Protein AF-A0A432XX68-F1 (afdb_monomer)

pLDDT: mean 74.13, std 23.63, range [20.77, 98.75]

Structure (mmCIF, N/CA/C/O backbone):
data_AF-A0A432XX68-F1
#
_entry.id   AF-A0A432XX68-F1
#
loop_
_atom_site.group_PDB
_atom_site.id
_atom_site.type_symbol
_atom_site.label_atom_id
_atom_site.label_alt_id
_atom_site.label_comp_id
_atom_site.label_asym_id
_atom_site.label_entity_id
_atom_site.label_seq_id
_atom_site.pdbx_PDB_ins_code
_atom_site.Cartn_x
_atom_site.Cartn_y
_atom_site.Cartn_z
_atom_site.occupancy
_atom_site.B_iso_or_equiv
_atom_site.auth_seq_id
_atom_site.auth_comp_id
_atom_site.auth_asym_id
_atom_site.auth_atom_id
_atom_site.pdbx_PDB_model_num
ATOM 1 N N . MET A 1 1 ? 2.316 54.056 16.124 1.00 40.16 1 MET A N 1
ATOM 2 C CA . MET A 1 1 ? 3.483 53.922 15.224 1.00 40.16 1 MET A CA 1
ATOM 3 C C . MET A 1 1 ? 4.463 52.984 15.900 1.00 40.16 1 MET A C 1
ATOM 5 O O . MET A 1 1 ? 4.607 53.123 17.104 1.00 40.16 1 MET A O 1
ATOM 9 N N . GLN A 1 2 ? 5.083 52.099 15.109 1.00 25.66 2 GLN A N 1
ATOM 10 C CA . GLN A 1 2 ? 5.941 50.952 15.469 1.00 25.66 2 GLN A CA 1
ATOM 11 C C . GLN A 1 2 ? 5.194 49.741 16.038 1.00 25.66 2 GLN A C 1
ATOM 13 O O . GLN A 1 2 ? 4.375 49.914 16.929 1.00 25.66 2 GLN A O 1
ATOM 18 N N . SER A 1 3 ? 5.449 48.486 15.672 1.00 30.62 3 SER A N 1
ATOM 19 C CA . SER A 1 3 ? 5.978 47.740 14.503 1.00 30.62 3 SER A CA 1
ATOM 20 C C . SER A 1 3 ? 6.386 46.378 15.081 1.00 30.62 3 SER A C 1
ATOM 22 O O . SER A 1 3 ? 6.920 46.345 16.189 1.00 30.62 3 SER A O 1
ATOM 24 N N . ASP A 1 4 ? 6.130 45.302 14.344 1.00 38.16 4 ASP A N 1
ATOM 25 C CA . ASP A 1 4 ? 6.356 43.893 14.692 1.00 38.16 4 ASP A CA 1
ATOM 26 C C . ASP A 1 4 ? 7.679 43.555 15.401 1.00 38.16 4 ASP A C 1
ATOM 28 O O . ASP A 1 4 ? 8.706 44.167 15.119 1.00 38.16 4 ASP A O 1
ATOM 32 N N . ILE A 1 5 ? 7.650 42.490 16.220 1.00 23.38 5 ILE A N 1
ATOM 33 C CA . ILE A 1 5 ? 8.582 41.344 16.164 1.00 23.38 5 ILE A CA 1
ATOM 34 C C . ILE A 1 5 ? 7.908 40.121 16.818 1.00 23.38 5 ILE A C 1
ATOM 36 O O . ILE A 1 5 ? 7.530 40.129 17.989 1.00 23.38 5 ILE A O 1
ATOM 40 N N . ASN A 1 6 ? 7.789 39.058 16.020 1.00 32.22 6 ASN A N 1
ATOM 41 C CA . ASN A 1 6 ? 7.523 37.681 16.426 1.00 32.22 6 ASN A CA 1
ATOM 42 C C . ASN A 1 6 ? 8.613 37.165 17.378 1.00 32.22 6 ASN A C 1
ATOM 44 O O . ASN A 1 6 ? 9.788 37.167 17.017 1.00 32.22 6 ASN A O 1
ATOM 48 N N . MET A 1 7 ? 8.223 36.590 18.516 1.00 20.89 7 MET A N 1
ATOM 49 C CA . MET A 1 7 ? 9.041 35.590 19.207 1.00 20.89 7 MET A CA 1
ATOM 50 C C . MET A 1 7 ? 8.131 34.607 19.953 1.00 20.89 7 MET A C 1
ATOM 52 O O . MET A 1 7 ? 7.648 34.886 21.048 1.00 20.89 7 MET A O 1
ATOM 56 N N . LYS A 1 8 ? 7.890 33.437 19.342 1.00 22.78 8 LYS A N 1
ATOM 57 C CA . LYS A 1 8 ? 7.424 32.239 20.051 1.00 22.78 8 LYS A CA 1
ATOM 58 C C . LYS A 1 8 ? 8.541 31.827 21.011 1.00 22.78 8 LYS A C 1
ATOM 60 O O . LYS A 1 8 ? 9.558 31.286 20.584 1.00 22.78 8 LYS A O 1
ATOM 65 N N . ILE A 1 9 ? 8.376 32.130 22.292 1.00 21.22 9 ILE A N 1
ATOM 66 C CA . ILE A 1 9 ? 9.277 31.659 23.343 1.00 21.22 9 ILE A CA 1
ATOM 67 C C . ILE A 1 9 ? 8.840 30.239 23.709 1.00 21.22 9 ILE A C 1
ATOM 69 O O . ILE A 1 9 ? 7.753 30.039 24.246 1.00 21.22 9 ILE A O 1
ATOM 73 N N . LYS A 1 10 ? 9.694 29.261 23.378 1.00 22.08 10 LYS A N 1
ATOM 74 C CA . LYS A 1 10 ? 9.674 27.909 23.948 1.00 22.08 10 LYS A CA 1
ATOM 75 C C . LYS A 1 10 ? 9.841 28.033 25.462 1.00 22.08 10 LYS A C 1
ATOM 77 O O . LYS A 1 10 ? 10.898 28.463 25.918 1.00 22.08 10 LYS A O 1
ATOM 82 N N . TRP A 1 11 ? 8.834 27.616 26.216 1.00 21.50 11 TRP A N 1
ATOM 83 C CA . TRP A 1 11 ? 8.998 27.300 27.628 1.00 21.50 11 TRP A CA 1
ATOM 84 C C . TRP A 1 11 ? 9.163 25.788 27.743 1.00 21.50 11 TRP A C 1
ATOM 86 O O . TRP A 1 11 ? 8.238 25.033 27.471 1.00 21.50 11 TRP A O 1
ATOM 96 N N . ILE A 1 12 ? 10.380 25.361 28.078 1.00 20.77 12 ILE A N 1
ATOM 97 C CA . ILE A 1 12 ? 10.636 24.035 28.635 1.00 20.77 12 ILE A CA 1
ATOM 98 C C . ILE A 1 12 ? 10.229 24.156 30.098 1.00 20.77 12 ILE A C 1
ATOM 100 O O . ILE A 1 12 ? 10.889 24.865 30.858 1.00 20.77 12 ILE A O 1
ATOM 104 N N . TYR A 1 13 ? 9.143 23.502 30.478 1.00 22.06 13 TYR A N 1
ATOM 105 C CA . TYR A 1 13 ? 8.989 23.084 31.857 1.00 22.06 13 TYR A CA 1
ATOM 106 C C . TYR A 1 13 ? 9.505 21.635 31.941 1.00 22.06 13 TYR A C 1
ATOM 108 O O . TYR A 1 13 ? 9.571 20.916 30.942 1.00 22.06 13 TYR A O 1
ATOM 116 N N . THR A 1 14 ? 10.005 21.257 33.110 1.00 23.89 14 THR A N 1
ATOM 117 C CA . THR A 1 14 ? 10.376 19.885 33.450 1.00 23.89 14 THR A CA 1
ATOM 118 C C . THR A 1 14 ? 9.669 19.580 34.757 1.00 23.89 14 THR A C 1
ATOM 120 O O . THR A 1 14 ? 10.016 20.185 35.778 1.00 23.89 14 THR A O 1
ATOM 123 N N . ILE A 1 15 ? 8.720 18.646 34.769 1.00 26.52 15 ILE A N 1
ATOM 124 C CA . ILE A 1 15 ? 8.247 18.062 36.026 1.00 26.52 15 ILE A CA 1
ATOM 125 C C . ILE A 1 15 ? 9.323 17.089 36.525 1.00 26.52 15 ILE A C 1
ATOM 127 O O . ILE A 1 15 ? 9.444 15.949 36.088 1.00 26.52 15 ILE A O 1
ATOM 131 N N . LEU A 1 16 ? 10.137 17.564 37.467 1.00 25.75 16 LEU A N 1
ATOM 132 C CA . LEU A 1 16 ? 11.034 16.732 38.265 1.00 25.75 16 LEU A CA 1
ATOM 133 C C . LEU A 1 16 ? 10.201 15.988 39.319 1.00 25.75 16 LEU A C 1
ATOM 135 O O . LEU A 1 16 ? 9.815 16.574 40.331 1.00 25.75 16 LEU A O 1
ATOM 139 N N . ILE A 1 17 ? 9.943 14.695 39.115 1.00 31.83 17 ILE A N 1
ATOM 140 C CA . ILE A 1 17 ? 9.510 13.814 40.207 1.00 31.83 17 ILE A CA 1
ATOM 141 C C . ILE A 1 17 ? 10.771 13.210 40.828 1.00 31.83 17 ILE A C 1
ATOM 143 O O . ILE A 1 17 ? 11.287 12.193 40.374 1.00 31.83 17 ILE A O 1
ATOM 147 N N . SER A 1 18 ? 11.303 13.880 41.849 1.00 25.84 18 SER A N 1
ATOM 148 C CA . SER A 1 18 ? 12.434 13.378 42.632 1.00 25.84 18 SER A CA 1
ATOM 149 C C . SER A 1 18 ? 11.950 12.320 43.622 1.00 25.84 18 SER A C 1
ATOM 151 O O . SER A 1 18 ? 11.157 12.624 44.513 1.00 25.84 18 SER A O 1
ATOM 153 N N . PHE A 1 19 ? 12.464 11.097 43.522 1.00 33.00 19 PHE A N 1
ATOM 154 C CA . PHE A 1 19 ? 12.391 10.138 44.621 1.00 33.00 19 PHE A CA 1
ATOM 155 C C . PHE A 1 19 ? 13.588 10.356 45.551 1.00 33.00 19 PHE A C 1
ATOM 157 O O . PHE A 1 19 ? 14.738 10.255 45.127 1.00 33.00 19 PHE A O 1
ATOM 164 N N . SER A 1 20 ? 13.321 10.640 46.824 1.00 26.42 20 SER A N 1
ATOM 165 C CA . SER A 1 20 ? 14.317 10.520 47.891 1.00 26.42 20 SER A CA 1
ATOM 166 C C . SER A 1 20 ? 14.069 9.197 48.603 1.00 26.42 20 SER A C 1
ATOM 168 O O . SER A 1 20 ? 13.254 9.130 49.521 1.00 26.42 20 SER A O 1
ATOM 170 N N . LEU A 1 21 ? 14.731 8.131 48.158 1.00 32.75 21 LEU A N 1
ATOM 171 C CA . LEU A 1 21 ? 14.739 6.866 48.888 1.00 32.75 21 LEU A CA 1
ATOM 172 C C . LEU A 1 21 ? 15.755 6.982 50.030 1.00 32.75 21 LEU A C 1
ATOM 174 O O . LEU A 1 21 ? 16.964 6.992 49.805 1.00 32.75 21 LEU A O 1
ATOM 178 N N . PHE A 1 22 ? 15.264 7.110 51.263 1.00 28.72 22 PHE A N 1
ATOM 179 C CA . PHE A 1 22 ? 16.096 6.998 52.459 1.00 28.72 22 PHE A CA 1
ATOM 180 C C . PHE A 1 22 ? 16.175 5.527 52.863 1.00 28.72 22 PHE A C 1
ATOM 182 O O . PHE A 1 22 ? 15.327 5.026 53.597 1.00 28.72 22 PHE A O 1
ATOM 189 N N . GLY A 1 23 ? 17.207 4.833 52.390 1.00 30.14 23 GLY A N 1
ATOM 190 C CA . GLY A 1 23 ? 17.544 3.513 52.908 1.00 30.14 23 GLY A CA 1
ATOM 191 C C . GLY A 1 23 ? 18.175 3.637 54.295 1.00 30.14 23 GLY A C 1
ATOM 192 O O . GLY A 1 23 ? 19.334 4.024 54.419 1.00 30.14 23 GLY A O 1
ATOM 193 N N . CYS A 1 24 ? 17.443 3.284 55.353 1.00 27.17 24 CYS A N 1
ATOM 194 C CA . CYS A 1 24 ? 18.073 2.934 56.623 1.00 27.17 24 CYS A CA 1
ATOM 195 C C . CYS A 1 24 ? 18.632 1.512 56.508 1.00 27.17 24 CYS A C 1
ATOM 197 O O . CYS A 1 24 ? 17.904 0.546 56.721 1.00 27.17 24 CYS A O 1
ATOM 199 N N . GLN A 1 25 ? 19.928 1.372 56.226 1.00 33.75 25 GLN A N 1
ATOM 200 C CA . GLN A 1 25 ? 20.658 0.162 56.600 1.00 33.75 25 GLN A CA 1
ATOM 201 C C . GLN A 1 25 ? 21.461 0.421 57.873 1.00 33.75 25 GLN A C 1
ATOM 203 O O . GLN A 1 25 ? 22.222 1.379 57.990 1.00 33.75 25 GLN A O 1
ATOM 208 N N . SER A 1 26 ? 21.239 -0.438 58.860 1.00 37.97 26 SER A N 1
ATOM 209 C CA . SER A 1 26 ? 22.021 -0.524 60.085 1.00 37.97 26 SER A CA 1
ATOM 210 C C . SER A 1 26 ? 23.398 -1.132 59.796 1.00 37.97 26 SER A C 1
ATOM 212 O O . SER A 1 26 ? 23.464 -2.294 59.399 1.00 37.97 26 SER A O 1
ATOM 214 N N . GLY A 1 27 ? 24.477 -0.394 60.067 1.00 33.22 27 GLY A N 1
ATOM 215 C CA . GLY A 1 27 ? 25.848 -0.921 60.113 1.00 33.22 27 GLY A CA 1
ATOM 216 C C . GLY A 1 27 ? 26.888 0.074 59.592 1.00 33.22 27 GLY A C 1
ATOM 217 O O . GLY A 1 27 ? 26.718 0.611 58.509 1.00 33.22 27 GLY A O 1
ATOM 218 N N . ASP A 1 28 ? 27.915 0.335 60.399 1.00 36.97 28 ASP A N 1
ATOM 219 C CA . ASP A 1 28 ? 28.892 1.431 60.306 1.00 36.97 28 ASP A CA 1
ATOM 220 C C . ASP A 1 28 ? 29.739 1.559 59.017 1.00 36.97 28 ASP A C 1
ATOM 222 O O . ASP A 1 28 ? 30.115 0.573 58.388 1.00 36.97 28 ASP A O 1
ATOM 226 N N . ASP A 1 29 ? 30.115 2.827 58.771 1.00 37.88 29 ASP A N 1
ATOM 227 C CA . ASP A 1 29 ? 31.312 3.357 58.087 1.00 37.88 29 ASP A CA 1
ATOM 228 C C . ASP A 1 29 ? 31.553 3.038 56.596 1.00 37.88 29 ASP A C 1
ATOM 230 O O . ASP A 1 29 ? 32.514 2.375 56.225 1.00 37.88 29 ASP A O 1
ATOM 234 N N . ASP A 1 30 ? 30.714 3.604 55.721 1.00 32.16 30 ASP A N 1
ATOM 235 C CA . ASP A 1 30 ? 31.154 4.532 54.656 1.00 32.16 30 ASP A CA 1
ATOM 236 C C . ASP A 1 30 ? 29.908 5.090 53.941 1.00 32.16 30 ASP A C 1
ATOM 238 O O . ASP A 1 30 ? 29.322 4.468 53.053 1.00 32.16 30 ASP A O 1
ATOM 242 N N . ARG A 1 31 ? 29.437 6.272 54.359 1.00 32.28 31 ARG A N 1
ATOM 243 C CA . ARG A 1 31 ? 28.293 6.936 53.714 1.00 32.28 31 ARG A CA 1
ATOM 244 C C . ARG A 1 31 ? 28.735 7.579 52.401 1.00 32.28 31 ARG A C 1
ATOM 246 O O . ARG A 1 31 ? 29.060 8.763 52.362 1.00 32.28 31 ARG A O 1
ATOM 253 N N . GLN A 1 32 ? 28.695 6.814 51.317 1.00 30.78 32 GLN A N 1
ATOM 254 C CA . GLN A 1 32 ? 28.333 7.379 50.021 1.00 30.78 32 GLN A CA 1
ATOM 255 C C . GLN A 1 32 ? 26.847 7.125 49.796 1.00 30.78 32 GLN A C 1
ATOM 257 O O . GLN A 1 32 ? 26.434 6.008 49.492 1.00 30.78 32 GLN A O 1
ATOM 262 N N . ASP A 1 33 ? 26.058 8.184 49.966 1.00 30.67 33 ASP A N 1
ATOM 263 C CA . ASP A 1 33 ? 24.651 8.262 49.591 1.00 30.67 33 ASP A CA 1
ATOM 264 C C . ASP A 1 33 ? 24.492 7.897 48.104 1.00 30.67 33 ASP A C 1
ATOM 266 O O . ASP A 1 33 ? 24.600 8.750 47.221 1.00 30.67 33 ASP A O 1
ATOM 270 N N . LYS A 1 34 ? 24.252 6.621 47.787 1.00 31.62 34 LYS A N 1
ATOM 271 C CA . LYS A 1 34 ? 23.772 6.237 46.456 1.00 31.62 34 LYS A CA 1
ATOM 272 C C . LYS A 1 34 ? 22.274 6.492 46.408 1.00 31.62 34 LYS A C 1
ATOM 274 O O . LYS A 1 34 ? 21.457 5.611 46.640 1.00 31.62 34 LYS A O 1
ATOM 279 N N . VAL A 1 35 ? 21.938 7.748 46.142 1.00 30.38 35 VAL A N 1
ATOM 280 C CA . VAL A 1 35 ? 20.604 8.159 45.715 1.00 30.38 35 VAL A CA 1
ATOM 281 C C . VAL A 1 35 ? 20.335 7.488 44.367 1.00 30.38 35 VAL A C 1
ATOM 283 O O . VAL A 1 35 ? 20.877 7.921 43.354 1.00 30.38 35 VAL A O 1
ATOM 286 N N . THR A 1 36 ? 19.519 6.436 44.331 1.00 33.75 36 THR A N 1
ATOM 287 C CA . THR A 1 36 ? 18.989 5.918 43.062 1.00 33.75 36 THR A CA 1
ATOM 288 C C . THR A 1 36 ? 17.840 6.832 42.648 1.00 33.75 36 THR A C 1
ATOM 290 O O . THR A 1 36 ? 16.714 6.703 43.132 1.00 33.75 36 THR A O 1
ATOM 293 N N . GLN A 1 37 ? 18.139 7.842 41.831 1.00 29.94 37 GLN A N 1
ATOM 294 C CA . GLN A 1 37 ? 17.112 8.703 41.256 1.00 29.94 37 GLN A CA 1
ATOM 295 C C . GLN A 1 37 ? 16.421 7.948 40.124 1.00 29.94 37 GLN A C 1
ATOM 297 O O . GLN A 1 37 ? 16.934 7.880 39.015 1.00 29.94 37 GLN A O 1
ATOM 302 N N . LEU A 1 38 ? 15.236 7.407 40.394 1.00 33.09 38 LEU A N 1
ATOM 303 C CA . LEU A 1 38 ? 14.372 6.857 39.355 1.00 33.09 38 LEU A CA 1
ATOM 304 C C . LEU A 1 38 ? 13.711 8.034 38.628 1.00 33.09 38 LEU A C 1
ATOM 306 O O . LEU A 1 38 ? 12.724 8.610 39.091 1.00 33.09 38 LEU A O 1
ATOM 310 N N . LYS A 1 39 ? 14.334 8.475 37.535 1.00 31.69 39 LYS A N 1
ATOM 311 C CA . LYS A 1 39 ? 13.886 9.642 36.778 1.00 31.69 39 LYS A CA 1
ATOM 312 C C . LYS A 1 39 ? 12.889 9.210 35.709 1.00 31.69 39 LYS A C 1
ATOM 314 O O . LYS A 1 39 ? 13.273 8.771 34.632 1.00 31.69 39 LYS A O 1
ATOM 319 N N . ILE A 1 40 ? 11.606 9.377 36.010 1.00 33.91 40 ILE A N 1
ATOM 320 C CA . ILE A 1 40 ? 10.526 9.222 35.034 1.00 33.91 40 ILE A CA 1
ATOM 321 C C . ILE A 1 40 ? 10.391 10.559 34.300 1.00 33.91 40 ILE A C 1
ATOM 323 O O . ILE A 1 40 ? 9.939 11.545 34.882 1.00 33.91 40 ILE A O 1
ATOM 327 N N . ILE A 1 41 ? 10.840 10.618 33.046 1.00 30.42 41 ILE A N 1
ATOM 328 C CA . ILE A 1 41 ? 10.711 11.812 32.200 1.00 30.42 41 ILE A CA 1
ATOM 329 C C . ILE A 1 41 ? 9.454 11.647 31.346 1.00 30.42 41 ILE A C 1
ATOM 331 O O . ILE A 1 41 ? 9.503 10.981 30.319 1.00 30.42 41 ILE A O 1
ATOM 335 N N . ALA A 1 42 ? 8.346 12.260 31.761 1.00 30.58 42 ALA A N 1
ATOM 336 C CA . ALA A 1 42 ? 7.187 12.483 30.898 1.00 30.58 42 ALA A CA 1
ATOM 337 C C . ALA A 1 42 ? 7.223 13.943 30.400 1.00 30.58 42 ALA A C 1
ATOM 339 O O . ALA A 1 42 ? 7.539 14.825 31.202 1.00 30.58 42 ALA A O 1
ATOM 340 N N . PRO A 1 43 ? 6.964 14.234 29.111 1.00 26.78 43 PRO A N 1
ATOM 341 C CA . PRO A 1 43 ? 6.891 15.612 28.638 1.00 26.78 43 PRO A CA 1
ATOM 342 C C . PRO A 1 43 ? 5.716 16.366 29.281 1.00 26.78 43 PRO A C 1
ATOM 344 O O . PRO A 1 43 ? 4.666 15.803 29.576 1.00 26.78 43 PRO A O 1
ATOM 347 N N . ASP A 1 44 ? 5.923 17.666 29.487 1.00 29.08 44 ASP A N 1
ATOM 348 C CA . ASP A 1 44 ? 5.167 18.526 30.406 1.00 29.08 44 ASP A CA 1
ATOM 349 C C . ASP A 1 44 ? 3.713 18.860 30.019 1.00 29.08 44 ASP A C 1
ATOM 351 O O . ASP A 1 44 ? 3.040 19.584 30.750 1.00 29.08 44 ASP A O 1
ATOM 355 N N . ILE A 1 45 ? 3.193 18.330 28.913 1.00 27.25 45 ILE A N 1
ATOM 356 C CA . ILE A 1 45 ? 1.784 18.419 28.507 1.00 27.25 45 ILE A CA 1
ATOM 357 C C . ILE A 1 45 ? 1.478 17.153 27.698 1.00 27.25 45 ILE A C 1
ATOM 359 O O . ILE A 1 45 ? 2.123 16.910 26.680 1.00 27.25 45 ILE A O 1
ATOM 363 N N . ILE A 1 46 ? 0.502 16.353 28.135 1.00 34.75 46 ILE A N 1
ATOM 364 C CA . ILE A 1 46 ? -0.083 15.289 27.310 1.00 34.75 46 ILE A CA 1
ATOM 365 C C . ILE A 1 46 ? -1.074 15.987 26.370 1.00 34.75 46 ILE A C 1
ATOM 367 O O . ILE A 1 46 ? -2.185 16.322 26.786 1.00 34.75 46 ILE A O 1
ATOM 371 N N . GLU A 1 47 ? -0.656 16.294 25.140 1.00 28.06 47 GLU A N 1
ATOM 372 C CA . GLU A 1 47 ? -1.610 16.632 24.080 1.00 28.06 47 GLU A CA 1
ATOM 373 C C . GLU A 1 47 ? -2.350 15.364 23.638 1.00 28.06 47 GLU A C 1
ATOM 375 O O . GLU A 1 47 ? -1.806 14.255 23.641 1.00 28.06 47 GLU A O 1
ATOM 380 N N . GLU A 1 48 ? -3.620 15.558 23.304 1.00 28.72 48 GLU A N 1
ATOM 381 C CA . GLU A 1 48 ? -4.585 14.533 22.919 1.00 28.72 48 GLU A CA 1
ATOM 382 C C . GLU A 1 48 ? -4.005 13.623 21.817 1.00 28.72 48 GLU A C 1
ATOM 384 O O . GLU A 1 48 ? -3.647 14.082 20.737 1.00 28.72 48 GLU A O 1
ATOM 389 N N . GLY A 1 49 ? -3.844 12.331 22.138 1.00 28.70 49 GLY A N 1
ATOM 390 C CA . GLY A 1 49 ? -3.347 11.284 21.235 1.00 28.70 49 GLY A CA 1
ATOM 391 C C . GLY A 1 49 ? -1.820 11.067 21.170 1.00 28.70 49 GLY A C 1
ATOM 392 O O . GLY A 1 49 ? -1.353 10.286 20.341 1.00 28.70 49 GLY A O 1
ATOM 393 N N . SER A 1 50 ? -1.029 11.688 22.049 1.00 27.06 50 SER A N 1
ATOM 394 C CA . SER A 1 50 ? 0.435 11.500 22.084 1.00 27.06 50 SER A CA 1
ATOM 395 C C . SER A 1 50 ? 0.880 10.187 22.755 1.00 27.06 50 SER A C 1
ATOM 397 O O . SER A 1 50 ? 0.340 9.793 23.787 1.00 27.06 50 SER A O 1
ATOM 399 N N . ARG A 1 51 ? 1.937 9.547 22.225 1.00 34.09 51 ARG A N 1
ATOM 400 C CA . ARG A 1 51 ? 2.650 8.423 22.867 1.00 34.09 51 ARG A CA 1
ATOM 401 C C . ARG A 1 51 ? 3.248 8.834 24.211 1.00 34.09 51 ARG A C 1
ATOM 403 O O . ARG A 1 51 ? 3.928 9.856 24.304 1.00 34.09 51 ARG A O 1
ATOM 410 N N . VAL A 1 52 ? 3.091 7.987 25.230 1.00 32.28 52 VAL A N 1
ATOM 411 C CA . VAL A 1 52 ? 3.791 8.152 26.511 1.00 32.28 52 VAL A CA 1
ATOM 412 C C . VAL A 1 52 ? 5.110 7.382 26.457 1.00 32.28 52 VAL A C 1
ATOM 414 O O . VAL A 1 52 ? 5.150 6.165 26.605 1.00 32.28 52 VAL A O 1
ATOM 417 N N . LEU A 1 53 ? 6.208 8.106 26.241 1.00 31.97 53 LEU A N 1
ATOM 418 C CA . LEU A 1 53 ? 7.561 7.574 26.396 1.00 31.97 53 LEU A CA 1
ATOM 419 C C . LEU A 1 53 ? 7.861 7.458 27.896 1.00 31.97 53 LEU A C 1
ATOM 421 O O . LEU A 1 53 ? 8.115 8.466 28.555 1.00 31.97 53 LEU A O 1
ATOM 425 N N . VAL A 1 54 ? 7.831 6.244 28.452 1.00 34.88 54 VAL A N 1
ATOM 426 C CA . VAL A 1 54 ? 8.290 5.999 29.826 1.00 34.88 54 VAL A CA 1
ATOM 427 C C . VAL A 1 54 ? 9.746 5.559 29.778 1.00 34.88 54 VAL A C 1
ATOM 429 O O . VAL A 1 54 ? 10.077 4.401 29.529 1.00 34.88 54 VAL A O 1
ATOM 432 N N . LYS A 1 55 ? 10.645 6.517 30.011 1.00 32.72 55 LYS A N 1
ATOM 433 C CA . LYS A 1 55 ? 12.064 6.227 30.210 1.00 32.72 55 LYS A CA 1
ATOM 434 C C . LYS A 1 55 ? 12.311 5.860 31.671 1.00 32.72 55 LYS A C 1
ATOM 436 O O . LYS A 1 55 ? 11.958 6.639 32.558 1.00 32.72 55 LYS A O 1
ATOM 441 N N . VAL A 1 56 ? 12.941 4.712 31.909 1.00 36.25 56 VAL A N 1
ATOM 442 C CA . VAL A 1 56 ? 13.445 4.319 33.227 1.00 36.25 56 VAL A CA 1
ATOM 443 C C . VAL A 1 56 ? 14.967 4.453 33.183 1.00 36.25 56 VAL A C 1
ATOM 445 O O . VAL A 1 56 ? 15.637 3.678 32.523 1.00 36.25 56 VAL A O 1
ATOM 448 N N . GLU A 1 57 ? 15.546 5.463 33.829 1.00 32.34 57 GLU A N 1
ATOM 449 C CA . GLU A 1 57 ? 17.012 5.556 33.965 1.00 32.34 57 GLU A CA 1
ATOM 450 C C . GLU A 1 57 ? 17.463 4.822 35.246 1.00 32.34 57 GLU A C 1
ATOM 452 O O . GLU A 1 57 ? 16.798 4.925 36.277 1.00 32.34 57 GLU A O 1
ATOM 457 N N . ASP A 1 58 ? 18.575 4.076 35.170 1.00 33.69 58 ASP A N 1
ATOM 458 C CA . ASP A 1 58 ? 19.201 3.319 36.273 1.00 33.69 58 ASP A CA 1
ATOM 459 C C . ASP A 1 58 ? 18.361 2.175 36.887 1.00 33.69 58 ASP A C 1
ATOM 461 O O . ASP A 1 58 ? 18.371 1.956 38.101 1.00 33.69 58 ASP A O 1
ATOM 465 N N . ALA A 1 59 ? 17.661 1.391 36.058 1.00 34.12 59 ALA A N 1
ATOM 466 C CA . ALA A 1 59 ? 17.022 0.150 36.503 1.00 34.12 59 ALA A CA 1
ATOM 467 C C . ALA A 1 59 ? 18.077 -0.930 36.850 1.00 34.12 59 ALA A C 1
ATOM 469 O O . ALA A 1 59 ? 18.790 -1.388 35.954 1.00 34.12 59 ALA A O 1
ATOM 470 N N . PRO A 1 60 ? 18.206 -1.390 38.112 1.00 31.59 60 PRO A N 1
ATOM 471 C CA . PRO A 1 60 ? 18.974 -2.599 38.406 1.00 31.59 60 PRO A CA 1
ATOM 472 C C . PRO A 1 60 ? 18.345 -3.814 37.699 1.00 31.59 60 PRO A C 1
ATOM 474 O O . PRO A 1 60 ? 17.127 -3.880 37.535 1.00 31.59 60 PRO A O 1
ATOM 477 N N . GLN A 1 61 ? 19.167 -4.790 37.295 1.00 30.16 61 GLN A N 1
ATOM 478 C CA . GLN A 1 61 ? 18.687 -6.025 36.662 1.00 30.16 61 GLN A CA 1
ATOM 479 C C . GLN A 1 61 ? 17.580 -6.691 37.498 1.00 30.16 61 GLN A C 1
ATOM 481 O O . GLN A 1 61 ? 17.814 -7.048 38.652 1.00 30.16 61 GLN A O 1
ATOM 486 N N . GLY A 1 62 ? 16.410 -6.904 36.883 1.00 30.72 62 GLY A N 1
ATOM 487 C CA . GLY A 1 62 ? 15.292 -7.691 37.418 1.00 30.72 62 GLY A CA 1
ATOM 488 C C . GLY A 1 62 ? 14.144 -6.893 38.052 1.00 30.72 62 GLY A C 1
ATOM 489 O O . GLY A 1 62 ? 13.649 -7.287 39.106 1.00 30.72 62 GLY A O 1
ATOM 490 N N . ILE A 1 63 ? 13.716 -5.802 37.411 1.00 34.59 63 ILE A N 1
ATOM 491 C CA . ILE A 1 63 ? 12.421 -5.150 37.667 1.00 34.59 63 ILE A CA 1
ATOM 492 C C . ILE A 1 63 ? 11.316 -5.916 36.923 1.00 34.59 63 ILE A C 1
ATOM 494 O O . ILE A 1 63 ? 11.479 -6.251 35.753 1.00 34.59 63 ILE A O 1
ATOM 498 N N . THR A 1 64 ? 10.177 -6.146 37.578 1.00 34.44 64 THR A N 1
ATOM 499 C CA . THR A 1 64 ? 8.937 -6.631 36.942 1.00 34.44 64 THR A CA 1
ATOM 500 C C . THR A 1 64 ? 7.891 -5.519 36.966 1.00 34.44 64 THR A C 1
ATOM 502 O O . THR A 1 64 ? 7.512 -5.051 38.042 1.00 34.44 64 THR A O 1
ATOM 505 N N . LEU A 1 65 ? 7.426 -5.087 35.789 1.00 38.16 65 LEU A N 1
ATOM 506 C CA . LEU A 1 65 ? 6.259 -4.211 35.664 1.00 38.1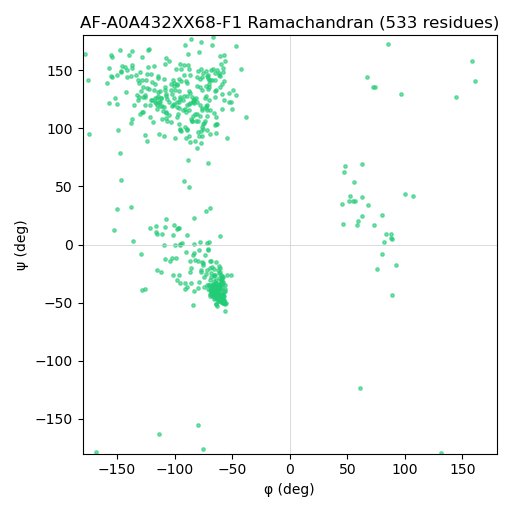6 65 LEU A CA 1
ATOM 507 C C . LEU A 1 65 ? 4.983 -5.053 35.755 1.00 38.16 65 LEU A C 1
ATOM 509 O O . LEU A 1 65 ? 4.821 -5.998 34.988 1.00 38.16 65 LEU A O 1
ATOM 513 N N . ASP A 1 66 ? 4.082 -4.683 36.662 1.00 36.38 66 ASP A N 1
ATOM 514 C CA . ASP A 1 66 ? 2.702 -5.166 36.684 1.00 36.38 66 ASP A CA 1
ATOM 515 C C . ASP A 1 66 ? 1.810 -3.997 36.266 1.00 36.38 66 ASP A C 1
ATOM 517 O O . ASP A 1 66 ? 1.484 -3.093 37.042 1.00 36.38 66 ASP A O 1
ATOM 521 N N . VAL A 1 67 ? 1.523 -3.945 34.972 1.00 38.84 67 VAL A N 1
ATOM 522 C CA . VAL A 1 67 ? 0.656 -2.922 34.403 1.00 38.84 67 VAL A CA 1
ATOM 523 C C . VAL A 1 67 ? -0.719 -3.555 34.273 1.00 38.84 67 VAL A C 1
ATOM 525 O O . VAL A 1 67 ? -0.870 -4.554 33.576 1.00 38.84 67 VAL A O 1
ATOM 528 N N . GLY A 1 68 ? -1.725 -3.008 34.956 1.00 31.42 68 GLY A N 1
ATOM 529 C CA . GLY A 1 68 ? -3.093 -3.514 34.854 1.00 31.42 68 GLY A CA 1
ATOM 530 C C . GLY A 1 68 ? -3.624 -3.323 33.432 1.00 31.42 68 GLY A C 1
ATOM 531 O O . GLY A 1 68 ? -3.935 -2.202 33.045 1.00 31.42 68 GLY A O 1
ATOM 532 N N . GLY A 1 69 ? -3.674 -4.400 32.646 1.00 36.47 69 GLY A N 1
ATOM 533 C CA . GLY A 1 69 ? -4.004 -4.376 31.216 1.00 36.47 69 GLY A CA 1
ATOM 534 C C . GLY A 1 69 ? -2.993 -5.173 30.386 1.00 36.47 69 GLY A C 1
ATOM 535 O O . GLY A 1 69 ? -2.070 -5.780 30.924 1.00 36.47 69 GLY A O 1
ATOM 536 N N . ALA A 1 70 ? -3.178 -5.221 29.072 1.00 36.62 70 ALA A N 1
ATOM 537 C CA . ALA A 1 70 ? -2.347 -6.027 28.190 1.00 36.62 70 ALA A CA 1
ATOM 538 C C . ALA A 1 70 ? -1.408 -5.140 27.370 1.00 36.62 70 ALA A C 1
ATOM 540 O O . ALA A 1 70 ? -1.822 -4.412 26.472 1.00 36.62 70 ALA A O 1
ATOM 541 N N . PHE A 1 71 ? -0.123 -5.211 27.708 1.00 43.69 71 PHE A N 1
ATOM 542 C CA . PHE A 1 71 ? 0.925 -4.339 27.188 1.00 43.69 71 PHE A CA 1
ATOM 543 C C . PHE A 1 71 ? 2.093 -5.166 26.650 1.00 43.69 71 PHE A C 1
ATOM 545 O O . PHE A 1 71 ? 2.248 -6.339 26.997 1.00 43.69 71 PHE A O 1
ATOM 552 N N . ARG A 1 72 ? 2.922 -4.542 25.811 1.00 41.19 72 ARG A N 1
ATOM 553 C CA . ARG A 1 72 ? 4.122 -5.147 25.228 1.00 41.19 72 ARG A CA 1
ATOM 554 C C . ARG A 1 72 ? 5.359 -4.527 25.875 1.00 41.19 72 ARG A C 1
ATOM 556 O O . ARG A 1 72 ? 5.415 -3.318 25.999 1.00 41.19 72 ARG A O 1
ATOM 563 N N . LEU A 1 73 ? 6.328 -5.332 26.298 1.00 41.56 73 LEU A N 1
ATOM 564 C CA . LEU A 1 73 ? 7.621 -4.859 26.806 1.00 41.56 73 LEU A CA 1
ATOM 565 C C . LEU A 1 73 ? 8.654 -4.988 25.679 1.00 41.56 73 LEU A C 1
ATOM 567 O O . LEU A 1 73 ? 8.696 -6.029 25.027 1.00 41.56 73 LEU A O 1
ATOM 571 N N . ASP A 1 74 ? 9.459 -3.952 25.439 1.00 40.09 74 ASP A N 1
ATOM 572 C CA . ASP A 1 74 ? 10.617 -4.041 24.542 1.00 40.09 74 ASP A CA 1
ATOM 573 C C . ASP A 1 74 ? 11.870 -4.304 25.390 1.00 40.09 74 ASP A C 1
ATOM 575 O O . ASP A 1 74 ? 12.167 -3.558 26.320 1.00 40.09 74 ASP A O 1
ATOM 579 N N . ASP A 1 75 ? 12.576 -5.397 25.106 1.00 38.81 75 ASP A N 1
ATOM 580 C CA . ASP A 1 75 ? 13.608 -6.005 25.964 1.00 38.81 75 ASP A CA 1
ATOM 581 C C . ASP A 1 75 ? 14.995 -5.337 25.803 1.00 38.81 75 ASP A C 1
ATOM 583 O O . ASP A 1 75 ? 16.038 -5.936 26.077 1.00 38.81 75 ASP A O 1
ATOM 587 N N . SER A 1 76 ? 15.032 -4.086 25.331 1.00 40.16 76 SER A N 1
ATOM 588 C CA . SER A 1 76 ? 16.260 -3.289 25.265 1.00 40.16 76 SER A CA 1
ATOM 589 C C . SER A 1 76 ? 16.454 -2.512 26.571 1.00 40.16 76 SER A C 1
ATOM 591 O O . SER A 1 76 ? 15.539 -1.848 27.057 1.00 40.16 76 SER A O 1
ATOM 593 N N . ASP A 1 77 ? 17.640 -2.643 27.178 1.00 38.03 77 ASP A N 1
ATOM 594 C CA . ASP A 1 77 ? 17.963 -2.164 28.529 1.00 38.03 77 ASP A CA 1
ATOM 595 C C . ASP A 1 77 ? 17.320 -0.794 28.874 1.00 38.03 77 ASP A C 1
ATOM 597 O O . ASP A 1 77 ? 17.736 0.260 28.389 1.00 38.03 77 ASP A O 1
ATOM 601 N N . ALA A 1 78 ? 16.336 -0.842 29.784 1.00 41.91 78 ALA A N 1
ATOM 602 C CA . ALA A 1 78 ? 15.709 0.271 30.512 1.00 41.91 78 ALA A CA 1
ATOM 603 C C . ALA A 1 78 ? 14.611 1.118 29.811 1.00 41.91 78 ALA A C 1
ATOM 605 O O . ALA A 1 78 ? 14.336 2.253 30.221 1.00 41.91 78 ALA A O 1
ATOM 606 N N . HIS A 1 79 ? 13.902 0.563 28.823 1.00 41.00 79 HIS A N 1
ATOM 607 C CA . HIS A 1 79 ? 12.764 1.230 28.174 1.00 41.00 79 HIS A CA 1
ATOM 608 C C . HIS A 1 79 ? 11.454 0.429 28.265 1.00 41.00 79 HIS A C 1
ATOM 610 O O . HIS A 1 79 ? 11.430 -0.768 28.015 1.00 41.00 79 HIS A O 1
ATOM 616 N N . VAL A 1 80 ? 10.346 1.098 28.619 1.00 45.50 80 VAL A N 1
ATOM 617 C CA . VAL A 1 80 ? 8.991 0.519 28.577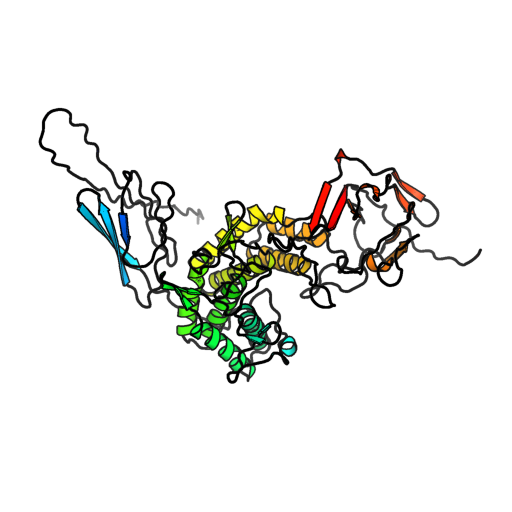 1.00 45.50 80 VAL A CA 1
ATOM 618 C C . VAL A 1 80 ? 8.134 1.375 27.649 1.00 45.50 80 VAL A C 1
ATOM 620 O O . VAL A 1 80 ? 7.778 2.504 27.989 1.00 45.50 80 VAL A O 1
ATOM 623 N N . GLU A 1 81 ? 7.790 0.836 26.482 1.00 47.72 81 GLU A N 1
ATOM 624 C CA . GLU A 1 81 ? 6.746 1.389 25.615 1.00 47.72 81 GLU A CA 1
ATOM 625 C C . GLU A 1 81 ? 5.450 0.620 25.843 1.00 47.72 81 GLU A C 1
ATOM 627 O O . GLU A 1 81 ? 5.465 -0.598 25.914 1.00 47.72 81 GLU A O 1
ATOM 632 N N . PHE A 1 82 ? 4.316 1.306 25.935 1.00 50.53 82 PHE A N 1
ATOM 633 C CA . PHE A 1 82 ? 3.020 0.641 25.965 1.00 50.53 82 PHE A CA 1
ATOM 634 C C . PHE A 1 82 ? 1.967 1.495 25.259 1.00 50.53 82 PHE A C 1
ATOM 636 O O . PHE A 1 82 ? 2.089 2.719 25.187 1.00 50.53 82 PHE A O 1
ATOM 643 N N . VAL A 1 83 ? 0.932 0.845 24.732 1.00 50.91 83 VAL A N 1
ATOM 644 C CA . VAL A 1 83 ? -0.236 1.511 24.148 1.00 50.91 83 VAL A CA 1
ATOM 645 C C . VAL A 1 83 ? -1.373 1.365 25.149 1.00 50.91 83 VAL A C 1
ATOM 647 O O . VAL A 1 83 ? -1.684 0.254 25.575 1.00 50.91 83 VAL A O 1
ATOM 650 N N . ALA A 1 84 ? -1.943 2.486 25.583 1.00 55.03 84 ALA A N 1
ATOM 651 C CA . ALA A 1 84 ? -3.125 2.455 26.433 1.00 55.03 84 ALA A CA 1
ATOM 652 C C . ALA A 1 84 ? -4.329 1.955 25.614 1.00 55.03 84 ALA A C 1
ATOM 654 O O . ALA A 1 84 ? -4.443 2.321 24.440 1.00 55.03 84 ALA A O 1
ATOM 655 N N . PRO A 1 85 ? -5.223 1.138 26.196 1.00 51.84 85 PRO A N 1
ATOM 656 C CA . PRO A 1 85 ? -6.468 0.784 25.529 1.00 51.84 85 PRO A CA 1
ATOM 657 C C . PRO A 1 85 ? -7.315 2.044 25.312 1.00 51.84 85 PRO A C 1
ATOM 659 O O . PRO A 1 85 ? -7.260 2.980 26.114 1.00 51.84 85 PRO A O 1
ATOM 662 N N . ASN A 1 86 ? -8.127 2.060 24.256 1.00 59.62 86 ASN A N 1
ATOM 663 C CA . ASN A 1 86 ? -9.128 3.110 24.113 1.00 59.62 86 ASN A CA 1
ATOM 664 C C . ASN A 1 86 ? -10.185 2.950 25.212 1.00 59.62 86 ASN A C 1
ATOM 666 O O . ASN A 1 86 ? -10.579 1.837 25.569 1.00 59.62 86 ASN A O 1
ATOM 670 N N . VAL A 1 87 ? -10.644 4.075 25.748 1.00 59.16 87 VAL A N 1
ATOM 671 C CA . VAL A 1 87 ? -11.644 4.129 26.816 1.00 59.16 87 VAL A CA 1
ATOM 672 C C . VAL A 1 87 ? -12.856 4.895 26.315 1.00 59.16 87 VAL A C 1
ATOM 674 O O . VAL A 1 87 ? -12.695 5.898 25.639 1.00 59.16 87 VAL A O 1
ATOM 677 N N . VAL A 1 88 ? -14.063 4.435 26.650 1.00 57.41 88 VAL A N 1
ATOM 678 C CA . VAL A 1 88 ? -15.335 5.080 26.249 1.00 57.41 88 VAL A CA 1
ATOM 679 C C . VAL A 1 88 ? -15.696 6.302 27.107 1.00 57.41 88 VAL A C 1
ATOM 681 O O . VAL A 1 88 ? -16.700 6.972 26.880 1.00 57.41 88 VAL A O 1
ATOM 684 N N . SER A 1 89 ? -14.902 6.562 28.141 1.00 61.59 89 SER A N 1
ATOM 685 C CA . SER A 1 89 ? -14.956 7.729 29.016 1.00 61.59 89 SER A CA 1
ATOM 686 C C . SER A 1 89 ? -13.581 7.908 29.644 1.00 61.59 89 SER A C 1
ATOM 688 O O . SER A 1 89 ? -12.900 6.905 29.848 1.00 61.59 89 SER A O 1
ATOM 690 N N . ASP A 1 90 ? -13.205 9.137 29.997 1.00 69.50 90 ASP A N 1
ATOM 691 C CA . ASP A 1 90 ? -11.982 9.392 30.764 1.00 69.50 90 ASP A CA 1
ATOM 692 C C . ASP A 1 90 ? -11.871 8.428 31.958 1.00 69.50 90 ASP A C 1
ATOM 694 O O . ASP A 1 90 ? -12.814 8.290 32.744 1.00 69.50 90 ASP A O 1
ATOM 698 N N . ASP A 1 91 ? -10.725 7.764 32.079 1.00 58.62 91 ASP A N 1
ATOM 699 C CA . ASP A 1 91 ? -10.457 6.742 33.089 1.00 58.62 91 ASP A CA 1
ATOM 700 C C . ASP A 1 91 ? -9.035 6.885 33.647 1.00 58.62 91 ASP A C 1
ATOM 702 O O . ASP A 1 91 ? -8.178 7.556 33.072 1.00 58.62 91 ASP A O 1
ATOM 706 N N . GLU A 1 92 ? -8.763 6.261 34.787 1.00 64.00 92 GLU A N 1
ATOM 707 C CA . GLU A 1 92 ? -7.428 6.211 35.375 1.00 64.00 92 GLU A CA 1
ATOM 708 C C . GLU A 1 92 ? -6.838 4.804 35.268 1.00 64.00 92 GLU A C 1
ATOM 710 O O . GLU A 1 92 ? -7.316 3.844 35.869 1.00 64.00 92 GLU A O 1
ATOM 715 N N . MET A 1 93 ? -5.720 4.696 34.558 1.00 60.34 93 MET A N 1
ATOM 716 C CA . MET A 1 93 ? -4.926 3.480 34.486 1.00 60.34 93 MET A CA 1
ATOM 717 C C . MET A 1 93 ? -3.844 3.492 35.565 1.00 60.34 93 MET A C 1
ATOM 719 O O . MET A 1 93 ? -3.060 4.436 35.668 1.00 60.34 93 MET A O 1
ATOM 723 N N . LEU A 1 94 ? -3.763 2.428 36.363 1.00 60.31 94 LEU A N 1
ATOM 724 C CA . LEU A 1 94 ? -2.718 2.272 37.372 1.00 60.31 94 LEU A CA 1
ATOM 725 C C . LEU A 1 94 ? -1.529 1.493 36.801 1.00 60.31 94 LEU A C 1
ATOM 727 O O . LEU A 1 94 ? -1.671 0.360 36.344 1.00 60.31 94 LEU A O 1
ATOM 731 N N . ILE A 1 95 ? -0.343 2.088 36.880 1.00 60.59 95 ILE A N 1
ATOM 732 C CA . ILE A 1 95 ? 0.933 1.423 36.616 1.00 60.59 95 ILE A CA 1
ATOM 733 C C . ILE A 1 95 ? 1.585 1.091 37.947 1.00 60.59 95 ILE A C 1
ATOM 735 O O . ILE A 1 95 ? 1.908 2.008 38.707 1.00 60.59 95 ILE A O 1
ATOM 739 N N . THR A 1 96 ? 1.830 -0.195 38.202 1.00 54.12 96 THR A N 1
ATOM 740 C CA . THR A 1 96 ? 2.558 -0.660 39.382 1.00 54.12 96 THR A CA 1
ATOM 741 C C . THR A 1 96 ? 3.901 -1.265 38.979 1.00 54.12 96 THR A C 1
ATOM 743 O O . THR A 1 96 ? 3.996 -2.205 38.196 1.00 54.12 96 THR A O 1
ATOM 746 N N . VAL A 1 97 ? 4.979 -0.724 39.536 1.00 57.34 97 VAL A N 1
ATOM 747 C CA . VAL A 1 97 ? 6.329 -1.274 39.384 1.00 57.34 97 VAL A CA 1
ATOM 748 C C . VAL A 1 97 ? 6.681 -2.017 40.665 1.00 57.34 97 VAL A C 1
ATOM 750 O O . VAL A 1 97 ? 6.719 -1.401 41.731 1.00 57.34 97 VAL A O 1
ATOM 753 N N . ASN A 1 98 ? 6.934 -3.323 40.566 1.00 49.75 98 ASN A N 1
ATOM 754 C CA . ASN A 1 98 ? 7.327 -4.154 41.703 1.00 49.75 98 ASN A CA 1
ATOM 755 C C . ASN A 1 98 ? 8.857 -4.267 41.771 1.00 49.75 98 ASN A C 1
ATOM 757 O O . ASN A 1 98 ? 9.510 -4.634 40.789 1.00 49.75 98 ASN A O 1
ATOM 761 N N . LEU A 1 99 ? 9.421 -3.946 42.935 1.00 48.44 99 LEU A N 1
ATOM 762 C CA . LEU A 1 99 ? 10.852 -3.968 43.230 1.00 48.44 99 LEU A CA 1
ATOM 763 C C . LEU A 1 99 ? 11.254 -5.298 43.894 1.00 48.44 99 LEU A C 1
ATOM 765 O O . LEU A 1 99 ? 10.442 -5.990 44.508 1.00 48.44 99 LEU A O 1
ATOM 769 N N . GLN A 1 100 ? 12.531 -5.672 43.769 1.00 42.75 100 GLN A N 1
ATOM 770 C CA . GLN A 1 100 ? 13.049 -6.971 44.234 1.00 42.75 100 GLN A CA 1
ATOM 771 C C . GLN A 1 100 ? 13.014 -7.174 45.754 1.00 42.75 100 GLN A C 1
ATOM 773 O O . GLN A 1 100 ? 13.052 -8.309 46.225 1.00 42.75 100 GLN A O 1
ATOM 778 N N . ASP A 1 101 ? 12.954 -6.094 46.525 1.00 48.84 101 ASP A N 1
ATOM 779 C CA . ASP A 1 101 ? 12.827 -6.104 47.985 1.00 48.84 101 ASP A CA 1
ATOM 780 C C . ASP A 1 101 ? 11.374 -6.268 48.466 1.00 48.84 101 ASP A C 1
ATOM 782 O O . ASP A 1 101 ? 11.129 -6.354 49.671 1.00 48.84 101 ASP A O 1
ATOM 786 N N . GLY A 1 102 ? 10.421 -6.381 47.535 1.00 47.16 102 GLY A N 1
ATOM 787 C CA . GLY A 1 102 ? 8.997 -6.531 47.816 1.00 47.16 102 GLY A CA 1
ATOM 788 C C . GLY A 1 102 ? 8.242 -5.207 47.940 1.00 47.16 102 GLY A C 1
ATOM 789 O O . GLY A 1 102 ? 7.053 -5.232 48.259 1.00 47.16 102 GLY A O 1
ATOM 790 N N . GLU A 1 103 ? 8.889 -4.064 47.692 1.00 48.59 103 GLU A N 1
ATOM 791 C CA . GLU A 1 103 ? 8.206 -2.773 47.592 1.00 48.59 103 GLU A CA 1
ATOM 792 C C . GLU A 1 103 ? 7.542 -2.589 46.216 1.00 48.59 103 GLU A C 1
ATOM 794 O O . GLU A 1 103 ? 8.017 -3.082 45.195 1.00 48.59 103 GLU A O 1
ATOM 799 N N . SER A 1 104 ? 6.428 -1.854 46.172 1.00 50.53 104 SER A N 1
ATOM 800 C CA . SER A 1 104 ? 5.689 -1.572 44.936 1.00 50.53 104 SER A CA 1
ATOM 801 C C . SER A 1 104 ? 5.426 -0.076 44.790 1.00 50.53 104 SER A C 1
ATOM 803 O O . SER A 1 104 ? 4.920 0.560 45.720 1.00 50.53 104 SER A O 1
ATOM 805 N N . VAL A 1 105 ? 5.704 0.486 43.615 1.00 55.78 105 VAL A N 1
ATOM 806 C CA . VAL A 1 105 ? 5.405 1.885 43.289 1.00 55.78 105 VAL A CA 1
ATOM 807 C C . VAL A 1 105 ? 4.245 1.937 42.307 1.00 55.78 105 VAL A C 1
ATOM 809 O O . VAL A 1 105 ? 4.402 1.552 41.154 1.00 55.78 105 VAL A O 1
ATOM 812 N N . THR A 1 106 ? 3.103 2.469 42.746 1.00 56.06 106 THR A N 1
ATOM 813 C CA . THR A 1 106 ? 1.932 2.686 41.882 1.00 56.06 106 THR A CA 1
ATOM 814 C C . THR A 1 106 ? 1.826 4.147 41.442 1.00 56.06 106 THR A C 1
ATOM 816 O O . THR A 1 106 ? 2.048 5.072 42.235 1.00 56.06 106 THR A O 1
ATOM 819 N N . ARG A 1 107 ? 1.477 4.376 40.177 1.00 60.38 107 ARG A N 1
ATOM 820 C CA . ARG A 1 107 ? 1.135 5.685 39.603 1.00 60.38 107 ARG A CA 1
ATOM 821 C C . ARG A 1 107 ? -0.159 5.577 38.811 1.00 60.38 107 ARG A C 1
ATOM 823 O O . ARG A 1 107 ? -0.357 4.575 38.138 1.00 60.38 107 ARG A O 1
ATOM 830 N N . SER A 1 108 ? -1.009 6.597 38.884 1.00 60.44 108 SER A N 1
ATOM 831 C CA . SER A 1 108 ? -2.153 6.728 37.986 1.00 60.44 108 SER A CA 1
ATOM 832 C C . SER A 1 108 ? -1.760 7.515 36.739 1.00 60.44 108 SER A C 1
ATOM 834 O O . SER A 1 108 ? -1.005 8.488 36.803 1.00 60.44 108 SER A O 1
ATOM 836 N N . LEU A 1 109 ? -2.275 7.072 35.603 1.00 60.91 109 LEU A N 1
ATOM 837 C CA . LEU A 1 109 ? -2.269 7.772 34.333 1.00 60.91 109 LEU A CA 1
ATOM 838 C C . LEU A 1 109 ? -3.714 8.035 33.948 1.00 60.91 109 LEU A C 1
ATOM 840 O O . LEU A 1 109 ? -4.512 7.107 33.885 1.00 60.91 109 LEU A O 1
ATOM 844 N N . LEU A 1 110 ? -4.037 9.293 33.671 1.00 63.16 110 LEU A N 1
ATOM 845 C CA . LEU A 1 110 ? -5.322 9.630 33.082 1.00 63.16 110 LEU A CA 1
ATOM 846 C C . LEU A 1 110 ? -5.316 9.187 31.615 1.00 63.16 110 LEU A C 1
ATOM 848 O O . LEU A 1 110 ? -4.503 9.671 30.826 1.00 63.16 110 LEU A O 1
ATOM 852 N N . VAL A 1 111 ? -6.225 8.288 31.266 1.00 62.03 111 VAL A N 1
ATOM 853 C CA . VAL A 1 111 ? -6.524 7.882 29.896 1.00 62.03 111 VAL A CA 1
ATOM 854 C C . VAL A 1 111 ? -7.780 8.629 29.484 1.00 62.03 111 VAL A C 1
ATOM 856 O O . VAL A 1 111 ? -8.808 8.527 30.145 1.00 62.03 111 VAL A O 1
ATOM 859 N N . LYS A 1 112 ? -7.690 9.431 28.428 1.00 63.69 112 LYS A N 1
ATOM 860 C CA . LYS A 1 112 ? -8.831 10.208 27.945 1.00 63.69 112 LYS A CA 1
ATOM 861 C C . LYS A 1 112 ? -9.610 9.447 26.889 1.00 63.69 112 LYS A C 1
ATOM 863 O O . LYS A 1 112 ? -9.005 8.750 26.072 1.00 63.69 112 LYS A O 1
ATOM 868 N N . ASN A 1 113 ? -10.925 9.638 26.883 1.00 66.00 113 ASN A N 1
ATOM 869 C CA . ASN A 1 113 ? -11.749 9.214 25.760 1.00 66.00 113 ASN A CA 1
ATOM 870 C C . ASN A 1 113 ? -11.370 10.010 24.506 1.00 66.00 113 ASN A C 1
ATOM 872 O O . ASN A 1 113 ? -11.093 11.209 24.578 1.00 66.00 113 ASN A O 1
ATOM 876 N N . LEU A 1 114 ? -11.372 9.343 23.355 1.00 72.56 114 LEU A N 1
ATOM 877 C CA . LEU A 1 114 ? -11.214 10.019 22.076 1.00 72.56 114 LEU A CA 1
ATOM 878 C C . LEU A 1 114 ? -12.562 10.614 21.683 1.00 72.56 114 LEU A C 1
ATOM 880 O O . LEU A 1 114 ? -13.502 9.887 21.371 1.00 72.56 114 LEU A O 1
ATOM 884 N N . GLU A 1 115 ? -12.654 11.940 21.681 1.00 77.50 115 GLU A N 1
ATOM 885 C CA . GLU A 1 115 ? -13.857 12.620 21.214 1.00 77.50 115 GLU A CA 1
ATOM 886 C C . GLU A 1 115 ? -13.990 12.466 19.687 1.00 77.50 115 GLU A C 1
ATOM 888 O O . GLU A 1 115 ? -13.070 12.837 18.945 1.00 77.50 115 GLU A O 1
ATOM 893 N N . PRO A 1 116 ? -15.120 11.934 19.184 1.00 85.12 116 PRO A N 1
ATOM 894 C CA . PRO A 1 116 ? -15.344 11.809 17.753 1.00 85.12 116 PRO A CA 1
ATOM 895 C C . PRO A 1 116 ? -15.285 13.176 17.044 1.00 85.12 116 PRO A C 1
ATOM 897 O O . PRO A 1 116 ? -15.851 14.162 17.529 1.00 85.12 116 PRO A O 1
ATOM 900 N N . PRO A 1 117 ? -14.652 13.280 15.860 1.00 89.19 117 PRO A N 1
ATOM 901 C CA . PRO A 1 117 ? -14.598 14.537 15.126 1.00 89.19 117 PRO A CA 1
ATOM 902 C C . PRO A 1 117 ? -15.994 14.945 14.634 1.00 89.19 117 PRO A C 1
ATOM 904 O O . PRO A 1 117 ? -16.840 14.108 14.311 1.00 89.19 117 PRO A O 1
ATOM 907 N N . ILE A 1 118 ? -16.226 16.252 14.506 1.00 89.38 118 ILE A N 1
ATOM 908 C CA . ILE A 1 118 ? -17.476 16.786 13.951 1.00 89.38 118 ILE A CA 1
ATOM 909 C C . ILE A 1 118 ? -17.326 16.964 12.438 1.00 89.38 118 ILE A C 1
ATOM 911 O O . ILE A 1 118 ? -16.552 17.804 11.972 1.00 89.38 118 ILE A O 1
ATOM 915 N N . PHE A 1 119 ? -18.123 16.229 11.659 1.00 89.19 119 PHE A N 1
ATOM 916 C CA . PHE A 1 119 ? -18.167 16.359 10.202 1.00 89.19 119 PHE A CA 1
ATOM 917 C C . PHE A 1 119 ? -19.324 17.256 9.744 1.00 89.19 119 PHE A C 1
ATOM 919 O O . PHE A 1 119 ? -20.491 16.885 9.819 1.00 89.19 119 PHE A O 1
ATOM 926 N N . TYR A 1 120 ? -19.003 18.431 9.193 1.00 85.94 120 TYR A N 1
ATOM 927 C CA . TYR A 1 120 ? -19.995 19.336 8.580 1.00 85.94 120 TYR A CA 1
ATOM 928 C C . TYR A 1 120 ? -20.352 18.962 7.130 1.00 85.94 120 TYR A C 1
ATOM 930 O O . TYR A 1 120 ? -21.308 19.485 6.558 1.00 85.94 120 TYR A O 1
ATOM 938 N N . SER A 1 121 ? -19.564 18.077 6.519 1.00 86.75 121 SER A N 1
ATOM 939 C CA . SER A 1 121 ? -19.766 17.523 5.180 1.00 86.75 121 SER A CA 1
ATOM 940 C C . SER A 1 121 ? -19.088 16.161 5.082 1.00 86.75 121 SER A C 1
ATOM 942 O O . SER A 1 121 ? -18.160 15.893 5.844 1.00 86.75 121 SER A O 1
ATOM 944 N N . LEU A 1 122 ? -19.479 15.344 4.100 1.00 88.81 122 LEU A N 1
ATOM 945 C CA . LEU A 1 122 ? -18.834 14.050 3.870 1.00 88.81 122 LEU A CA 1
ATOM 946 C C . LEU A 1 122 ? -17.321 14.217 3.625 1.00 88.81 122 LEU A C 1
ATOM 948 O O . LEU A 1 122 ? -16.949 14.956 2.698 1.00 88.81 122 LEU A O 1
ATOM 952 N N . PRO A 1 123 ? -16.456 13.535 4.406 1.00 91.38 123 PRO A N 1
ATOM 953 C CA . PRO A 1 123 ? -15.008 13.624 4.256 1.00 91.38 123 PRO A CA 1
ATOM 954 C C . PRO A 1 123 ? -14.570 13.149 2.873 1.00 91.38 123 PRO A C 1
ATOM 956 O O . PRO A 1 123 ? -15.333 12.484 2.173 1.00 91.38 123 PRO A O 1
ATOM 959 N N . ARG A 1 124 ? -13.351 13.497 2.445 1.00 92.00 124 ARG A N 1
ATOM 960 C CA . ARG A 1 124 ? -12.840 13.076 1.129 1.00 92.00 124 ARG A CA 1
ATOM 961 C C . ARG A 1 124 ? -12.871 11.549 0.962 1.00 92.00 124 ARG A C 1
ATOM 963 O O . ARG A 1 124 ? -12.896 10.806 1.931 1.00 92.00 124 ARG A O 1
ATOM 970 N N . SER A 1 125 ? -12.866 11.099 -0.289 1.00 91.31 125 SER A N 1
ATOM 971 C CA . SER A 1 125 ? -12.748 9.679 -0.626 1.00 91.31 125 SER A CA 1
ATOM 972 C C . SER A 1 125 ? -11.308 9.214 -0.476 1.00 91.31 125 SER A C 1
ATOM 974 O O . SER A 1 125 ? -10.394 10.000 -0.733 1.00 91.31 125 SER A O 1
ATOM 976 N N . TYR A 1 126 ? -11.147 7.929 -0.170 1.00 92.81 126 TYR A N 1
ATOM 977 C CA . TYR A 1 126 ? -9.852 7.272 -0.156 1.00 92.81 126 TYR A CA 1
ATOM 978 C C . TYR A 1 126 ? -9.103 7.486 -1.485 1.00 92.81 126 TYR A C 1
ATOM 980 O O . TYR A 1 126 ? -9.689 7.301 -2.559 1.00 92.81 126 TYR A O 1
ATOM 988 N N . PRO A 1 127 ? -7.826 7.904 -1.447 1.00 86.75 127 PRO A N 1
ATOM 989 C CA . PRO A 1 127 ? -7.154 8.484 -2.609 1.00 86.75 127 PRO A CA 1
ATOM 990 C C . PRO A 1 127 ? -6.738 7.466 -3.678 1.00 86.75 127 PRO A C 1
ATOM 992 O O . PRO A 1 127 ? -6.464 7.859 -4.811 1.00 86.75 127 PRO A O 1
ATOM 995 N N . LEU A 1 128 ? -6.679 6.177 -3.335 1.00 89.25 128 LEU A N 1
ATOM 996 C CA . LEU A 1 128 ? -6.145 5.122 -4.204 1.00 89.25 128 LEU A CA 1
ATOM 997 C C . LEU A 1 128 ? -7.230 4.188 -4.769 1.00 89.25 128 LEU A C 1
ATOM 999 O O . LEU A 1 128 ? -6.913 3.119 -5.285 1.00 89.25 128 LEU A O 1
ATOM 1003 N N . GLU A 1 129 ? -8.501 4.587 -4.689 1.00 87.62 129 GLU A N 1
ATOM 1004 C CA . GLU A 1 129 ? -9.628 3.858 -5.279 1.00 87.62 129 GLU A CA 1
ATOM 1005 C C . GLU A 1 129 ? -10.421 4.731 -6.266 1.00 87.62 129 GLU A C 1
ATOM 1007 O O . GLU A 1 129 ? -10.213 5.942 -6.401 1.00 87.62 129 GLU A O 1
ATOM 1012 N N . SER A 1 130 ? -11.310 4.084 -7.026 1.00 84.06 130 SER A N 1
ATOM 1013 C CA . SER A 1 130 ? -12.180 4.746 -8.006 1.00 84.06 130 SER A CA 1
ATOM 1014 C C . SER A 1 130 ? -13.647 4.425 -7.739 1.00 84.06 130 SER A C 1
ATOM 1016 O O . SER A 1 130 ? -13.961 3.265 -7.514 1.00 84.06 130 SER A O 1
ATOM 1018 N N . GLY A 1 131 ? -14.560 5.388 -7.906 1.00 86.00 131 GLY A N 1
ATOM 1019 C CA . GLY A 1 131 ? -16.007 5.213 -7.686 1.00 86.00 131 GLY A CA 1
ATOM 1020 C C . GLY A 1 131 ? -16.744 4.374 -8.742 1.00 86.00 131 GLY A C 1
ATOM 1021 O O . GLY A 1 131 ? -17.909 4.629 -9.030 1.00 86.00 131 GLY A O 1
ATOM 1022 N N . ARG A 1 132 ? -16.059 3.422 -9.382 1.00 88.81 132 ARG A N 1
ATOM 1023 C CA . ARG A 1 132 ? -16.569 2.571 -10.466 1.00 88.81 132 ARG A CA 1
ATOM 1024 C C . ARG A 1 132 ? -17.231 1.307 -9.918 1.00 88.81 132 ARG A C 1
ATOM 1026 O O . ARG A 1 132 ? -16.663 0.214 -10.001 1.00 88.81 132 ARG A O 1
ATOM 1033 N N . ILE A 1 133 ? -18.419 1.464 -9.336 1.00 91.00 133 ILE A N 1
ATOM 1034 C CA . ILE A 1 133 ? -19.189 0.373 -8.711 1.00 91.00 133 ILE A CA 1
ATOM 1035 C C . ILE A 1 133 ? -19.521 -0.765 -9.691 1.00 91.00 133 ILE A C 1
ATOM 1037 O O . ILE A 1 133 ? -19.616 -1.923 -9.287 1.00 91.00 133 ILE A O 1
ATOM 1041 N N . GLU A 1 134 ? -19.610 -0.480 -10.994 1.00 90.69 134 GLU A N 1
ATOM 1042 C CA . GLU A 1 134 ? -19.906 -1.463 -12.039 1.00 90.69 134 GLU A CA 1
ATOM 1043 C C . GLU A 1 134 ? -18.855 -2.578 -12.137 1.00 90.69 134 GLU A C 1
ATOM 1045 O O . GLU A 1 134 ? -19.180 -3.696 -12.543 1.00 90.69 134 GLU A O 1
ATOM 1050 N N . LYS A 1 135 ? -17.613 -2.318 -11.696 1.00 87.94 135 LYS A N 1
ATOM 1051 C CA . LYS A 1 135 ? -16.552 -3.337 -11.608 1.00 87.94 135 LYS A CA 1
ATOM 1052 C C . LYS A 1 135 ? -16.901 -4.475 -10.645 1.00 87.94 135 LYS A C 1
ATOM 1054 O O . LYS A 1 135 ? -16.341 -5.561 -10.770 1.00 87.94 135 LYS A O 1
ATOM 1059 N N . HIS A 1 136 ? -17.820 -4.233 -9.712 1.00 90.94 136 HIS A N 1
ATOM 1060 C CA . HIS A 1 136 ? -18.194 -5.154 -8.640 1.00 90.94 136 HIS A CA 1
ATOM 1061 C C . HIS A 1 136 ? -19.648 -5.634 -8.742 1.00 90.94 136 HIS A C 1
ATOM 1063 O O . HIS A 1 136 ? -20.134 -6.311 -7.840 1.00 90.94 136 HIS A O 1
ATOM 1069 N N . ALA A 1 137 ? -20.339 -5.338 -9.850 1.00 87.12 137 ALA A N 1
ATOM 1070 C CA . ALA A 1 137 ? -21.745 -5.703 -10.039 1.00 87.12 137 ALA A CA 1
ATOM 1071 C C . ALA A 1 137 ? -21.995 -7.224 -10.011 1.00 87.12 137 ALA A C 1
ATOM 1073 O O . ALA A 1 137 ? -23.066 -7.660 -9.605 1.00 87.12 137 ALA A O 1
ATOM 1074 N N . ASN A 1 138 ? -21.002 -8.024 -10.418 1.00 89.31 138 ASN A N 1
ATOM 1075 C CA . ASN A 1 138 ? -21.087 -9.489 -10.459 1.00 89.31 138 ASN A CA 1
ATOM 1076 C C . ASN A 1 138 ? -20.372 -10.176 -9.282 1.00 89.31 138 ASN A C 1
ATOM 1078 O O . ASN A 1 138 ? -20.193 -11.393 -9.318 1.00 89.31 138 ASN A O 1
ATOM 1082 N N . ALA A 1 139 ? -19.903 -9.422 -8.282 1.00 91.25 139 ALA A N 1
ATOM 1083 C CA . ALA A 1 139 ? -19.288 -10.022 -7.104 1.00 91.25 139 ALA A CA 1
ATOM 1084 C C . ALA A 1 139 ? -20.340 -10.862 -6.353 1.00 91.25 139 ALA A C 1
ATOM 1086 O O . ALA A 1 139 ? -21.454 -10.366 -6.149 1.00 91.25 139 ALA A O 1
ATOM 1087 N N . PRO A 1 140 ? -20.031 -12.110 -5.950 1.00 95.12 140 PRO A N 1
ATOM 1088 C CA . PRO A 1 140 ? -20.932 -12.864 -5.092 1.00 95.12 140 PRO A CA 1
ATOM 1089 C C . PRO A 1 140 ? -21.106 -12.125 -3.764 1.00 95.12 140 PRO A C 1
ATOM 1091 O O . PRO A 1 140 ? -20.181 -11.465 -3.292 1.00 95.12 140 PRO A O 1
ATOM 1094 N N . ARG A 1 141 ? -22.302 -12.204 -3.184 1.00 96.38 141 ARG A N 1
ATOM 1095 C CA . ARG A 1 141 ? -22.672 -11.503 -1.951 1.00 96.38 141 ARG A CA 1
ATOM 1096 C C . ARG A 1 141 ? -23.455 -12.427 -1.033 1.00 96.38 141 ARG A C 1
ATOM 1098 O O . ARG A 1 141 ? -24.134 -13.339 -1.509 1.00 96.38 141 ARG A O 1
ATOM 1105 N N . ASP A 1 142 ? -23.358 -12.178 0.265 1.00 96.44 142 ASP A N 1
ATOM 1106 C CA . ASP A 1 142 ? -24.190 -12.838 1.265 1.00 96.44 142 ASP A CA 1
ATOM 1107 C C . ASP A 1 142 ? -25.635 -12.285 1.268 1.00 96.44 142 ASP A C 1
ATOM 1109 O O . ASP A 1 142 ? -26.018 -11.446 0.447 1.00 96.44 142 ASP A O 1
ATOM 1113 N N . ALA A 1 143 ? -26.463 -12.757 2.205 1.00 95.00 143 ALA A N 1
ATOM 1114 C CA . ALA A 1 143 ? -27.854 -12.315 2.335 1.00 95.00 143 ALA A CA 1
ATOM 1115 C C . ALA A 1 143 ? -28.012 -10.848 2.786 1.00 95.00 143 ALA A C 1
ATOM 1117 O O . ALA A 1 143 ? -29.084 -10.275 2.589 1.00 95.00 143 ALA A O 1
ATOM 1118 N N . ASN A 1 144 ? -26.971 -10.255 3.377 1.00 93.12 144 ASN A N 1
ATOM 1119 C CA . ASN A 1 144 ? -26.938 -8.864 3.829 1.00 93.12 144 ASN A CA 1
ATOM 1120 C C . ASN A 1 144 ? -26.300 -7.927 2.788 1.00 93.12 144 ASN A C 1
ATOM 1122 O O . ASN A 1 144 ? -26.218 -6.725 3.019 1.00 93.12 144 ASN A O 1
ATOM 1126 N N . GLY A 1 145 ? -25.863 -8.457 1.640 1.00 93.31 145 GLY A N 1
ATOM 1127 C CA . GLY A 1 145 ? -25.213 -7.692 0.580 1.00 93.31 145 GLY A CA 1
ATOM 1128 C C . GLY A 1 145 ? -23.696 -7.565 0.737 1.00 93.31 145 GLY A C 1
ATOM 1129 O O . GLY A 1 145 ? -23.064 -6.907 -0.084 1.00 93.31 145 GLY A O 1
ATOM 1130 N N . VAL A 1 146 ? -23.067 -8.214 1.717 1.00 97.56 146 VAL A N 1
ATOM 1131 C CA . VAL A 1 146 ? -21.611 -8.165 1.913 1.00 97.56 146 VAL A CA 1
ATOM 1132 C C . VAL A 1 146 ? -20.915 -8.982 0.817 1.00 97.56 146 VAL A C 1
ATOM 1134 O O . VAL A 1 146 ? -21.278 -10.141 0.603 1.00 97.56 146 VAL A O 1
ATOM 1137 N N . PRO A 1 147 ? -19.926 -8.422 0.094 1.00 97.38 147 PRO A N 1
ATOM 1138 C CA . PRO A 1 147 ? -19.240 -9.130 -0.979 1.00 97.38 147 PRO A CA 1
ATOM 1139 C C . PRO A 1 147 ? -18.340 -10.253 -0.453 1.00 97.38 147 PRO A C 1
ATOM 1141 O O . PRO A 1 147 ? -17.596 -10.088 0.512 1.00 97.38 147 PRO A O 1
ATOM 1144 N N . LEU A 1 148 ? -18.373 -11.384 -1.154 1.00 97.06 148 LEU A N 1
ATOM 1145 C CA . LEU A 1 148 ? -17.569 -12.571 -0.895 1.00 97.06 148 LEU A CA 1
ATOM 1146 C C . LEU A 1 148 ? -16.427 -12.653 -1.910 1.00 97.06 148 LEU A C 1
ATOM 1148 O O . LEU A 1 148 ? -16.602 -12.399 -3.105 1.00 97.06 148 LEU A O 1
ATOM 1152 N N . PHE A 1 149 ? -15.244 -13.020 -1.436 1.00 95.19 149 PHE A N 1
ATOM 1153 C CA . PHE A 1 149 ? -14.086 -13.272 -2.278 1.00 95.19 149 PHE A CA 1
ATOM 1154 C C . PHE A 1 149 ? -14.098 -14.729 -2.743 1.00 95.19 149 PHE A C 1
ATOM 1156 O O . PHE A 1 149 ? -14.301 -15.641 -1.944 1.00 95.19 149 PHE A O 1
ATOM 1163 N N . VAL A 1 150 ? -13.896 -14.952 -4.042 1.00 93.44 150 VAL A N 1
ATOM 1164 C CA . VAL A 1 150 ? -13.802 -16.304 -4.606 1.00 93.44 150 VAL A CA 1
ATOM 1165 C C . VAL A 1 150 ? -12.366 -16.793 -4.442 1.00 93.44 150 VAL A C 1
ATOM 1167 O O . VAL A 1 150 ? -11.464 -16.281 -5.107 1.00 93.44 150 VAL A O 1
ATOM 1170 N N . TYR A 1 151 ? -12.164 -17.775 -3.567 1.00 90.62 151 TYR A N 1
ATOM 1171 C CA . TYR A 1 151 ? -10.867 -18.383 -3.290 1.00 90.62 151 TYR A CA 1
ATOM 1172 C C . TYR A 1 151 ? -10.909 -19.872 -3.640 1.00 90.62 151 TYR A C 1
ATOM 1174 O O . TYR A 1 151 ? -11.541 -20.673 -2.956 1.00 90.62 151 TYR A O 1
ATOM 1182 N N . GLY A 1 152 ? -10.275 -20.244 -4.756 1.00 88.44 152 GLY A N 1
ATOM 1183 C CA . GLY A 1 152 ? -10.427 -21.586 -5.321 1.00 88.44 152 GLY A CA 1
ATOM 1184 C C . GLY A 1 152 ? -11.886 -21.865 -5.697 1.00 88.44 152 GLY A C 1
ATOM 1185 O O . GLY A 1 152 ? -12.480 -21.109 -6.465 1.00 88.44 152 GLY A O 1
ATOM 1186 N N . ASP A 1 153 ? -12.449 -22.937 -5.141 1.00 90.25 153 ASP A N 1
ATOM 1187 C CA . ASP A 1 153 ? -13.858 -23.318 -5.313 1.00 90.25 153 ASP A CA 1
ATOM 1188 C C . ASP A 1 153 ? -14.769 -22.769 -4.192 1.00 90.25 153 ASP A C 1
ATOM 1190 O O . ASP A 1 153 ? -15.976 -23.027 -4.183 1.00 90.25 153 ASP A O 1
ATOM 1194 N N . GLU A 1 154 ? -14.210 -22.010 -3.246 1.00 92.94 154 GLU A N 1
ATOM 1195 C CA . GLU A 1 154 ? -14.913 -21.484 -2.077 1.00 92.94 154 GLU A CA 1
ATOM 1196 C C . GLU A 1 154 ? -15.223 -19.987 -2.209 1.00 92.94 154 GLU A C 1
ATOM 1198 O O . GLU A 1 154 ? -14.594 -19.239 -2.962 1.00 92.94 154 GLU A O 1
ATOM 1203 N N . GLN A 1 155 ? -16.225 -19.541 -1.451 1.00 95.31 155 GLN A N 1
ATOM 1204 C CA . GLN A 1 155 ? -16.547 -18.130 -1.267 1.00 95.31 155 GLN A CA 1
ATOM 1205 C C . GLN A 1 155 ? -16.322 -17.780 0.197 1.00 95.31 155 GLN A C 1
ATOM 1207 O O . GLN A 1 155 ? -16.994 -18.320 1.075 1.00 95.31 155 GLN A O 1
ATOM 1212 N N . VAL A 1 156 ? -15.376 -16.882 0.446 1.00 95.56 156 VAL A N 1
ATOM 1213 C CA . VAL A 1 156 ? -14.915 -16.525 1.790 1.00 95.56 156 VAL A CA 1
ATOM 1214 C C . VAL A 1 156 ? -15.071 -15.031 2.030 1.00 95.56 156 VAL A C 1
ATOM 1216 O O . VAL A 1 156 ? -15.026 -14.222 1.099 1.00 95.56 156 VAL A O 1
ATOM 1219 N N . TYR A 1 157 ? -15.231 -14.638 3.291 1.00 96.81 157 TYR A N 1
ATOM 1220 C CA . TYR A 1 157 ? -15.083 -13.235 3.652 1.00 96.81 157 TYR A CA 1
ATOM 1221 C C . TYR A 1 157 ? -13.605 -12.870 3.622 1.00 96.81 157 TYR A C 1
ATOM 1223 O O . TYR A 1 157 ? -12.783 -13.505 4.279 1.00 96.81 157 TYR A O 1
ATOM 1231 N N . PHE A 1 158 ? -13.274 -11.819 2.878 1.00 96.56 158 PHE A N 1
ATOM 1232 C CA . PHE A 1 158 ? -11.924 -11.288 2.848 1.00 96.56 158 PHE A CA 1
ATOM 1233 C C . PHE A 1 158 ? -11.962 -9.783 3.076 1.00 96.56 158 PHE A C 1
ATOM 1235 O O . PHE A 1 158 ? -12.446 -9.024 2.236 1.00 96.56 158 PHE A O 1
ATOM 1242 N N . HIS A 1 159 ? -11.431 -9.353 4.217 1.00 95.75 159 HIS A N 1
ATOM 1243 C CA . HIS A 1 159 ? -11.473 -7.962 4.664 1.00 95.75 159 HIS A CA 1
ATOM 1244 C C . HIS A 1 159 ? -10.834 -6.986 3.660 1.00 95.75 159 HIS A C 1
ATOM 1246 O O . HIS A 1 159 ? -11.363 -5.898 3.476 1.00 95.75 159 HIS A O 1
ATOM 1252 N N . VAL A 1 160 ? -9.773 -7.368 2.926 1.00 95.69 160 VAL A N 1
ATOM 1253 C CA . VAL A 1 160 ? -9.211 -6.513 1.853 1.00 95.69 160 VAL A CA 1
ATOM 1254 C C . VAL A 1 160 ? -10.260 -6.272 0.763 1.00 95.69 160 VAL A C 1
ATOM 1256 O O . VAL A 1 160 ? -10.457 -5.146 0.313 1.00 95.69 160 VAL A O 1
ATOM 1259 N N . TYR A 1 161 ? -10.959 -7.331 0.344 1.00 96.88 161 TYR A N 1
ATOM 1260 C CA . TYR A 1 161 ? -11.952 -7.262 -0.725 1.00 96.88 161 TYR A CA 1
ATOM 1261 C C . TYR A 1 161 ? -13.172 -6.429 -0.318 1.00 96.88 161 TYR A C 1
ATOM 1263 O O . TYR A 1 161 ? -13.614 -5.569 -1.082 1.00 96.88 161 TYR A O 1
ATOM 1271 N N . ILE A 1 162 ? -13.668 -6.636 0.903 1.00 98.25 162 ILE A N 1
ATOM 1272 C CA . ILE A 1 162 ? -14.810 -5.903 1.465 1.00 98.25 162 ILE A CA 1
ATOM 1273 C C . ILE A 1 162 ? -14.466 -4.418 1.618 1.00 98.25 162 ILE A C 1
ATOM 1275 O O . ILE A 1 162 ? -15.188 -3.573 1.088 1.00 98.25 162 ILE A O 1
ATOM 1279 N N . SER A 1 163 ? -13.334 -4.092 2.252 1.00 98.00 163 SER A N 1
ATOM 1280 C CA . SER A 1 163 ? -12.893 -2.705 2.445 1.00 98.00 163 SER A CA 1
ATOM 1281 C C . SER A 1 163 ? -12.699 -1.978 1.120 1.00 98.00 163 SER A C 1
ATOM 1283 O O . SER A 1 163 ? -13.166 -0.852 0.958 1.00 98.00 163 SER A O 1
ATOM 1285 N N . LYS A 1 164 ? -12.081 -2.634 0.132 1.00 96.00 164 LYS A N 1
ATOM 1286 C CA . LYS A 1 164 ? -11.923 -2.081 -1.214 1.00 96.00 164 LYS A CA 1
ATOM 1287 C C . LYS A 1 164 ? -13.263 -1.727 -1.857 1.00 96.00 164 LYS A C 1
ATOM 1289 O O . LYS A 1 164 ? -13.430 -0.613 -2.351 1.00 96.00 164 LYS A O 1
ATOM 1294 N N . ILE A 1 165 ? -14.225 -2.650 -1.854 1.00 97.31 165 ILE A N 1
ATOM 1295 C CA . ILE A 1 165 ? -15.539 -2.400 -2.461 1.00 97.31 165 ILE A CA 1
ATOM 1296 C C . ILE A 1 165 ? -16.275 -1.295 -1.697 1.00 97.31 165 ILE A C 1
ATOM 1298 O O . ILE A 1 165 ? -16.850 -0.408 -2.327 1.00 97.31 165 ILE A O 1
ATOM 1302 N N . ALA A 1 166 ? -16.192 -1.271 -0.367 1.00 97.81 166 ALA A N 1
ATOM 1303 C CA . ALA A 1 166 ? -16.769 -0.199 0.435 1.00 97.81 166 ALA A CA 1
ATOM 1304 C C . ALA A 1 166 ? -16.199 1.180 0.054 1.00 97.81 166 ALA A C 1
ATOM 1306 O O . ALA A 1 166 ? -16.970 2.122 -0.131 1.00 97.81 166 ALA A O 1
ATOM 1307 N N . GLN A 1 167 ? -14.887 1.301 -0.176 1.00 96.81 167 GLN A N 1
ATOM 1308 C CA . GLN A 1 167 ? -14.275 2.554 -0.644 1.00 96.81 167 GLN A CA 1
ATOM 1309 C C . GLN A 1 167 ? -14.797 2.996 -2.018 1.00 96.81 167 GLN A C 1
ATOM 1311 O O . GLN A 1 167 ? -15.119 4.172 -2.220 1.00 96.81 167 GLN A O 1
ATOM 1316 N N . VAL A 1 168 ? -14.947 2.052 -2.954 1.00 95.56 168 VAL A N 1
ATOM 1317 C CA . VAL A 1 168 ? -15.528 2.306 -4.283 1.00 95.56 168 VAL A CA 1
ATOM 1318 C C . VAL A 1 168 ? -16.959 2.845 -4.160 1.00 95.56 168 VAL A C 1
ATOM 1320 O O . VAL A 1 168 ? -17.309 3.840 -4.801 1.00 95.56 168 VAL A O 1
ATOM 1323 N N . TYR A 1 169 ? -17.782 2.233 -3.305 1.00 95.56 169 TYR A N 1
ATOM 1324 C CA . TYR A 1 169 ? -19.153 2.683 -3.057 1.00 95.56 169 TYR A CA 1
ATOM 1325 C C . TYR A 1 169 ? -19.195 4.053 -2.375 1.00 95.56 169 TYR A C 1
ATOM 1327 O O . TYR A 1 169 ? -19.939 4.928 -2.818 1.00 95.56 169 TYR A O 1
ATOM 1335 N N . TYR A 1 170 ? -18.360 4.291 -1.362 1.00 95.50 170 TYR A N 1
ATOM 1336 C CA . TYR A 1 170 ? -18.279 5.590 -0.693 1.00 95.50 170 TYR A CA 1
ATOM 1337 C C . TYR A 1 170 ? -17.924 6.719 -1.667 1.00 95.50 170 TYR A C 1
ATOM 1339 O O . TYR A 1 170 ? -18.554 7.780 -1.680 1.00 95.50 170 TYR A O 1
ATOM 1347 N N . GLN A 1 171 ? -16.950 6.486 -2.548 1.00 94.38 171 GLN A N 1
ATOM 1348 C CA . GLN A 1 171 ? -16.577 7.460 -3.568 1.00 94.38 171 GLN A CA 1
ATOM 1349 C C . GLN A 1 171 ? -17.698 7.712 -4.578 1.00 94.38 171 GLN A C 1
ATOM 1351 O O . GLN A 1 171 ? -17.909 8.862 -4.968 1.00 94.38 171 GLN A O 1
ATOM 1356 N N . TYR A 1 172 ? -18.443 6.677 -4.968 1.00 93.06 172 TYR A N 1
ATOM 1357 C CA . TYR A 1 172 ? -19.624 6.835 -5.815 1.00 93.06 172 TYR A CA 1
ATOM 1358 C C . TYR A 1 172 ? -20.715 7.672 -5.130 1.00 93.06 172 TYR A C 1
ATOM 1360 O O . TYR A 1 172 ? -21.243 8.604 -5.742 1.00 93.06 172 TYR A O 1
ATOM 1368 N N . ILE A 1 173 ? -21.011 7.401 -3.854 1.00 92.50 173 ILE A N 1
ATOM 1369 C CA . ILE A 1 173 ? -21.984 8.159 -3.048 1.00 92.50 173 ILE A CA 1
ATOM 1370 C C . ILE A 1 173 ? -21.600 9.642 -3.014 1.00 92.50 173 ILE A C 1
ATOM 1372 O O . ILE A 1 173 ? -22.426 10.507 -3.318 1.00 92.50 173 ILE A O 1
ATOM 1376 N N . ARG A 1 174 ? -20.327 9.940 -2.724 1.00 90.94 174 ARG A N 1
ATOM 1377 C CA . ARG A 1 174 ? -19.811 11.316 -2.700 1.00 90.94 174 ARG A CA 1
ATOM 1378 C C . ARG A 1 174 ? -19.886 12.010 -4.052 1.00 90.94 174 ARG A C 1
ATOM 1380 O O . ARG A 1 174 ? -20.252 13.178 -4.110 1.00 90.94 174 ARG A O 1
ATOM 1387 N N . ALA A 1 175 ? -19.530 11.318 -5.133 1.00 89.12 175 ALA A N 1
ATOM 1388 C CA . ALA A 1 175 ? -19.528 11.904 -6.471 1.00 89.12 175 ALA A CA 1
ATOM 1389 C C . ALA A 1 175 ? -20.940 12.267 -6.953 1.00 89.12 175 ALA A C 1
ATOM 1391 O O . ALA A 1 175 ? -21.107 13.235 -7.694 1.00 89.12 175 ALA A O 1
ATOM 1392 N N . ASN A 1 176 ? -21.951 11.508 -6.526 1.00 86.81 176 ASN A N 1
ATOM 1393 C CA . ASN A 1 176 ? -23.327 11.697 -6.972 1.00 86.81 176 ASN A CA 1
ATOM 1394 C C . ASN A 1 176 ? -24.189 12.499 -5.983 1.00 86.81 176 ASN A C 1
ATOM 1396 O O . ASN A 1 176 ? -25.266 12.944 -6.367 1.00 86.81 176 ASN A O 1
ATOM 1400 N N . ASN A 1 177 ? -23.723 12.746 -4.751 1.00 74.81 177 ASN A N 1
ATOM 1401 C CA . ASN A 1 177 ? -24.486 13.409 -3.682 1.00 74.81 177 ASN A CA 1
ATOM 1402 C C . ASN A 1 177 ? -25.838 12.720 -3.379 1.00 74.81 177 ASN A C 1
ATOM 1404 O O . ASN A 1 177 ? -26.836 13.397 -3.128 1.00 74.81 177 ASN A O 1
ATOM 1408 N N . LEU A 1 178 ? -25.897 11.383 -3.430 1.00 64.69 178 LEU A N 1
ATOM 1409 C CA . LEU A 1 178 ? -27.147 10.619 -3.299 1.00 64.69 178 LEU A CA 1
ATOM 1410 C C . LEU A 1 178 ? -27.124 9.664 -2.092 1.00 64.69 178 LEU A C 1
ATOM 1412 O O . LEU A 1 178 ? -26.273 8.777 -2.060 1.00 64.69 178 LEU A O 1
ATOM 1416 N N . PRO A 1 179 ? -28.095 9.753 -1.161 1.00 63.97 179 PRO A N 1
ATOM 1417 C CA . PRO A 1 179 ? -28.452 8.645 -0.285 1.00 63.97 179 PRO A CA 1
ATOM 1418 C C . PRO A 1 179 ? -29.409 7.706 -1.040 1.00 63.97 179 PRO A C 1
ATOM 1420 O O . PRO A 1 179 ? -30.625 7.904 -1.050 1.00 63.97 179 PRO A O 1
ATOM 1423 N N . GLY A 1 180 ? -28.835 6.737 -1.754 1.00 79.31 180 GLY A N 1
ATOM 1424 C CA . GLY A 1 180 ? -29.547 5.731 -2.551 1.00 79.31 180 GLY A CA 1
ATOM 1425 C C . GLY A 1 180 ? -29.391 4.315 -1.992 1.00 79.31 180 GLY A C 1
ATOM 1426 O O . GLY A 1 180 ? -28.963 4.123 -0.853 1.00 79.31 180 GLY A O 1
ATOM 1427 N N . ALA A 1 181 ? -29.700 3.306 -2.809 1.00 87.25 181 ALA A N 1
ATOM 1428 C CA . ALA A 1 181 ? -29.450 1.901 -2.466 1.00 87.25 181 ALA A CA 1
ATOM 1429 C C . ALA A 1 181 ? -27.951 1.633 -2.224 1.00 87.25 181 ALA A C 1
ATOM 1431 O O . ALA A 1 181 ? -27.577 0.822 -1.386 1.00 87.25 181 ALA A O 1
ATOM 1432 N N . GLU A 1 182 ? -27.082 2.391 -2.890 1.00 91.88 182 GLU A N 1
ATOM 1433 C CA . GLU A 1 182 ? -25.629 2.326 -2.759 1.00 91.88 182 GLU A CA 1
ATOM 1434 C C . GLU A 1 182 ? -25.151 2.709 -1.355 1.00 91.88 182 GLU A C 1
ATOM 1436 O O . GLU A 1 182 ? -24.149 2.178 -0.886 1.00 91.88 182 GLU A O 1
ATOM 1441 N N . THR A 1 183 ? -25.871 3.591 -0.654 1.00 93.19 183 THR A N 1
ATOM 1442 C CA . THR A 1 183 ? -25.575 3.903 0.750 1.00 93.19 183 THR A CA 1
ATOM 1443 C C . THR A 1 183 ? -25.864 2.713 1.653 1.00 93.19 183 THR A C 1
ATOM 1445 O O . THR A 1 183 ? -25.095 2.466 2.572 1.00 93.19 183 THR A O 1
ATOM 1448 N N . GLN A 1 184 ? -26.922 1.945 1.380 1.00 93.38 184 GLN A N 1
ATOM 1449 C CA . GLN A 1 184 ? -27.221 0.729 2.144 1.00 93.38 184 GLN A CA 1
ATOM 1450 C C . GLN A 1 184 ? -26.170 -0.356 1.889 1.00 93.38 184 GLN A C 1
ATOM 1452 O O . GLN A 1 184 ? -25.719 -0.989 2.832 1.00 93.38 184 GLN A O 1
ATOM 1457 N N . GLU A 1 185 ? -25.718 -0.508 0.643 1.00 94.50 185 GLU A N 1
ATOM 1458 C CA . GLU A 1 185 ? -24.616 -1.413 0.281 1.00 94.50 185 GLU A CA 1
ATOM 1459 C C . GLU A 1 185 ? -23.301 -1.024 0.975 1.00 94.50 185 GLU A C 1
ATOM 1461 O O . GLU A 1 185 ? -22.609 -1.874 1.533 1.00 94.50 185 GLU A O 1
ATOM 1466 N N . PHE A 1 186 ? -22.966 0.271 0.982 1.00 96.94 186 PHE A N 1
ATOM 1467 C CA . PHE A 1 186 ? -21.815 0.788 1.721 1.00 96.94 186 PHE A CA 1
ATOM 1468 C C . PHE A 1 186 ? -21.917 0.484 3.219 1.00 96.94 186 PHE A C 1
ATOM 1470 O O . PHE A 1 186 ? -20.966 -0.034 3.804 1.00 96.94 186 PHE A O 1
ATOM 1477 N N . LEU A 1 187 ? -23.070 0.781 3.826 1.00 97.44 187 LEU A N 1
ATOM 1478 C CA . LEU A 1 187 ? -23.285 0.563 5.253 1.00 97.44 187 LEU A CA 1
ATOM 1479 C C . LEU A 1 187 ? -23.287 -0.922 5.613 1.00 97.44 187 LEU A C 1
ATOM 1481 O O . LEU A 1 187 ? -22.694 -1.258 6.621 1.00 97.44 187 LEU A O 1
ATOM 1485 N N . ALA A 1 188 ? -23.806 -1.818 4.770 1.00 97.81 188 ALA A N 1
ATOM 1486 C CA . ALA A 1 188 ? -23.723 -3.261 5.012 1.00 97.81 188 ALA A CA 1
ATOM 1487 C C . ALA A 1 188 ? -22.267 -3.754 5.109 1.00 97.81 188 ALA A C 1
ATOM 1489 O O . ALA A 1 188 ? -21.934 -4.581 5.958 1.00 97.81 188 ALA A O 1
ATOM 1490 N N . MET A 1 189 ? -21.373 -3.222 4.269 1.00 98.50 189 MET A N 1
ATOM 1491 C CA . MET A 1 189 ? -19.941 -3.526 4.354 1.00 98.50 189 MET A CA 1
ATOM 1492 C C . MET A 1 189 ? -19.284 -2.884 5.583 1.00 98.50 189 MET A C 1
ATOM 1494 O O . MET A 1 189 ? -18.429 -3.510 6.207 1.00 98.50 189 MET A O 1
ATOM 1498 N N . ALA A 1 190 ? -19.676 -1.661 5.949 1.00 98.62 190 ALA A N 1
ATOM 1499 C CA . ALA A 1 190 ? -19.181 -0.997 7.155 1.00 98.62 190 ALA A CA 1
ATOM 1500 C C . ALA A 1 190 ? -19.647 -1.703 8.441 1.00 98.62 190 ALA A C 1
ATOM 1502 O O . ALA A 1 190 ? -18.840 -1.898 9.345 1.00 98.62 190 ALA A O 1
ATOM 1503 N N . ASP A 1 191 ? -20.911 -2.131 8.500 1.00 98.75 191 ASP A N 1
ATOM 1504 C CA . ASP A 1 191 ? -21.491 -2.950 9.567 1.00 98.75 191 ASP A CA 1
ATOM 1505 C C . ASP A 1 191 ? -20.706 -4.255 9.707 1.00 98.75 191 ASP A C 1
ATOM 1507 O O . ASP A 1 191 ? -20.268 -4.599 10.802 1.00 98.75 191 ASP A O 1
ATOM 1511 N N . TRP A 1 192 ? -20.433 -4.944 8.591 1.00 98.69 192 TRP A N 1
ATOM 1512 C CA . TRP A 1 192 ? -19.616 -6.156 8.616 1.00 98.69 192 TRP A CA 1
ATOM 1513 C C . TRP A 1 192 ? -18.218 -5.889 9.183 1.00 98.69 192 TRP A C 1
ATOM 1515 O O . TRP A 1 192 ? -17.751 -6.650 10.029 1.00 98.69 192 TRP A O 1
ATOM 1525 N N . LEU A 1 193 ? -17.554 -4.806 8.764 1.00 98.75 193 LEU A N 1
ATOM 1526 C CA . LEU A 1 193 ? -16.233 -4.442 9.286 1.00 98.75 193 LEU A CA 1
ATOM 1527 C C . LEU A 1 193 ? -16.281 -4.128 10.787 1.00 98.75 193 LEU A C 1
ATOM 1529 O O . LEU A 1 193 ? -15.411 -4.599 11.517 1.00 98.75 193 LEU A O 1
ATOM 1533 N N . ARG A 1 194 ? -17.294 -3.390 11.254 1.00 98.44 194 ARG A N 1
ATOM 1534 C CA . ARG A 1 194 ? -17.497 -3.096 12.679 1.00 98.44 194 ARG A CA 1
ATOM 1535 C C . ARG A 1 194 ? -17.678 -4.386 13.484 1.00 98.44 194 ARG A C 1
ATOM 1537 O O . ARG A 1 194 ? -16.991 -4.598 14.477 1.00 98.44 194 ARG A O 1
ATOM 1544 N N . ASP A 1 195 ? -18.562 -5.263 13.020 1.00 98.06 195 ASP A N 1
ATOM 1545 C CA . ASP A 1 195 ? -19.002 -6.441 13.772 1.00 98.06 195 ASP A CA 1
ATOM 1546 C C . ASP A 1 195 ? -18.005 -7.615 13.708 1.00 98.06 195 ASP A C 1
ATOM 1548 O O . ASP A 1 195 ? -18.104 -8.548 14.503 1.00 98.06 195 ASP A O 1
ATOM 1552 N N . ASN A 1 196 ? -17.035 -7.578 12.783 1.00 97.94 196 ASN A N 1
ATOM 1553 C CA . ASN A 1 196 ? -16.035 -8.637 12.580 1.00 97.94 196 ASN A CA 1
ATOM 1554 C C . ASN A 1 196 ? -14.590 -8.182 12.866 1.00 97.94 196 ASN A C 1
ATOM 1556 O O . ASN A 1 196 ? -13.644 -8.860 12.458 1.00 97.94 196 ASN A O 1
ATOM 1560 N N . CYS A 1 197 ? -14.391 -7.055 13.559 1.00 96.44 197 CYS A N 1
ATOM 1561 C CA . CYS A 1 197 ? -13.076 -6.708 14.101 1.00 96.44 197 CYS A CA 1
ATOM 1562 C C . CYS A 1 197 ? -12.802 -7.563 15.350 1.00 96.44 197 CYS A C 1
ATOM 1564 O O . CYS A 1 197 ? -13.515 -7.473 16.350 1.00 96.44 197 CYS A O 1
ATOM 1566 N N . VAL A 1 198 ? -11.788 -8.427 15.301 1.00 95.38 198 VAL A N 1
ATOM 1567 C CA . VAL A 1 198 ? -11.511 -9.397 16.368 1.00 95.38 198 VAL A CA 1
ATOM 1568 C C . VAL A 1 198 ? -10.609 -8.755 17.414 1.00 95.38 198 VAL A C 1
ATOM 1570 O O . VAL A 1 198 ? -9.465 -8.409 17.121 1.00 95.38 198 VAL A O 1
ATOM 1573 N N . TYR A 1 199 ? -11.118 -8.600 18.637 1.00 86.31 199 TYR A N 1
ATOM 1574 C CA . TYR A 1 199 ? -10.353 -8.041 19.752 1.00 86.31 199 TYR A CA 1
ATOM 1575 C C . TYR A 1 199 ? -9.276 -9.010 20.239 1.00 86.31 199 TYR A C 1
ATOM 1577 O O . TYR A 1 199 ? -9.519 -10.203 20.443 1.00 86.31 199 TYR A O 1
ATOM 1585 N N . THR A 1 200 ? -8.080 -8.473 20.440 1.00 81.12 200 THR A N 1
ATOM 1586 C CA . THR A 1 200 ? -6.922 -9.196 20.960 1.00 81.12 200 THR A CA 1
ATOM 1587 C C . THR A 1 200 ? -6.868 -9.101 22.482 1.00 81.12 200 THR A C 1
ATOM 1589 O O . THR A 1 200 ? -7.597 -8.331 23.111 1.00 81.12 200 THR A O 1
ATOM 1592 N N . ALA A 1 201 ? -5.953 -9.856 23.094 1.00 74.94 201 ALA A N 1
ATOM 1593 C CA . ALA A 1 201 ? -5.682 -9.716 24.521 1.00 74.94 201 ALA A CA 1
ATOM 1594 C C . ALA A 1 201 ? -5.247 -8.287 24.891 1.00 74.94 201 ALA A C 1
ATOM 1596 O O . ALA A 1 201 ? -5.545 -7.859 25.997 1.00 74.94 201 ALA A O 1
ATOM 1597 N N . TYR A 1 202 ? -4.621 -7.556 23.957 1.00 68.31 202 TYR A N 1
ATOM 1598 C CA . TYR A 1 202 ? -4.080 -6.197 24.092 1.00 68.31 202 TYR A CA 1
ATOM 1599 C C . TYR A 1 202 ? -5.128 -5.078 24.019 1.00 68.31 202 TYR A C 1
ATOM 1601 O O . TYR A 1 202 ? -4.779 -3.904 24.071 1.00 68.31 202 TYR A O 1
ATOM 1609 N N . GLY A 1 203 ? -6.414 -5.416 23.889 1.00 68.12 203 GLY A N 1
ATOM 1610 C CA . GLY A 1 203 ? -7.512 -4.443 23.891 1.00 68.12 203 GLY A CA 1
ATOM 1611 C C . GLY A 1 203 ? -7.737 -3.716 22.563 1.00 68.12 203 GLY A C 1
ATOM 1612 O O . GLY A 1 203 ? -8.755 -3.050 22.416 1.00 68.12 203 GLY A O 1
ATOM 1613 N N . PHE A 1 204 ? -6.852 -3.881 21.576 1.00 81.31 204 PHE A N 1
ATOM 1614 C CA . PHE A 1 204 ? -7.104 -3.458 20.195 1.00 81.31 204 PHE A CA 1
ATOM 1615 C C . PHE A 1 204 ? -7.798 -4.565 19.396 1.00 81.31 204 PHE A C 1
ATOM 1617 O O . PHE A 1 204 ? -7.752 -5.736 19.784 1.00 81.31 204 PHE A O 1
ATOM 1624 N N . CYS A 1 205 ? -8.385 -4.219 18.249 1.00 86.81 205 CYS A N 1
ATOM 1625 C CA . CYS A 1 205 ? -8.979 -5.197 17.339 1.00 86.81 205 CYS A CA 1
ATOM 1626 C C . CYS A 1 205 ? -8.293 -5.208 15.965 1.00 86.81 205 CYS A C 1
ATOM 1628 O O . CYS A 1 205 ? -7.714 -4.216 15.524 1.00 86.81 205 CYS A O 1
ATOM 1630 N N . SER A 1 206 ? -8.344 -6.342 15.272 1.00 95.81 206 SER A N 1
ATOM 1631 C CA . SER A 1 206 ? -7.861 -6.473 13.895 1.00 95.81 206 SER A CA 1
ATOM 1632 C C . SER A 1 206 ? -8.758 -7.401 13.086 1.00 95.81 206 SER A C 1
ATOM 1634 O O . SER A 1 206 ? -9.421 -8.286 13.632 1.00 95.81 206 SER A O 1
ATOM 1636 N N . TRP A 1 207 ? -8.801 -7.203 11.767 1.00 98.00 207 TRP A N 1
ATOM 1637 C CA . TRP A 1 207 ? -9.469 -8.157 10.883 1.00 98.00 207 TRP A CA 1
ATOM 1638 C C . TRP A 1 207 ? -8.526 -9.309 10.567 1.00 98.00 207 TRP A C 1
ATOM 1640 O O . TRP A 1 207 ? -7.410 -9.097 10.091 1.00 98.00 207 TRP A O 1
ATOM 1650 N N . GLN A 1 208 ? -9.000 -10.521 10.838 1.00 95.62 208 GLN A N 1
ATOM 1651 C CA . GLN A 1 208 ? -8.236 -11.751 10.684 1.00 95.62 208 GLN A CA 1
ATOM 1652 C C . GLN A 1 208 ? -8.922 -12.618 9.624 1.00 95.62 208 GLN A C 1
ATOM 1654 O O . GLN A 1 208 ? -10.119 -12.902 9.711 1.00 95.62 208 GLN A O 1
ATOM 1659 N N . ALA A 1 209 ? -8.191 -12.980 8.573 1.00 94.81 209 ALA A N 1
ATOM 1660 C CA . ALA A 1 209 ? -8.720 -13.785 7.479 1.00 94.81 209 ALA A CA 1
ATOM 1661 C C . ALA A 1 209 ? -8.963 -15.232 7.928 1.00 94.81 209 ALA A C 1
ATOM 1663 O O . ALA A 1 209 ? -8.183 -15.801 8.680 1.00 94.81 209 ALA A O 1
ATOM 1664 N N . THR A 1 210 ? -10.032 -15.857 7.437 1.00 93.56 210 THR A N 1
ATOM 1665 C CA . THR A 1 210 ? -10.467 -17.208 7.848 1.00 93.56 210 THR A CA 1
ATOM 1666 C C . THR A 1 210 ? -10.065 -18.307 6.862 1.00 93.56 210 THR A C 1
ATOM 1668 O O . THR A 1 210 ? -10.614 -19.404 6.890 1.00 93.56 210 THR A O 1
ATOM 1671 N N . PHE A 1 211 ? -9.114 -18.010 5.978 1.00 93.44 211 PHE A N 1
ATOM 1672 C CA . PHE A 1 211 ? -8.585 -18.924 4.968 1.00 93.44 211 PHE A CA 1
ATOM 1673 C C . PHE A 1 211 ? -7.061 -18.801 4.900 1.00 93.44 211 PHE A C 1
ATOM 1675 O O . PHE A 1 211 ? -6.506 -17.751 5.232 1.00 93.44 211 PHE A O 1
ATOM 1682 N N . ASP A 1 212 ? -6.391 -19.860 4.459 1.00 93.44 212 ASP A N 1
ATOM 1683 C CA . ASP A 1 212 ? -4.939 -19.922 4.334 1.00 93.44 212 ASP A CA 1
ATOM 1684 C C . ASP A 1 212 ? -4.456 -19.393 2.976 1.00 93.44 212 ASP A C 1
ATOM 1686 O O . ASP A 1 212 ? -5.135 -19.517 1.957 1.00 93.44 212 ASP A O 1
ATOM 1690 N N . ILE A 1 213 ? -3.242 -18.839 2.934 1.00 91.06 213 ILE A N 1
ATOM 1691 C CA . ILE A 1 213 ? -2.517 -18.537 1.693 1.00 91.06 213 ILE A CA 1
ATOM 1692 C C . ILE A 1 213 ? -1.156 -19.247 1.743 1.00 91.06 213 ILE A C 1
ATOM 1694 O O . ILE A 1 213 ? -0.152 -18.658 2.166 1.00 91.06 213 ILE A O 1
ATOM 1698 N N . PRO A 1 214 ? -1.075 -20.509 1.274 1.00 89.69 214 PRO A N 1
ATOM 1699 C CA . PRO A 1 214 ? 0.156 -21.301 1.334 1.00 89.69 214 PRO A CA 1
ATOM 1700 C C . PRO A 1 214 ? 1.352 -20.634 0.647 1.00 89.69 214 PRO A C 1
ATOM 1702 O O . PRO A 1 214 ? 2.482 -20.735 1.122 1.00 89.69 214 PRO A O 1
ATOM 1705 N N . ALA A 1 215 ? 1.099 -19.904 -0.445 1.00 85.12 215 ALA A N 1
ATOM 1706 C CA . ALA A 1 215 ? 2.117 -19.184 -1.209 1.00 85.12 215 ALA A CA 1
ATOM 1707 C C . ALA A 1 215 ? 2.810 -18.058 -0.417 1.00 85.12 215 ALA A C 1
ATOM 1709 O O . ALA A 1 215 ? 3.868 -17.598 -0.828 1.00 85.12 215 ALA A O 1
ATOM 1710 N N . TYR A 1 216 ? 2.255 -17.644 0.722 1.00 87.12 216 TYR A N 1
ATOM 1711 C CA . TYR A 1 216 ? 2.850 -16.659 1.626 1.00 87.12 216 TYR A CA 1
ATOM 1712 C C . TYR A 1 216 ? 3.071 -17.215 3.039 1.00 87.12 216 TYR A C 1
ATOM 1714 O O . TYR A 1 216 ? 3.331 -16.448 3.958 1.00 87.12 216 TYR A O 1
ATOM 1722 N N . SER A 1 217 ? 2.999 -18.542 3.227 1.00 88.75 217 SER A N 1
ATOM 1723 C CA . SER A 1 217 ? 3.087 -19.161 4.560 1.00 88.75 217 SER A CA 1
ATOM 1724 C C . SER A 1 217 ? 2.091 -18.541 5.549 1.00 88.75 217 SER A C 1
ATOM 1726 O O . SER A 1 217 ? 2.434 -18.260 6.694 1.00 88.75 217 SER A O 1
ATOM 1728 N N . LEU A 1 218 ? 0.864 -18.296 5.083 1.00 91.38 218 LEU A N 1
ATOM 1729 C CA . LEU A 1 218 ? -0.221 -17.770 5.902 1.00 91.38 218 LEU A CA 1
ATOM 1730 C C . LEU A 1 218 ? -1.179 -18.912 6.254 1.00 91.38 218 LEU A C 1
ATOM 1732 O O . LEU A 1 218 ? -1.911 -19.348 5.364 1.00 91.38 218 LEU A O 1
ATOM 1736 N N . PRO A 1 219 ? -1.179 -19.426 7.498 1.00 89.44 219 PRO A N 1
ATOM 1737 C CA . PRO A 1 219 ? -2.294 -20.236 7.989 1.00 89.44 219 PRO A CA 1
ATOM 1738 C C . PRO A 1 219 ? -3.550 -19.364 8.113 1.00 89.44 219 PRO A C 1
ATOM 1740 O O . PRO A 1 219 ? -3.489 -18.168 7.846 1.00 89.44 219 PRO A O 1
ATOM 1743 N N . ASP A 1 220 ? -4.684 -19.933 8.519 1.00 88.31 220 ASP A N 1
ATOM 1744 C CA . ASP A 1 220 ? -5.839 -19.117 8.889 1.00 88.31 220 ASP A CA 1
ATOM 1745 C C . ASP A 1 220 ? -5.488 -18.122 10.014 1.00 88.31 220 ASP A C 1
ATOM 1747 O O . ASP A 1 220 ? -4.477 -18.231 10.712 1.00 88.31 220 ASP A O 1
ATOM 1751 N N . ASN A 1 221 ? -6.332 -17.110 10.185 1.00 92.44 221 ASN A N 1
ATOM 1752 C CA . ASN A 1 221 ? -6.220 -16.097 11.227 1.00 92.44 221 ASN A CA 1
ATOM 1753 C C . ASN A 1 221 ? -5.021 -15.130 11.089 1.00 92.44 221 ASN A C 1
ATOM 1755 O O . ASN A 1 221 ? -4.437 -14.677 12.083 1.00 92.44 221 ASN A O 1
ATOM 1759 N N . TRP A 1 222 ? -4.654 -14.809 9.848 1.00 95.38 222 TRP A N 1
ATOM 1760 C CA . TRP A 1 222 ? -3.631 -13.818 9.503 1.00 95.38 222 TRP A CA 1
ATOM 1761 C C . TRP A 1 222 ? -4.231 -12.421 9.295 1.00 95.38 222 TRP A C 1
ATOM 1763 O O . TRP A 1 222 ? -5.404 -12.283 8.947 1.00 95.38 222 TRP A O 1
ATOM 1773 N N . THR A 1 223 ? -3.421 -11.380 9.493 1.00 97.12 223 THR A N 1
ATOM 1774 C CA . THR A 1 223 ? -3.823 -9.969 9.369 1.00 97.12 223 THR A CA 1
ATOM 1775 C C . THR A 1 223 ? -3.250 -9.316 8.111 1.00 97.12 223 THR A C 1
ATOM 1777 O O . THR A 1 223 ? -2.268 -9.778 7.528 1.00 97.12 223 THR A O 1
ATOM 1780 N N . SER A 1 224 ? -3.852 -8.204 7.682 1.00 98.06 224 SER A N 1
ATOM 1781 C CA . SER A 1 224 ? -3.376 -7.419 6.539 1.00 98.06 224 SER A CA 1
ATOM 1782 C C . SER A 1 224 ? -3.384 -5.932 6.857 1.00 98.06 224 SER A C 1
ATOM 1784 O O . SER A 1 224 ? -4.446 -5.351 7.079 1.00 98.06 224 SER A O 1
ATOM 1786 N N . ALA A 1 225 ? -2.223 -5.282 6.796 1.00 98.50 225 ALA A N 1
ATOM 1787 C CA . ALA A 1 225 ? -2.118 -3.836 6.956 1.00 98.50 225 ALA A CA 1
ATOM 1788 C C . ALA A 1 225 ? -2.900 -3.070 5.884 1.00 98.50 225 ALA A C 1
ATOM 1790 O O . ALA A 1 225 ? -3.496 -2.034 6.175 1.00 98.50 225 ALA A O 1
ATOM 1791 N N . MET A 1 226 ? -2.929 -3.591 4.650 1.00 98.19 226 MET A N 1
ATOM 1792 C CA . MET A 1 226 ? -3.723 -3.013 3.565 1.00 98.19 226 MET A CA 1
ATOM 1793 C C . MET A 1 226 ? -5.206 -3.004 3.937 1.00 98.19 226 MET A C 1
ATOM 1795 O O . MET A 1 226 ? -5.862 -1.969 3.827 1.00 98.19 226 MET A O 1
ATOM 1799 N N . ALA A 1 227 ? -5.722 -4.133 4.431 1.00 97.25 227 ALA A N 1
ATOM 1800 C CA . ALA A 1 227 ? -7.102 -4.201 4.891 1.00 97.25 227 ALA A CA 1
ATOM 1801 C C . ALA A 1 227 ? -7.361 -3.274 6.070 1.00 97.25 227 ALA A C 1
ATOM 1803 O O . ALA A 1 227 ? -8.356 -2.557 6.051 1.00 97.25 227 ALA A O 1
ATOM 1804 N N . GLN A 1 228 ? -6.459 -3.279 7.055 1.00 98.50 228 GLN A N 1
ATOM 1805 C CA . GLN A 1 228 ? -6.565 -2.472 8.262 1.00 98.50 228 GLN A CA 1
ATOM 1806 C C . GLN A 1 228 ? -6.673 -0.988 7.901 1.00 98.50 228 GLN A C 1
ATOM 1808 O O . GLN A 1 228 ? -7.623 -0.329 8.310 1.00 98.50 228 GLN A O 1
ATOM 1813 N N . GLY A 1 229 ? -5.769 -0.488 7.049 1.00 98.31 229 GLY A N 1
ATOM 1814 C CA . GLY A 1 229 ? -5.768 0.900 6.585 1.00 98.31 229 GLY A CA 1
ATOM 1815 C C . GLY A 1 229 ? -7.000 1.264 5.753 1.00 98.31 229 GLY A C 1
ATOM 1816 O O . GLY A 1 229 ? -7.584 2.326 5.946 1.00 98.31 229 GLY A O 1
ATOM 1817 N N . GLN A 1 230 ? -7.453 0.390 4.852 1.00 98.31 230 GLN A N 1
ATOM 1818 C CA . GLN A 1 230 ? -8.662 0.672 4.071 1.00 98.31 230 GLN A CA 1
ATOM 1819 C C . GLN A 1 230 ? -9.932 0.641 4.935 1.00 98.31 230 GLN A C 1
ATOM 1821 O O . GLN A 1 230 ? -10.819 1.473 4.739 1.00 98.31 230 GLN A O 1
ATOM 1826 N N . ALA A 1 231 ? -10.021 -0.294 5.883 1.00 98.62 231 ALA A N 1
ATOM 1827 C CA . ALA A 1 231 ? -11.180 -0.493 6.744 1.00 98.62 231 ALA A CA 1
ATOM 1828 C C . ALA A 1 231 ? -11.369 0.650 7.750 1.00 98.62 231 ALA A C 1
ATOM 1830 O O . ALA A 1 231 ? -12.491 1.130 7.899 1.00 98.62 231 ALA A O 1
ATOM 1831 N N . ILE A 1 232 ? -10.298 1.151 8.383 1.00 98.44 232 ILE A N 1
ATOM 1832 C CA . ILE A 1 232 ? -10.406 2.302 9.301 1.00 98.44 232 ILE A CA 1
ATOM 1833 C C . ILE A 1 232 ? -10.971 3.538 8.585 1.00 98.44 232 ILE A C 1
ATOM 1835 O O . ILE A 1 232 ? -11.828 4.232 9.130 1.00 98.44 232 ILE A O 1
ATOM 1839 N N . THR A 1 233 ? -10.602 3.768 7.320 1.00 98.19 233 THR A N 1
ATOM 1840 C CA . THR A 1 233 ? -11.179 4.852 6.513 1.00 98.19 233 THR A CA 1
ATOM 1841 C C . THR A 1 233 ? -12.646 4.586 6.143 1.00 98.19 233 THR A C 1
ATOM 1843 O O . THR A 1 233 ? -13.436 5.533 6.091 1.00 98.19 233 THR A O 1
ATOM 1846 N N . VAL A 1 234 ? -13.045 3.326 5.910 1.00 98.69 234 VAL A N 1
ATOM 1847 C CA . VAL A 1 234 ? -14.462 2.954 5.699 1.00 98.69 234 VAL A CA 1
ATOM 1848 C C . VAL A 1 234 ? -15.283 3.262 6.948 1.00 98.69 234 VAL A C 1
ATOM 1850 O O . VAL A 1 234 ? -16.313 3.924 6.844 1.00 98.69 234 VAL A O 1
ATOM 1853 N N . LEU A 1 235 ? -14.816 2.839 8.123 1.00 98.69 235 LEU A N 1
ATOM 1854 C CA . LEU A 1 235 ? -15.506 3.072 9.390 1.00 98.69 235 LEU A CA 1
ATOM 1855 C C . LEU A 1 235 ? -15.607 4.569 9.714 1.00 98.69 235 LEU A C 1
ATOM 1857 O O . LEU A 1 235 ? -16.686 5.048 10.055 1.00 98.69 235 LEU A O 1
ATOM 1861 N N . LEU A 1 236 ? -14.535 5.345 9.510 1.00 97.75 236 LEU A N 1
ATOM 1862 C CA . LEU A 1 236 ? -14.581 6.801 9.684 1.00 97.75 236 LEU A CA 1
ATOM 1863 C C . LEU A 1 236 ? -15.591 7.463 8.730 1.00 97.75 236 LEU A C 1
ATOM 1865 O O . LEU A 1 236 ? -16.318 8.379 9.115 1.00 97.75 236 LEU A O 1
ATOM 1869 N N . SER A 1 237 ? -15.679 6.970 7.493 1.00 97.00 237 SER A N 1
ATOM 1870 C CA . SER A 1 237 ? -16.657 7.435 6.503 1.00 97.00 237 SER A CA 1
ATOM 1871 C C . SER A 1 237 ? -18.095 7.055 6.881 1.00 97.00 237 SER A C 1
ATOM 1873 O O . SER A 1 237 ? -19.015 7.850 6.680 1.00 97.00 237 SER A O 1
ATOM 1875 N N . ALA A 1 238 ? -18.303 5.868 7.459 1.00 97.38 238 ALA A N 1
ATOM 1876 C CA . ALA A 1 238 ? -19.596 5.420 7.970 1.00 97.38 238 ALA A CA 1
ATOM 1877 C C . ALA A 1 238 ? -20.046 6.244 9.180 1.00 97.38 238 ALA A C 1
ATOM 1879 O O . ALA A 1 238 ? -21.194 6.695 9.205 1.00 97.38 238 ALA A O 1
ATOM 1880 N N . TYR A 1 239 ? -19.139 6.539 10.114 1.00 96.75 239 TYR A N 1
ATOM 1881 C CA . TYR A 1 239 ? -19.389 7.492 11.196 1.00 96.75 239 TYR A CA 1
ATOM 1882 C C . TYR A 1 239 ? -19.770 8.870 10.634 1.00 96.75 239 TYR A C 1
ATOM 1884 O O . TYR A 1 239 ? -20.804 9.418 11.003 1.00 96.75 239 TYR A O 1
ATOM 1892 N N . ALA A 1 240 ? -19.029 9.403 9.658 1.00 94.94 240 ALA A N 1
ATOM 1893 C CA . ALA 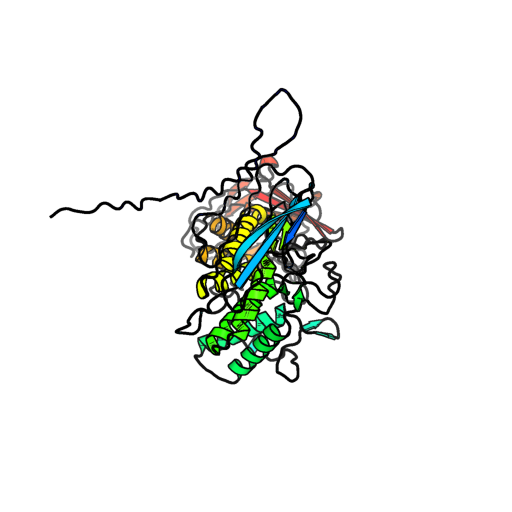A 1 240 ? -19.366 10.693 9.054 1.00 94.94 240 ALA A CA 1
ATOM 1894 C C . ALA A 1 240 ? -20.762 10.712 8.395 1.00 94.94 240 ALA A C 1
ATOM 1896 O O . ALA A 1 240 ? -21.454 11.729 8.448 1.00 94.94 240 ALA A O 1
ATOM 1897 N N . LEU A 1 241 ? -21.191 9.595 7.796 1.00 93.69 241 LEU A N 1
ATOM 1898 C CA . LEU A 1 241 ? -22.507 9.445 7.163 1.00 93.69 241 LEU A CA 1
ATOM 1899 C C . LEU A 1 241 ? -23.662 9.303 8.163 1.00 93.69 241 LEU A C 1
ATOM 1901 O O . LEU A 1 241 ? -24.763 9.778 7.885 1.00 93.69 241 LEU A O 1
ATOM 1905 N N . THR A 1 242 ? -23.435 8.616 9.282 1.00 94.44 242 THR A N 1
ATOM 1906 C CA . THR A 1 242 ? -24.507 8.146 10.182 1.00 94.44 242 THR A CA 1
ATOM 1907 C C . THR A 1 242 ? -24.525 8.840 11.538 1.00 94.44 242 THR A C 1
ATOM 1909 O O . THR A 1 242 ? -25.576 8.883 12.172 1.00 94.44 242 THR A O 1
ATOM 1912 N N . GLN A 1 243 ? -23.385 9.391 11.960 1.00 93.75 243 GLN A N 1
ATOM 1913 C CA . GLN A 1 243 ? -23.098 9.840 13.325 1.00 93.75 243 GLN A CA 1
ATOM 1914 C C . GLN A 1 243 ? -23.210 8.715 14.373 1.00 93.75 243 GLN A C 1
ATOM 1916 O O . GLN A 1 243 ? -23.376 8.986 15.557 1.00 93.75 243 GLN A O 1
ATOM 1921 N N . ASP A 1 244 ? -23.127 7.449 13.948 1.00 95.06 244 ASP A N 1
ATOM 1922 C CA . ASP A 1 244 ? -23.067 6.301 14.851 1.00 95.06 244 ASP A CA 1
ATOM 1923 C C . ASP A 1 244 ? -21.629 6.117 15.360 1.00 95.06 244 ASP A C 1
ATOM 1925 O O . ASP A 1 244 ? -20.732 5.690 14.626 1.00 95.06 244 ASP A O 1
ATOM 1929 N N . GLU A 1 245 ? -21.415 6.472 16.628 1.00 93.06 245 GLU A N 1
ATOM 1930 C CA . GLU A 1 245 ? -20.115 6.421 17.308 1.00 93.06 245 GLU A CA 1
ATOM 1931 C C . GLU A 1 245 ? -19.523 5.010 17.370 1.00 93.06 245 GLU A C 1
ATOM 1933 O O . GLU A 1 245 ? -18.308 4.873 17.499 1.00 93.06 245 GLU A O 1
ATOM 1938 N N . THR A 1 246 ? -20.323 3.948 17.211 1.00 93.31 246 THR A N 1
ATOM 1939 C CA . THR A 1 246 ? -19.787 2.577 17.203 1.00 93.31 246 THR A CA 1
ATOM 1940 C C . THR A 1 246 ? -18.785 2.364 16.069 1.00 93.31 246 THR A C 1
ATOM 1942 O O . THR A 1 246 ? -17.772 1.697 16.270 1.00 93.31 246 THR A O 1
ATOM 1945 N N . TYR A 1 247 ? -18.984 3.005 14.912 1.00 97.19 247 TYR A N 1
ATOM 1946 C CA . TYR A 1 247 ? -18.001 2.983 13.830 1.00 97.19 247 TYR A CA 1
ATOM 1947 C C . TYR A 1 247 ? -16.704 3.700 14.211 1.00 97.19 247 TYR A C 1
ATOM 1949 O O . TYR A 1 247 ? -15.622 3.210 13.896 1.00 97.19 247 TYR A O 1
ATOM 1957 N N . PHE A 1 248 ? -16.796 4.850 14.883 1.00 92.31 248 PHE A N 1
ATOM 1958 C CA . PHE A 1 248 ? -15.624 5.612 15.316 1.00 92.31 248 PHE A CA 1
ATOM 1959 C C . PHE A 1 248 ? -14.830 4.868 16.399 1.00 92.31 248 PHE A C 1
ATOM 1961 O O . PHE A 1 248 ? -13.601 4.812 16.334 1.00 92.31 248 PHE A O 1
ATOM 1968 N N . ASN A 1 249 ? -15.526 4.236 17.342 1.00 86.19 249 ASN A N 1
ATOM 1969 C CA . ASN A 1 249 ? -14.912 3.451 18.409 1.00 86.19 249 ASN A CA 1
ATOM 1970 C C . ASN A 1 249 ? -14.174 2.238 17.832 1.00 86.19 249 ASN A C 1
ATOM 1972 O O . ASN A 1 249 ? -12.977 2.084 18.063 1.00 86.19 249 ASN A O 1
ATOM 1976 N N . THR A 1 250 ? -14.831 1.441 16.979 1.00 92.31 250 THR A N 1
ATOM 1977 C CA . THR A 1 250 ? -14.165 0.302 16.328 1.00 92.31 250 THR A CA 1
ATOM 1978 C C . THR A 1 250 ? -13.024 0.749 15.415 1.00 92.31 250 THR A C 1
ATOM 1980 O O . THR A 1 250 ? -11.996 0.083 15.365 1.00 92.31 250 THR A O 1
ATOM 1983 N N . MET A 1 251 ? -13.150 1.886 14.722 1.00 95.25 251 MET A N 1
ATOM 1984 C CA . MET A 1 251 ? -12.060 2.468 13.930 1.00 95.25 251 MET A CA 1
ATOM 1985 C C . MET A 1 251 ? -10.842 2.794 14.798 1.00 95.25 251 MET A C 1
ATOM 1987 O O . MET A 1 251 ? -9.719 2.457 14.423 1.00 95.25 251 MET A O 1
ATOM 1991 N N . SER A 1 252 ? -11.068 3.410 15.958 1.00 86.50 252 SER A N 1
ATOM 1992 C CA . SER A 1 252 ? -10.012 3.786 16.900 1.00 86.50 252 SER A CA 1
ATOM 1993 C C . SER A 1 252 ? -9.326 2.553 17.492 1.00 86.50 252 SER A C 1
ATOM 1995 O O . SER A 1 252 ? -8.099 2.521 17.589 1.00 86.50 252 SER A O 1
ATOM 1997 N N . ASP A 1 253 ? -10.086 1.507 17.828 1.00 84.56 253 ASP A N 1
ATOM 1998 C CA . ASP A 1 253 ? -9.539 0.228 18.311 1.00 84.56 253 ASP A CA 1
ATOM 1999 C C . ASP A 1 253 ? -8.745 -0.494 17.222 1.00 84.56 253 ASP A C 1
ATOM 2001 O O . ASP A 1 253 ? -7.677 -1.049 17.475 1.00 84.56 253 ASP A O 1
ATOM 2005 N N . ALA A 1 254 ? -9.245 -0.449 15.989 1.00 93.81 254 ALA A N 1
ATOM 2006 C CA . ALA A 1 254 ? -8.605 -1.019 14.816 1.00 93.81 254 ALA A CA 1
ATOM 2007 C C . ALA A 1 254 ? -7.305 -0.289 14.440 1.00 93.81 254 ALA A C 1
ATOM 2009 O O . ALA A 1 254 ? -6.350 -0.911 13.968 1.00 93.81 254 ALA A O 1
ATOM 2010 N N . LEU A 1 255 ? -7.236 1.028 14.639 1.00 90.31 255 LEU A N 1
ATOM 2011 C CA . LEU A 1 255 ? -6.045 1.827 14.353 1.00 90.31 255 LEU A CA 1
ATOM 2012 C C . LEU A 1 255 ? -4.842 1.380 15.196 1.00 90.31 255 LEU A C 1
ATOM 2014 O O . LEU A 1 255 ? -3.712 1.363 14.704 1.00 90.31 255 LEU A O 1
ATOM 2018 N N . SER A 1 256 ? -5.083 0.961 16.438 1.00 85.38 256 SER A N 1
ATOM 2019 C CA . SER A 1 256 ? -4.028 0.520 17.350 1.00 85.38 256 SER A CA 1
ATOM 2020 C C . SER A 1 256 ? -3.228 -0.667 16.817 1.00 85.38 256 SER A C 1
ATOM 2022 O O . SER A 1 256 ? -2.043 -0.749 17.125 1.00 85.38 256 SER A O 1
ATOM 2024 N N . ALA A 1 257 ? -3.791 -1.512 15.941 1.00 90.00 257 ALA A N 1
ATOM 2025 C CA . ALA A 1 257 ? -3.090 -2.649 15.332 1.00 90.00 257 ALA A CA 1
ATOM 2026 C C . ALA A 1 257 ? -1.777 -2.263 14.613 1.00 90.00 257 ALA A C 1
ATOM 2028 O O . ALA A 1 257 ? -0.856 -3.075 14.535 1.00 90.00 257 ALA A O 1
ATOM 2029 N N . PHE A 1 258 ? -1.648 -1.019 14.132 1.00 92.25 258 PHE A N 1
ATOM 2030 C CA . PHE A 1 258 ? -0.419 -0.495 13.514 1.00 92.25 258 PHE A CA 1
ATOM 2031 C C . PHE A 1 258 ? 0.754 -0.314 14.490 1.00 92.25 258 PHE A C 1
ATOM 2033 O O . PHE A 1 258 ? 1.895 -0.156 14.053 1.00 92.25 258 PHE A O 1
ATOM 2040 N N . ASN A 1 259 ? 0.491 -0.360 15.797 1.00 83.56 259 ASN A N 1
ATOM 2041 C CA . ASN A 1 259 ? 1.502 -0.325 16.853 1.00 83.56 259 ASN A CA 1
ATOM 2042 C C . ASN A 1 259 ? 1.908 -1.720 17.343 1.00 83.56 259 ASN A C 1
ATOM 2044 O O . ASN A 1 259 ? 2.772 -1.817 18.214 1.00 83.56 259 ASN A O 1
ATOM 2048 N N . TYR A 1 260 ? 1.326 -2.784 16.782 1.00 85.12 260 TYR A N 1
ATOM 2049 C CA . TYR A 1 260 ? 1.575 -4.161 17.195 1.00 85.12 260 TYR A CA 1
ATOM 2050 C C . TYR A 1 260 ? 2.124 -5.001 16.042 1.00 85.12 260 TYR A C 1
ATOM 2052 O O . TYR A 1 260 ? 1.785 -4.767 14.872 1.00 85.12 260 TYR A O 1
ATOM 2060 N N . PRO A 1 261 ? 2.990 -5.973 16.355 1.00 90.81 261 PRO A N 1
ATOM 2061 C CA . PRO A 1 261 ? 3.588 -6.819 15.349 1.00 90.81 261 PRO A CA 1
ATOM 2062 C C . PRO A 1 261 ? 2.587 -7.906 14.911 1.00 90.81 261 PRO A C 1
ATOM 2064 O O . PRO A 1 261 ? 1.569 -8.139 15.574 1.00 90.81 261 PRO A O 1
ATOM 2067 N N . VAL A 1 262 ? 2.853 -8.579 13.795 1.00 94.81 262 VAL A N 1
ATOM 2068 C CA . VAL A 1 262 ? 1.960 -9.615 13.240 1.00 94.81 262 VAL A CA 1
ATOM 2069 C C . VAL A 1 262 ? 1.721 -10.789 14.200 1.00 94.81 262 VAL A C 1
ATOM 2071 O O . VAL A 1 262 ? 0.605 -11.305 14.256 1.00 94.81 262 VAL A O 1
ATOM 2074 N N . GLU A 1 263 ? 2.707 -11.149 15.026 1.00 91.62 263 GLU A N 1
ATOM 2075 C CA . GLU A 1 263 ? 2.632 -12.239 16.014 1.00 91.62 263 GLU A CA 1
ATOM 2076 C C . GLU A 1 263 ? 1.614 -11.948 17.126 1.00 91.62 263 GLU A C 1
ATOM 2078 O O . GLU A 1 263 ? 1.026 -12.855 17.711 1.00 91.62 263 GLU A O 1
ATOM 2083 N N . GLU A 1 264 ? 1.353 -10.669 17.392 1.00 87.81 264 GLU A N 1
ATOM 2084 C CA . GLU A 1 264 ? 0.369 -10.209 18.378 1.00 87.81 264 GLU A CA 1
ATOM 2085 C C . GLU A 1 264 ? -0.973 -9.857 17.717 1.00 87.81 264 GLU A C 1
ATOM 2087 O O . GLU A 1 264 ? -1.833 -9.226 18.330 1.00 87.81 264 GLU A O 1
ATOM 2092 N N . LYS A 1 265 ? -1.167 -10.274 16.457 1.00 93.25 265 LYS A N 1
ATOM 2093 C CA . LYS A 1 265 ? -2.307 -9.920 15.593 1.00 93.25 265 LYS A CA 1
ATOM 2094 C C . LYS A 1 265 ? -2.409 -8.426 15.284 1.00 93.25 265 LYS A C 1
ATOM 2096 O O . LYS A 1 265 ? -3.486 -7.939 14.933 1.00 93.25 265 LYS A O 1
ATOM 2101 N N . GLY A 1 266 ? -1.285 -7.717 15.363 1.00 93.19 266 GLY A N 1
ATOM 2102 C CA . GLY A 1 266 ? -1.094 -6.414 14.740 1.00 93.19 266 GLY A CA 1
ATOM 2103 C C . GLY A 1 266 ? -0.789 -6.546 13.247 1.00 93.19 266 GLY A C 1
ATOM 2104 O O . GLY A 1 266 ? -1.188 -7.522 12.609 1.00 93.19 266 GLY A O 1
ATOM 2105 N N . VAL A 1 267 ? -0.114 -5.553 12.662 1.00 97.06 267 VAL A N 1
ATOM 2106 C CA . VAL A 1 267 ? 0.079 -5.491 11.198 1.00 97.06 267 VAL A CA 1
ATOM 2107 C C . VAL A 1 267 ? 1.488 -5.126 10.729 1.00 97.06 267 VAL A C 1
ATOM 2109 O O . VAL A 1 267 ? 1.698 -5.005 9.520 1.00 97.06 267 VAL A O 1
ATOM 2112 N N . PHE A 1 268 ? 2.463 -4.946 11.626 1.00 94.94 268 PHE A N 1
ATOM 2113 C CA . PHE A 1 268 ? 3.850 -4.687 11.217 1.00 94.94 268 PHE A CA 1
ATOM 2114 C C . PHE A 1 268 ? 4.777 -5.881 11.469 1.00 94.94 268 PHE A C 1
ATOM 2116 O O . PHE A 1 268 ? 4.545 -6.695 12.353 1.00 94.94 268 PHE A O 1
ATOM 2123 N N . ALA A 1 269 ? 5.862 -5.953 10.708 1.00 95.12 269 ALA A N 1
ATOM 2124 C CA . ALA A 1 269 ? 7.013 -6.806 10.993 1.00 95.12 269 ALA A CA 1
ATOM 2125 C C . ALA A 1 269 ? 8.306 -6.015 10.739 1.00 95.12 269 ALA A C 1
ATOM 2127 O O . ALA A 1 269 ? 8.255 -4.935 10.143 1.00 95.12 269 ALA A O 1
ATOM 2128 N N . ASP A 1 270 ? 9.448 -6.521 11.204 1.00 93.12 270 ASP A N 1
ATOM 2129 C CA . ASP A 1 270 ? 10.746 -5.930 10.867 1.00 93.12 270 ASP A CA 1
ATOM 2130 C C . ASP A 1 270 ? 11.087 -6.167 9.390 1.00 93.12 270 ASP A C 1
ATOM 2132 O O . ASP A 1 270 ? 10.934 -7.275 8.868 1.00 93.12 270 ASP A O 1
ATOM 2136 N N . PHE A 1 271 ? 11.565 -5.121 8.725 1.00 94.44 271 PHE A N 1
ATOM 2137 C CA . PHE A 1 271 ? 12.188 -5.203 7.416 1.00 94.44 271 PHE A CA 1
ATOM 2138 C C . PHE A 1 271 ? 13.427 -4.312 7.401 1.00 94.44 271 PHE A C 1
ATOM 2140 O O . PHE A 1 271 ? 13.319 -3.085 7.407 1.00 94.44 271 PHE A O 1
ATOM 2147 N N . GLU A 1 272 ? 14.604 -4.941 7.395 1.00 93.88 272 GLU A N 1
ATOM 2148 C CA . GLU A 1 272 ? 15.906 -4.260 7.421 1.00 93.88 272 GLU A CA 1
ATOM 2149 C C . GLU A 1 272 ? 16.069 -3.315 8.630 1.00 93.88 272 GLU A C 1
ATOM 2151 O O . GLU A 1 272 ? 16.654 -2.239 8.513 1.00 93.88 272 GLU A O 1
ATOM 2156 N N . GLY A 1 273 ? 15.548 -3.699 9.804 1.00 89.94 273 GLY A N 1
ATOM 2157 C CA . GLY A 1 273 ? 15.622 -2.884 11.024 1.00 89.94 273 GLY A CA 1
ATOM 2158 C C . GLY A 1 273 ? 14.534 -1.811 11.145 1.00 89.94 273 GLY A C 1
ATOM 2159 O O . GLY A 1 273 ? 14.621 -0.945 12.019 1.00 89.94 273 GLY A O 1
ATOM 2160 N N . HIS A 1 274 ? 13.529 -1.827 10.264 1.00 91.31 274 HIS A N 1
ATOM 2161 C CA . HIS A 1 274 ? 12.441 -0.851 10.232 1.00 91.31 274 HIS A CA 1
ATOM 2162 C C . HIS A 1 274 ? 11.066 -1.521 10.325 1.00 91.31 274 HIS A C 1
ATOM 2164 O O . HIS A 1 274 ? 10.850 -2.609 9.795 1.00 91.31 274 HIS A O 1
ATOM 2170 N N . ARG A 1 275 ? 10.094 -0.850 10.959 1.00 92.62 275 ARG A N 1
ATOM 2171 C CA . ARG A 1 275 ? 8.712 -1.351 11.052 1.00 92.62 275 ARG A CA 1
ATOM 2172 C C . ARG A 1 275 ? 8.026 -1.243 9.689 1.00 92.62 275 ARG A C 1
ATOM 2174 O O . ARG A 1 275 ? 7.691 -0.150 9.240 1.00 92.62 275 ARG A O 1
ATOM 2181 N N . PHE A 1 276 ? 7.760 -2.376 9.052 1.00 97.62 276 PHE A N 1
ATOM 2182 C CA . PHE A 1 276 ? 7.092 -2.436 7.758 1.00 97.62 276 PHE A CA 1
ATOM 2183 C C . PHE A 1 276 ? 5.699 -3.052 7.880 1.00 97.62 276 PHE A C 1
ATOM 2185 O O . PHE A 1 276 ? 5.527 -4.155 8.403 1.00 97.62 276 PHE A O 1
ATOM 2192 N N . TYR A 1 277 ? 4.696 -2.332 7.383 1.00 98.50 277 TYR A N 1
ATOM 2193 C CA . TYR A 1 277 ? 3.297 -2.748 7.375 1.00 98.50 277 TYR A CA 1
ATOM 2194 C C . TYR A 1 277 ? 3.046 -3.854 6.344 1.00 98.50 277 TYR A C 1
ATOM 2196 O O . TYR A 1 277 ? 3.222 -3.653 5.143 1.00 98.50 277 TYR A O 1
ATOM 2204 N N . GLN A 1 278 ? 2.637 -5.028 6.820 1.00 97.94 278 GLN A N 1
ATOM 2205 C CA . GLN A 1 278 ? 2.554 -6.249 6.022 1.00 97.94 278 GLN A CA 1
ATOM 2206 C C . GLN A 1 278 ? 1.189 -6.392 5.342 1.00 97.94 278 GLN A C 1
ATOM 2208 O O . GLN A 1 278 ? 0.166 -6.496 6.014 1.00 97.94 278 GLN A O 1
ATOM 2213 N N . GLU A 1 279 ? 1.151 -6.460 4.004 1.00 97.00 279 GLU A N 1
ATOM 2214 C CA . GLU A 1 279 ? -0.073 -6.846 3.271 1.00 97.00 279 GLU A CA 1
ATOM 2215 C C . GLU A 1 279 ? -0.513 -8.267 3.640 1.00 97.00 279 GLU A C 1
ATOM 2217 O O . GLU A 1 279 ? -1.698 -8.509 3.862 1.00 97.00 279 GLU A O 1
ATOM 2222 N N . TYR A 1 280 ? 0.464 -9.166 3.739 1.00 95.12 280 TYR A N 1
ATOM 2223 C CA . TYR A 1 280 ? 0.324 -10.553 4.157 1.00 95.12 280 TYR A CA 1
ATOM 2224 C C . TYR A 1 280 ? 1.062 -10.716 5.486 1.00 95.12 280 TYR A C 1
ATOM 2226 O O . TYR A 1 280 ? 2.283 -10.885 5.495 1.00 95.12 280 TYR A O 1
ATOM 2234 N N . GLY A 1 281 ? 0.342 -10.599 6.605 1.00 92.81 281 GLY A N 1
ATOM 2235 C CA . GLY A 1 281 ? 0.890 -10.673 7.960 1.00 92.81 281 GLY A CA 1
ATOM 2236 C C . GLY A 1 281 ? 1.333 -12.083 8.347 1.00 92.81 281 GLY A C 1
ATOM 2237 O O . GLY A 1 281 ? 0.681 -12.738 9.154 1.00 92.81 281 GLY A O 1
ATOM 2238 N N . SER A 1 282 ? 2.417 -12.562 7.735 1.00 87.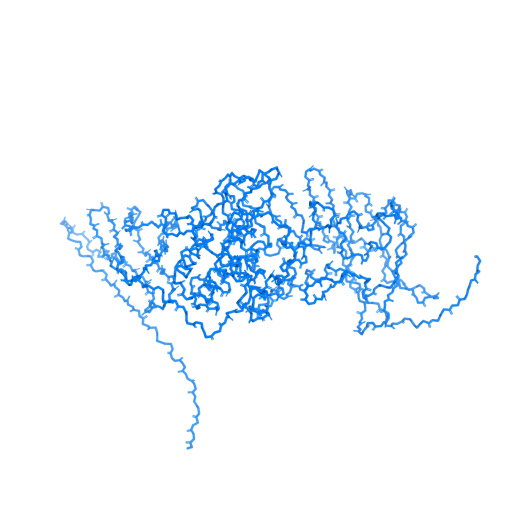94 282 SER A N 1
ATOM 2239 C CA . SER A 1 282 ? 3.035 -13.847 8.059 1.00 87.94 282 SER A CA 1
ATOM 2240 C C . SER A 1 282 ? 3.959 -13.689 9.256 1.00 87.94 282 SER A C 1
ATOM 2242 O O . SER A 1 282 ? 4.892 -12.890 9.208 1.00 87.94 282 SER A O 1
ATOM 2244 N N . GLU A 1 283 ? 3.712 -14.487 10.292 1.00 85.50 283 GLU A N 1
ATOM 2245 C CA . GLU A 1 283 ? 4.551 -14.566 11.495 1.00 85.50 283 GLU A CA 1
ATOM 2246 C C . GLU A 1 283 ? 5.937 -15.157 11.172 1.00 85.50 283 GLU A C 1
ATOM 2248 O O . GLU A 1 283 ? 6.949 -14.728 11.713 1.00 85.50 283 GLU A O 1
ATOM 2253 N N . ASP A 1 284 ? 6.012 -16.101 10.227 1.00 81.56 284 ASP A N 1
ATOM 2254 C CA . ASP A 1 284 ? 7.264 -16.792 9.900 1.00 81.56 284 ASP A CA 1
ATOM 2255 C C . ASP A 1 284 ? 8.069 -16.105 8.788 1.00 81.56 284 ASP A C 1
ATOM 2257 O O . ASP A 1 284 ? 9.298 -16.226 8.728 1.00 81.56 284 ASP A O 1
ATOM 2261 N N . ARG A 1 285 ? 7.382 -15.478 7.821 1.00 83.06 285 ARG A N 1
ATOM 2262 C CA . ARG A 1 285 ? 7.998 -14.965 6.584 1.00 83.06 285 ARG A CA 1
ATOM 2263 C C . ARG A 1 285 ? 7.299 -13.705 6.069 1.00 83.06 285 ARG A C 1
ATOM 2265 O O . ARG A 1 285 ? 6.543 -13.791 5.096 1.00 83.06 285 ARG A O 1
ATOM 2272 N N . PRO A 1 286 ? 7.585 -12.532 6.657 1.00 87.44 286 PRO A N 1
ATOM 2273 C CA . PRO A 1 286 ? 7.063 -11.261 6.175 1.00 87.44 286 PRO A CA 1
ATOM 2274 C C . PRO A 1 286 ? 7.351 -11.067 4.684 1.00 87.44 286 PRO A C 1
ATOM 2276 O O . PRO A 1 286 ? 8.496 -11.135 4.234 1.00 87.44 286 PRO A O 1
ATOM 2279 N N . ALA A 1 287 ? 6.295 -10.861 3.899 1.00 90.56 287 ALA A N 1
ATOM 2280 C CA . ALA A 1 287 ? 6.411 -10.740 2.451 1.00 90.56 287 ALA A CA 1
ATOM 2281 C C . ALA A 1 287 ? 6.945 -9.368 2.021 1.00 90.56 287 ALA A C 1
ATOM 2283 O O . ALA A 1 287 ? 7.494 -9.263 0.928 1.00 90.56 287 ALA A O 1
ATOM 2284 N N . ASN A 1 288 ? 6.786 -8.332 2.856 1.00 95.56 288 ASN A N 1
ATOM 2285 C CA . ASN A 1 288 ? 7.159 -6.943 2.565 1.00 95.56 288 ASN A CA 1
ATOM 2286 C C . ASN A 1 288 ? 6.662 -6.516 1.173 1.00 95.56 288 ASN A C 1
ATOM 2288 O O . ASN A 1 288 ? 7.432 -6.274 0.247 1.00 95.56 288 ASN A O 1
ATOM 2292 N N . VAL A 1 289 ? 5.340 -6.523 1.005 1.00 96.62 289 VAL A N 1
ATOM 2293 C CA . VAL A 1 289 ? 4.684 -6.153 -0.253 1.00 96.62 289 VAL A CA 1
ATOM 2294 C C . VAL A 1 289 ? 4.524 -4.633 -0.322 1.00 96.62 289 VAL A C 1
ATOM 2296 O O . VAL A 1 289 ? 3.888 -4.034 0.550 1.00 96.62 289 VAL A O 1
ATOM 2299 N N . LEU A 1 290 ? 5.077 -3.997 -1.361 1.00 97.44 290 LEU A N 1
ATOM 2300 C CA . LEU A 1 290 ? 5.151 -2.531 -1.427 1.00 97.44 290 LEU A CA 1
ATOM 2301 C C . LEU A 1 290 ? 3.786 -1.859 -1.619 1.00 97.44 290 LEU A C 1
ATOM 2303 O O . LEU A 1 290 ? 3.494 -0.863 -0.952 1.00 97.44 290 LEU A O 1
ATOM 2307 N N . ASN A 1 291 ? 2.934 -2.373 -2.510 1.00 95.94 291 ASN A N 1
ATOM 2308 C CA . ASN A 1 291 ? 1.641 -1.736 -2.760 1.00 95.94 291 ASN A CA 1
ATOM 2309 C C . ASN A 1 291 ? 0.746 -1.789 -1.518 1.00 95.94 291 ASN A C 1
ATOM 2311 O O . ASN A 1 291 ? 0.114 -0.781 -1.208 1.00 95.94 291 ASN A O 1
ATOM 2315 N N . GLY A 1 292 ? 0.682 -2.919 -0.809 1.00 97.25 292 GLY A N 1
ATOM 2316 C CA . GLY A 1 292 ? -0.146 -3.045 0.386 1.00 97.25 292 GLY A CA 1
ATOM 2317 C C . GLY A 1 292 ? 0.328 -2.153 1.523 1.00 97.25 292 GLY A C 1
ATOM 2318 O O . GLY A 1 292 ? -0.504 -1.523 2.174 1.00 97.25 292 GLY A O 1
ATOM 2319 N N . PHE A 1 293 ? 1.647 -2.000 1.685 1.00 98.62 293 PHE A N 1
ATOM 2320 C CA . PHE A 1 293 ? 2.228 -1.001 2.583 1.00 98.62 293 PHE A CA 1
ATOM 2321 C C . PHE A 1 293 ? 1.725 0.413 2.251 1.00 98.62 293 PHE A C 1
ATOM 2323 O O . PHE A 1 293 ? 1.225 1.127 3.120 1.00 98.62 293 PHE A O 1
ATOM 2330 N N . LEU A 1 294 ? 1.795 0.814 0.978 1.00 98.56 294 LEU A N 1
ATOM 2331 C CA . LEU A 1 294 ? 1.378 2.148 0.535 1.00 98.56 294 LEU A CA 1
ATOM 2332 C C . LEU A 1 294 ? -0.145 2.367 0.614 1.00 98.56 294 LEU A C 1
ATOM 2334 O O . LEU A 1 294 ? -0.586 3.484 0.885 1.00 98.56 294 LEU A O 1
ATOM 2338 N N . PHE A 1 295 ? -0.963 1.323 0.439 1.00 98.44 295 PHE A N 1
ATOM 2339 C CA . PHE A 1 295 ? -2.402 1.396 0.721 1.00 98.44 295 PHE A CA 1
ATOM 2340 C C . PHE A 1 295 ? -2.674 1.582 2.222 1.00 98.44 295 PHE A C 1
ATOM 2342 O O . PHE A 1 295 ? -3.514 2.403 2.603 1.00 98.44 295 PHE A O 1
ATOM 2349 N N . ALA A 1 296 ? -1.946 0.874 3.087 1.00 98.62 296 ALA A N 1
ATOM 2350 C CA . ALA A 1 296 ? -2.070 1.036 4.532 1.00 98.62 296 ALA A CA 1
ATOM 2351 C C . ALA A 1 296 ? -1.733 2.476 4.967 1.00 98.62 296 ALA A C 1
ATOM 2353 O O . ALA A 1 296 ? -2.500 3.104 5.698 1.00 98.62 296 ALA A O 1
ATOM 2354 N N . MET A 1 297 ? -0.651 3.034 4.412 1.00 98.75 297 MET A N 1
ATOM 2355 C CA . MET A 1 297 ? -0.237 4.429 4.608 1.00 98.75 297 MET A CA 1
ATOM 2356 C C . MET A 1 297 ? -1.320 5.438 4.215 1.00 98.75 297 MET A C 1
ATOM 2358 O O . MET A 1 297 ? -1.527 6.420 4.924 1.00 98.75 297 MET A O 1
ATOM 2362 N N . ALA A 1 298 ? -2.040 5.207 3.113 1.00 98.38 298 ALA A N 1
ATOM 2363 C CA . ALA A 1 298 ? -3.155 6.072 2.722 1.00 98.38 298 ALA A CA 1
ATOM 2364 C C . ALA A 1 298 ? -4.311 6.043 3.725 1.00 98.38 298 ALA A C 1
ATOM 2366 O O . ALA A 1 298 ? -4.918 7.081 3.976 1.00 98.38 298 ALA A O 1
ATOM 2367 N N . GLY A 1 299 ? -4.568 4.888 4.342 1.00 98.31 299 GLY A N 1
ATOM 2368 C CA . GLY A 1 299 ? -5.567 4.760 5.402 1.00 98.31 299 GLY A CA 1
ATOM 2369 C C . GLY A 1 299 ? -5.192 5.541 6.659 1.00 98.31 299 GLY A C 1
ATOM 2370 O O . GLY A 1 299 ? -5.999 6.309 7.179 1.00 98.31 299 GLY A O 1
ATOM 2371 N N . LEU A 1 300 ? -3.936 5.397 7.098 1.00 98.50 300 LEU A N 1
ATOM 2372 C CA . LEU A 1 300 ? -3.378 6.143 8.230 1.00 98.50 300 LEU A CA 1
ATOM 2373 C C . LEU A 1 300 ? -3.441 7.656 7.998 1.00 98.50 300 LEU A C 1
ATOM 2375 O O . LEU A 1 300 ? -3.913 8.387 8.865 1.00 98.50 300 LEU A O 1
ATOM 2379 N N . TYR A 1 301 ? -3.025 8.121 6.816 1.00 98.38 301 TYR A N 1
ATOM 2380 C CA . TYR A 1 301 ? -3.106 9.537 6.462 1.00 98.38 301 TYR A CA 1
ATOM 2381 C C . TYR A 1 301 ? -4.548 10.051 6.468 1.00 98.38 301 TYR A C 1
ATOM 2383 O O . TYR A 1 301 ? -4.806 11.137 6.980 1.00 98.38 301 TYR A O 1
ATOM 2391 N N . ASP A 1 302 ? -5.497 9.288 5.918 1.00 96.00 302 ASP A N 1
ATOM 2392 C CA . ASP A 1 302 ? -6.899 9.700 5.914 1.00 96.00 302 ASP A CA 1
ATOM 2393 C C . ASP A 1 302 ? -7.461 9.814 7.328 1.00 96.00 302 ASP A C 1
ATOM 2395 O O . ASP A 1 302 ? -8.094 10.820 7.630 1.00 96.00 302 ASP A O 1
ATOM 2399 N N . VAL A 1 303 ? -7.201 8.847 8.211 1.00 95.81 303 VAL A N 1
ATOM 2400 C CA . VAL A 1 303 ? -7.647 8.948 9.609 1.00 95.81 303 VAL A CA 1
ATOM 2401 C C . VAL A 1 303 ? -6.985 10.133 10.307 1.00 95.81 303 VAL A C 1
ATOM 2403 O O . VAL A 1 303 ? -7.686 10.937 10.916 1.00 95.81 303 VAL A O 1
ATOM 2406 N N . TRP A 1 304 ? -5.669 10.301 10.167 1.00 94.38 304 TRP A N 1
ATOM 2407 C CA . TRP A 1 304 ? -4.956 11.434 10.753 1.00 94.38 304 TRP A CA 1
ATOM 2408 C C . TRP A 1 304 ? -5.538 12.779 10.302 1.00 94.38 304 TRP A C 1
ATOM 2410 O O . TRP A 1 304 ? -5.950 13.583 11.134 1.00 94.38 304 TRP A O 1
ATOM 2420 N N . ASP A 1 305 ? -5.597 13.029 8.999 1.00 95.00 305 ASP A N 1
ATOM 2421 C CA . ASP A 1 305 ? -5.954 14.345 8.470 1.00 95.00 305 ASP A CA 1
ATOM 2422 C C . ASP A 1 305 ? -7.460 14.646 8.605 1.00 95.00 305 ASP A C 1
ATOM 2424 O O . ASP A 1 305 ? -7.845 15.805 8.756 1.00 95.00 305 ASP A O 1
ATOM 2428 N N . LEU A 1 306 ? -8.325 13.622 8.612 1.00 93.88 306 LEU A N 1
ATOM 2429 C CA . LEU A 1 306 ? -9.773 13.806 8.770 1.00 93.88 306 LEU A CA 1
ATOM 2430 C C . LEU A 1 306 ? -10.239 13.872 10.226 1.00 93.88 306 LEU A C 1
ATOM 2432 O O . LEU A 1 306 ? -11.228 14.554 10.495 1.00 93.88 306 LEU A O 1
ATOM 2436 N N . SER A 1 307 ? -9.592 13.148 11.143 1.00 88.88 307 SER A N 1
ATOM 2437 C CA . SER A 1 307 ? -10.012 13.082 12.549 1.00 88.88 307 SER A CA 1
ATOM 2438 C C . SER A 1 307 ? -9.081 13.817 13.510 1.00 88.88 307 SER A C 1
ATOM 2440 O O . SER A 1 307 ? -9.443 13.986 14.668 1.00 88.88 307 SER A O 1
ATOM 2442 N N . GLY A 1 308 ? -7.883 14.215 13.074 1.00 85.50 308 GLY A N 1
ATOM 2443 C CA . GLY A 1 308 ? -6.836 14.734 13.955 1.00 85.50 308 GLY A CA 1
ATOM 2444 C C . GLY A 1 308 ? -6.165 13.659 14.818 1.00 85.50 308 GLY A C 1
ATOM 2445 O O . GLY A 1 308 ? -5.523 14.002 15.804 1.00 85.50 308 GLY A O 1
ATOM 2446 N N . SER A 1 309 ? -6.316 12.368 14.487 1.00 84.06 309 SER A N 1
ATOM 2447 C CA . SER A 1 309 ? -5.753 11.279 15.297 1.00 84.06 309 SER A CA 1
ATOM 2448 C C . SER A 1 309 ? -4.225 11.304 15.289 1.00 84.06 309 SER A C 1
ATOM 2450 O O . SER A 1 309 ? -3.583 11.008 14.279 1.00 84.06 309 SER A O 1
ATOM 2452 N N . GLU A 1 310 ? -3.640 11.590 16.447 1.00 80.81 310 GLU A N 1
ATOM 2453 C CA . GLU A 1 310 ? -2.190 11.597 16.638 1.00 80.81 310 GLU A CA 1
ATOM 2454 C C . GLU A 1 310 ? -1.601 10.170 16.645 1.00 80.81 310 GLU A C 1
ATOM 2456 O O . GLU A 1 310 ? -0.465 9.960 16.223 1.00 80.81 310 GLU A O 1
ATOM 2461 N N . THR A 1 311 ? -2.393 9.147 16.992 1.00 79.88 311 THR A N 1
ATOM 2462 C CA . THR A 1 311 ? -1.977 7.742 16.806 1.00 79.88 311 THR A CA 1
ATOM 2463 C C . THR A 1 311 ? -1.796 7.413 15.322 1.00 79.88 311 THR A C 1
ATOM 2465 O O . THR A 1 311 ? -0.808 6.783 14.940 1.00 79.88 311 THR A O 1
ATOM 2468 N N . ALA A 1 312 ? -2.719 7.873 14.470 1.00 86.62 312 ALA A N 1
ATOM 2469 C CA . ALA A 1 312 ? -2.619 7.676 13.027 1.00 86.62 312 ALA A CA 1
ATOM 2470 C C . ALA A 1 312 ? -1.457 8.479 12.432 1.00 86.62 312 ALA A C 1
ATOM 2472 O O . ALA A 1 312 ? -0.718 7.949 11.604 1.00 86.62 312 ALA A O 1
ATOM 2473 N N . HIS A 1 313 ? -1.254 9.714 12.902 1.00 89.56 313 HIS A N 1
ATOM 2474 C CA . HIS A 1 313 ? -0.118 10.554 12.528 1.00 89.56 313 HIS A CA 1
ATOM 2475 C C . HIS A 1 313 ? 1.218 9.867 12.819 1.00 89.56 313 HIS A C 1
ATOM 2477 O O . HIS A 1 313 ? 2.054 9.728 11.932 1.00 89.56 313 HIS A O 1
ATOM 2483 N N . GLN A 1 314 ? 1.406 9.367 14.041 1.00 84.25 314 GLN A N 1
ATOM 2484 C CA . GLN A 1 314 ? 2.653 8.715 14.436 1.00 84.25 314 GLN A CA 1
ATOM 2485 C C . GLN A 1 314 ? 2.918 7.447 13.633 1.00 84.25 314 GLN A C 1
ATOM 2487 O O . GLN A 1 314 ? 4.059 7.218 13.228 1.00 84.25 314 GLN A O 1
ATOM 2492 N N . ALA A 1 315 ? 1.893 6.619 13.414 1.00 86.94 315 ALA A N 1
ATOM 2493 C CA . ALA A 1 315 ? 2.009 5.443 12.560 1.00 86.94 315 ALA A CA 1
ATOM 2494 C C . ALA A 1 315 ? 2.381 5.852 11.123 1.00 86.94 315 ALA A C 1
ATOM 2496 O O . ALA A 1 315 ? 3.324 5.314 10.549 1.00 86.94 315 ALA A O 1
ATOM 2497 N N . PHE A 1 316 ? 1.725 6.873 10.567 1.00 97.19 316 PHE A N 1
ATOM 2498 C CA . PHE A 1 316 ? 2.069 7.400 9.249 1.00 97.19 316 PHE A CA 1
ATOM 2499 C C . PHE A 1 316 ? 3.530 7.874 9.178 1.00 97.19 316 PHE A C 1
ATOM 2501 O O . PHE A 1 316 ? 4.262 7.451 8.289 1.00 97.19 316 PHE A O 1
ATOM 2508 N N . GLU A 1 317 ? 4.006 8.666 10.139 1.00 95.31 317 GLU A N 1
ATOM 2509 C CA . GLU A 1 317 ? 5.397 9.144 10.166 1.00 95.31 317 GLU A CA 1
ATOM 2510 C C . GLU A 1 317 ? 6.414 7.995 10.300 1.00 95.31 317 GLU A C 1
ATOM 2512 O O . GLU A 1 317 ? 7.435 7.976 9.611 1.00 95.31 317 GLU A O 1
ATOM 2517 N N . GLN A 1 318 ? 6.119 6.980 11.120 1.00 91.44 318 GLN A N 1
ATOM 2518 C CA . GLN A 1 318 ? 6.948 5.769 11.215 1.00 91.44 318 GLN A CA 1
ATOM 2519 C C . GLN A 1 318 ? 7.006 5.000 9.901 1.00 91.44 318 GLN A C 1
ATOM 2521 O O . GLN A 1 318 ? 8.078 4.536 9.503 1.00 91.44 318 GLN A O 1
ATOM 2526 N N . GLY A 1 319 ? 5.868 4.853 9.227 1.00 96.62 319 GLY A N 1
ATOM 2527 C CA . GLY A 1 319 ? 5.822 4.228 7.918 1.00 96.62 319 GLY A CA 1
ATOM 2528 C C . GLY A 1 319 ? 6.591 5.045 6.878 1.00 96.62 319 GLY A C 1
ATOM 2529 O O . GLY A 1 319 ? 7.333 4.476 6.081 1.00 96.62 319 GLY A O 1
ATOM 2530 N N . LEU A 1 320 ? 6.496 6.375 6.907 1.00 98.25 320 LEU A N 1
ATOM 2531 C CA . LEU A 1 320 ? 7.221 7.250 5.986 1.00 98.25 320 LEU A CA 1
ATOM 2532 C C . LEU A 1 320 ? 8.740 7.116 6.157 1.00 98.25 320 LEU A C 1
ATOM 2534 O O . LEU A 1 320 ? 9.457 6.965 5.164 1.00 98.25 320 LEU A O 1
ATOM 2538 N N . GLU A 1 321 ? 9.219 7.108 7.401 1.00 96.88 321 GLU A N 1
ATOM 2539 C CA . GLU A 1 321 ? 10.634 6.891 7.709 1.00 96.88 321 GLU A CA 1
ATOM 2540 C C . GLU A 1 321 ? 11.084 5.477 7.316 1.00 96.88 321 GLU A C 1
ATOM 2542 O O . GLU A 1 321 ? 12.130 5.307 6.691 1.00 96.88 321 GLU A O 1
ATOM 2547 N N . SER A 1 322 ? 10.274 4.455 7.595 1.00 96.69 322 SER A N 1
ATOM 2548 C CA . SER A 1 322 ? 10.582 3.076 7.194 1.00 96.69 322 SER A CA 1
ATOM 2549 C C . SER A 1 322 ? 10.691 2.962 5.673 1.00 96.69 322 SER A C 1
ATOM 2551 O O . SER A 1 322 ? 11.693 2.468 5.158 1.00 96.69 322 SER A O 1
ATOM 2553 N N . LEU A 1 323 ? 9.719 3.513 4.938 1.00 98.56 323 LEU A N 1
ATOM 2554 C CA . LEU A 1 323 ? 9.711 3.534 3.478 1.00 98.56 323 LEU A CA 1
ATOM 2555 C C . LEU A 1 323 ? 10.944 4.234 2.913 1.00 98.56 323 LEU A C 1
ATOM 2557 O O . LEU A 1 323 ? 11.562 3.712 1.992 1.00 98.56 323 LEU A O 1
ATOM 2561 N N . LYS A 1 324 ? 11.329 5.388 3.460 1.00 98.38 324 LYS A N 1
ATOM 2562 C CA . LYS A 1 324 ? 12.511 6.138 3.016 1.00 98.38 324 LYS A CA 1
ATOM 2563 C C . LYS A 1 324 ? 13.789 5.298 3.064 1.00 98.38 324 LYS A C 1
ATOM 2565 O O . LYS A 1 324 ? 14.617 5.408 2.159 1.00 98.38 324 LYS A O 1
ATOM 2570 N N . ASN A 1 325 ? 13.931 4.459 4.089 1.00 97.75 325 ASN A N 1
ATOM 2571 C CA . ASN A 1 325 ? 15.105 3.609 4.273 1.00 97.75 325 ASN A CA 1
ATOM 2572 C C . ASN A 1 325 ? 15.084 2.363 3.370 1.00 97.75 325 ASN A C 1
ATOM 2574 O O . ASN A 1 325 ? 16.134 1.948 2.881 1.00 97.75 325 ASN A O 1
ATOM 2578 N N . VAL A 1 326 ? 13.904 1.812 3.060 1.00 97.31 326 VAL A N 1
ATOM 2579 C CA . VAL A 1 326 ? 13.797 0.549 2.301 1.00 97.31 326 VAL A CA 1
ATOM 2580 C C . VAL A 1 326 ? 13.396 0.707 0.829 1.00 97.31 326 VAL A C 1
ATOM 2582 O O . VAL A 1 326 ? 13.567 -0.229 0.052 1.00 97.31 326 VAL A O 1
ATOM 2585 N N . ILE A 1 327 ? 12.893 1.867 0.388 1.00 97.75 327 ILE A N 1
ATOM 2586 C CA . ILE A 1 327 ? 12.359 2.059 -0.979 1.00 97.75 327 ILE A CA 1
ATOM 2587 C C . ILE A 1 327 ? 13.396 1.761 -2.072 1.00 97.75 327 ILE A C 1
ATOM 2589 O O . ILE A 1 327 ? 13.045 1.256 -3.136 1.00 97.75 327 ILE A O 1
ATOM 2593 N N . SER A 1 328 ? 14.678 2.011 -1.788 1.00 96.38 328 SER A N 1
ATOM 2594 C CA . SER A 1 328 ? 15.791 1.701 -2.696 1.00 96.38 328 SER A CA 1
ATOM 2595 C C . SER A 1 328 ? 15.887 0.217 -3.051 1.00 96.38 328 SER A C 1
ATOM 2597 O O . SER A 1 328 ? 16.320 -0.120 -4.148 1.00 96.38 328 SER A O 1
ATOM 2599 N N . LEU A 1 329 ? 15.446 -0.665 -2.153 1.00 95.12 329 LEU A N 1
ATOM 2600 C CA . LEU A 1 329 ? 15.486 -2.109 -2.342 1.00 95.12 329 LEU A CA 1
ATOM 2601 C C . LEU A 1 329 ? 14.478 -2.534 -3.425 1.00 95.12 329 LEU A C 1
ATOM 2603 O O . LEU A 1 329 ? 14.755 -3.409 -4.247 1.00 95.12 329 LEU A O 1
ATOM 2607 N N . TYR A 1 330 ? 13.335 -1.846 -3.501 1.00 94.88 330 TYR A N 1
ATOM 2608 C CA . TYR A 1 330 ? 12.304 -2.125 -4.500 1.00 94.88 330 TYR A CA 1
ATOM 2609 C C . TYR A 1 330 ? 12.663 -1.657 -5.910 1.00 94.88 330 TYR A C 1
ATOM 2611 O O . TYR A 1 330 ? 11.954 -1.995 -6.857 1.00 94.88 330 TYR A O 1
ATOM 2619 N N . ASP A 1 331 ? 13.743 -0.901 -6.074 1.00 92.94 331 ASP A N 1
ATOM 2620 C CA . ASP A 1 331 ? 14.215 -0.429 -7.364 1.00 92.94 331 ASP A CA 1
ATOM 2621 C C . ASP A 1 331 ? 15.115 -1.468 -8.048 1.00 92.94 331 ASP A C 1
ATOM 2623 O O . ASP A 1 331 ? 16.271 -1.667 -7.676 1.00 92.94 331 ASP A O 1
ATOM 2627 N N . LEU A 1 332 ? 14.601 -2.112 -9.098 1.00 86.81 332 LEU A N 1
ATOM 2628 C CA . LEU A 1 332 ? 15.381 -3.049 -9.912 1.00 86.81 332 LEU A CA 1
ATOM 2629 C C . LEU A 1 332 ? 16.094 -2.352 -11.075 1.00 86.81 332 LEU A C 1
ATOM 2631 O O . LEU A 1 332 ? 16.603 -3.014 -11.971 1.00 86.81 332 LEU A O 1
ATOM 2635 N N . GLY A 1 333 ? 16.083 -1.022 -11.130 1.00 83.75 333 GLY A N 1
ATOM 2636 C CA . GLY A 1 333 ? 16.690 -0.228 -12.188 1.00 83.75 333 GLY A CA 1
ATOM 2637 C C . GLY A 1 333 ? 15.895 -0.211 -13.487 1.00 83.75 333 GLY A C 1
ATOM 2638 O O . GLY A 1 333 ? 16.080 0.699 -14.274 1.00 83.75 333 GLY A O 1
ATOM 2639 N N . PHE A 1 334 ? 15.019 -1.178 -13.744 1.00 78.38 334 PHE A N 1
ATOM 2640 C CA . PHE A 1 334 ? 14.226 -1.270 -14.978 1.00 78.38 334 PHE A CA 1
ATOM 2641 C C . PHE A 1 334 ? 12.727 -1.470 -14.723 1.00 78.38 334 PHE A C 1
ATOM 2643 O O . PHE A 1 334 ? 11.930 -1.440 -15.652 1.00 78.38 334 PHE A O 1
ATOM 2650 N N . THR A 1 335 ? 12.361 -1.704 -13.467 1.00 83.81 335 THR A N 1
ATOM 2651 C CA . THR A 1 335 ? 11.007 -1.887 -12.943 1.00 83.81 335 THR A CA 1
ATOM 2652 C C . THR A 1 335 ? 11.089 -1.829 -11.421 1.00 83.81 335 THR A C 1
ATOM 2654 O O . THR A 1 335 ? 12.180 -1.697 -10.856 1.00 83.81 335 THR A O 1
ATOM 2657 N N . THR A 1 336 ? 9.959 -1.997 -10.747 1.00 88.62 336 THR A N 1
ATOM 2658 C CA . THR A 1 336 ? 9.942 -2.243 -9.307 1.00 88.62 336 THR A CA 1
ATOM 2659 C C . THR A 1 336 ? 9.780 -3.716 -8.977 1.00 88.62 336 THR A C 1
ATOM 2661 O O . THR A 1 336 ? 9.112 -4.476 -9.680 1.00 88.62 336 THR A O 1
ATOM 2664 N N . ARG A 1 337 ? 10.325 -4.107 -7.838 1.00 91.06 337 ARG A N 1
ATOM 2665 C CA . ARG A 1 337 ? 9.973 -5.340 -7.144 1.00 91.06 337 ARG A CA 1
ATOM 2666 C C . ARG A 1 337 ? 8.569 -5.233 -6.538 1.00 91.06 337 ARG A C 1
ATOM 2668 O O . ARG A 1 337 ? 8.165 -4.147 -6.131 1.00 91.06 337 ARG A O 1
ATOM 2675 N N . TYR A 1 338 ? 7.832 -6.340 -6.509 1.00 91.38 338 TYR A N 1
ATOM 2676 C CA . TYR A 1 338 ? 6.527 -6.433 -5.846 1.00 91.38 338 TYR A CA 1
ATOM 2677 C C . TYR A 1 338 ? 6.693 -6.714 -4.351 1.00 91.38 338 TYR A C 1
ATOM 2679 O O . TYR A 1 338 ? 6.168 -5.981 -3.514 1.00 91.38 338 TYR A O 1
ATOM 2687 N N . ASP A 1 339 ? 7.469 -7.756 -4.038 1.00 92.06 339 ASP A N 1
ATOM 2688 C CA . ASP A 1 339 ? 7.642 -8.268 -2.684 1.00 92.06 339 ASP A CA 1
ATOM 2689 C C . ASP A 1 339 ? 9.053 -8.841 -2.435 1.00 92.06 339 ASP A C 1
ATOM 2691 O O . ASP A 1 339 ? 9.848 -9.052 -3.363 1.00 92.06 339 ASP A O 1
ATOM 2695 N N . TYR A 1 340 ? 9.350 -9.081 -1.157 1.00 91.06 340 TYR A N 1
ATOM 2696 C CA . TYR A 1 340 ? 10.517 -9.808 -0.638 1.00 91.06 340 TYR A CA 1
ATOM 2697 C C . TYR A 1 340 ? 10.147 -11.189 -0.086 1.00 91.06 340 TYR A C 1
ATOM 2699 O O . TYR A 1 340 ? 10.879 -11.774 0.714 1.00 91.06 340 TYR A O 1
ATOM 2707 N N . SER A 1 341 ? 9.015 -11.740 -0.520 1.00 86.38 341 SER A N 1
ATOM 2708 C CA . SER A 1 341 ? 8.651 -13.106 -0.169 1.00 86.38 341 SER A CA 1
ATOM 2709 C C . SER A 1 341 ? 9.610 -14.108 -0.824 1.00 86.38 341 SER A C 1
ATOM 2711 O O . SER A 1 341 ? 10.393 -13.782 -1.719 1.00 86.38 341 SER A O 1
ATOM 2713 N N . HIS A 1 342 ? 9.496 -15.381 -0.449 1.00 80.88 342 HIS A N 1
ATOM 2714 C CA . HIS A 1 342 ? 10.232 -16.455 -1.123 1.00 80.88 342 HIS A CA 1
ATOM 2715 C C . HIS A 1 342 ? 9.876 -16.596 -2.614 1.00 80.88 342 HIS A C 1
ATOM 2717 O O . HIS A 1 342 ? 10.630 -17.216 -3.362 1.00 80.88 342 HIS A O 1
ATOM 2723 N N . LEU A 1 343 ? 8.736 -16.041 -3.045 1.00 80.12 343 LEU A N 1
ATOM 2724 C CA . LEU A 1 343 ? 8.342 -16.002 -4.450 1.00 80.12 343 LEU A CA 1
ATOM 2725 C C . LEU A 1 343 ? 9.190 -15.009 -5.242 1.00 80.12 343 LEU A C 1
ATOM 2727 O O . LEU A 1 343 ? 9.286 -15.170 -6.457 1.00 80.12 343 LEU A O 1
ATOM 2731 N N . ASN A 1 344 ? 9.810 -14.033 -4.559 1.00 81.12 344 ASN A N 1
ATOM 2732 C CA . ASN A 1 344 ? 10.720 -13.054 -5.133 1.00 81.12 344 ASN A CA 1
ATOM 2733 C C . ASN A 1 344 ? 10.061 -12.464 -6.387 1.00 81.12 344 ASN A C 1
ATOM 2735 O O . ASN A 1 344 ? 10.462 -12.784 -7.506 1.00 81.12 344 ASN A O 1
ATOM 2739 N N . GLN A 1 345 ? 8.975 -11.699 -6.230 1.00 83.75 345 GLN A N 1
ATOM 2740 C CA . GLN A 1 345 ? 8.155 -11.253 -7.365 1.00 83.75 345 GLN A CA 1
ATOM 2741 C C . GLN A 1 345 ? 8.547 -9.862 -7.877 1.00 83.75 345 GLN A C 1
ATOM 2743 O O . GLN A 1 345 ? 8.812 -8.935 -7.111 1.00 83.75 345 GLN A O 1
ATOM 2748 N N . ILE A 1 346 ? 8.520 -9.701 -9.201 1.00 85.56 346 ILE A N 1
ATOM 2749 C CA . ILE A 1 346 ? 8.608 -8.399 -9.873 1.00 85.56 346 ILE A CA 1
ATOM 2750 C C . ILE A 1 346 ? 7.194 -7.821 -9.976 1.00 85.56 346 ILE A C 1
ATOM 2752 O O . ILE A 1 346 ? 6.247 -8.578 -10.211 1.00 85.56 346 ILE A O 1
ATOM 2756 N N . ALA A 1 347 ? 7.052 -6.494 -9.872 1.00 81.31 347 ALA A N 1
ATOM 2757 C CA . ALA A 1 347 ? 5.788 -5.742 -9.913 1.00 81.31 347 ALA A CA 1
ATOM 2758 C C . ALA A 1 347 ? 5.095 -5.734 -11.288 1.00 81.31 347 ALA A C 1
ATOM 2760 O O . ALA A 1 347 ? 4.453 -4.767 -11.689 1.00 81.31 347 ALA A O 1
ATOM 2761 N N . SER A 1 348 ? 5.263 -6.804 -12.050 1.00 71.00 348 SER A N 1
ATOM 2762 C CA . SER A 1 348 ? 4.707 -6.967 -13.384 1.00 71.00 348 SER A CA 1
ATOM 2763 C C . SER A 1 348 ? 4.466 -8.445 -13.742 1.00 71.00 348 SER A C 1
ATOM 2765 O O . SER A 1 348 ? 4.251 -8.804 -14.900 1.00 71.00 348 SER A O 1
ATOM 2767 N N . THR A 1 349 ? 4.544 -9.334 -12.746 1.00 56.97 349 THR A N 1
ATOM 2768 C CA . THR A 1 349 ? 4.235 -10.765 -12.881 1.00 56.97 349 THR A CA 1
ATOM 2769 C C . THR A 1 349 ? 2.720 -10.977 -12.827 1.00 56.97 349 THR A C 1
ATOM 2771 O O . THR A 1 349 ? 2.042 -10.235 -12.130 1.00 56.97 349 THR A O 1
ATOM 2774 N N . LYS A 1 350 ? 2.168 -11.938 -13.595 1.00 55.44 350 LYS A N 1
ATOM 2775 C CA . LYS A 1 350 ? 0.712 -12.147 -13.679 1.00 55.44 350 LYS A CA 1
ATOM 2776 C C . LYS A 1 350 ? 0.185 -13.469 -13.125 1.00 55.44 350 LYS A C 1
ATOM 2778 O O . LYS A 1 350 ? 0.706 -14.523 -13.492 1.00 55.44 350 LYS A O 1
ATOM 2783 N N . GLY A 1 351 ? -1.002 -13.413 -12.505 1.00 42.66 351 GLY A N 1
ATOM 2784 C CA . GLY A 1 351 ? -2.049 -14.448 -12.589 1.00 42.66 351 GLY A CA 1
ATOM 2785 C C . GLY A 1 351 ? -3.291 -13.990 -13.394 1.00 42.66 351 GLY A C 1
ATOM 2786 O O . GLY A 1 351 ? -4.000 -13.079 -12.990 1.00 42.66 351 GLY A O 1
ATOM 2787 N N . GLY A 1 352 ? -3.603 -14.594 -14.559 1.00 43.88 352 GLY A N 1
ATOM 2788 C CA . GLY A 1 352 ? -4.922 -14.437 -15.238 1.00 43.88 352 GLY A CA 1
ATOM 2789 C C . GLY A 1 352 ? -5.069 -13.578 -16.527 1.00 43.88 352 GLY A C 1
ATOM 2790 O O . GLY A 1 352 ? -6.029 -12.821 -16.651 1.00 43.88 352 GLY A O 1
ATOM 2791 N N . GLY A 1 353 ? -4.154 -13.619 -17.507 1.00 42.59 353 GLY A N 1
ATOM 2792 C CA . GLY A 1 353 ? -4.373 -13.128 -18.896 1.00 42.59 353 GLY A CA 1
ATOM 2793 C C . GLY A 1 353 ? -4.081 -11.649 -19.261 1.00 42.59 353 GLY A C 1
ATOM 2794 O O . GLY A 1 353 ? -3.473 -11.406 -20.294 1.00 42.59 353 GLY A O 1
ATOM 2795 N N . ASN A 1 354 ? -4.465 -10.674 -18.435 1.00 51.12 354 ASN A N 1
ATOM 2796 C CA . ASN A 1 354 ? -4.373 -9.206 -18.684 1.00 51.12 354 ASN A CA 1
ATOM 2797 C C . ASN A 1 354 ? -3.174 -8.386 -18.102 1.00 51.12 354 ASN A C 1
ATOM 2799 O O . ASN A 1 354 ? -3.253 -7.165 -18.128 1.00 51.12 354 ASN A O 1
ATOM 2803 N N . GLY A 1 355 ? -2.084 -8.988 -17.610 1.00 53.62 355 GLY A N 1
ATOM 2804 C CA . GLY A 1 355 ? -1.017 -8.292 -16.848 1.00 53.62 355 GLY A CA 1
ATOM 2805 C C . GLY A 1 355 ? -1.482 -7.764 -15.475 1.00 53.62 355 GLY A C 1
ATOM 2806 O O . GLY A 1 355 ? -2.644 -7.384 -15.345 1.00 53.62 355 GLY A O 1
ATOM 2807 N N . ASP A 1 356 ? -0.616 -7.792 -14.458 1.00 61.75 356 ASP A N 1
ATOM 2808 C CA . ASP A 1 356 ? -0.871 -7.146 -13.165 1.00 61.75 356 ASP A CA 1
ATOM 2809 C C . ASP A 1 356 ? 0.045 -5.922 -13.103 1.00 61.75 356 ASP A C 1
ATOM 2811 O O . ASP A 1 356 ? 1.268 -6.030 -13.163 1.00 61.75 356 ASP A O 1
ATOM 2815 N N . LEU A 1 357 ? -0.575 -4.744 -13.103 1.00 75.50 357 LEU A N 1
ATOM 2816 C CA . LEU A 1 357 ? 0.065 -3.446 -13.320 1.00 75.50 357 LEU A CA 1
ATOM 2817 C C . LEU A 1 357 ? 0.599 -2.852 -12.004 1.00 75.50 357 LEU A C 1
ATOM 2819 O O . LEU A 1 357 ? 0.253 -1.733 -11.613 1.00 75.50 357 LEU A O 1
ATOM 2823 N N . TYR A 1 358 ? 1.346 -3.655 -11.242 1.00 83.38 358 TYR A N 1
ATOM 2824 C CA . TYR A 1 358 ? 1.778 -3.275 -9.895 1.00 83.38 358 TYR A CA 1
ATOM 2825 C C . TYR A 1 358 ? 2.851 -2.191 -9.898 1.00 83.38 358 TYR A C 1
ATOM 2827 O O . TYR A 1 358 ? 2.836 -1.327 -9.024 1.00 83.38 358 TYR A O 1
ATOM 2835 N N . HIS A 1 359 ? 3.747 -2.186 -10.884 1.00 85.75 359 HIS A N 1
ATOM 2836 C CA . HIS A 1 359 ? 4.753 -1.138 -11.026 1.00 85.75 359 HIS A CA 1
ATOM 2837 C C . HIS A 1 359 ? 4.092 0.238 -11.117 1.00 85.75 359 HIS A C 1
ATOM 2839 O O . HIS A 1 359 ? 4.509 1.210 -10.490 1.00 85.75 359 HIS A O 1
ATOM 2845 N N . GLU A 1 360 ? 2.990 0.306 -11.841 1.00 80.44 360 GLU A N 1
ATOM 2846 C CA . GLU A 1 360 ? 2.304 1.553 -12.118 1.00 80.44 360 GLU A CA 1
ATOM 2847 C C . GLU A 1 360 ? 1.315 1.920 -11.010 1.00 80.44 360 GLU A C 1
ATOM 2849 O O . GLU A 1 360 ? 1.052 3.105 -10.768 1.00 80.44 360 GLU A O 1
ATOM 2854 N N . ILE A 1 361 ? 0.851 0.922 -10.251 1.00 85.88 361 ILE A N 1
ATOM 2855 C CA . ILE A 1 361 ? 0.265 1.147 -8.929 1.00 85.88 361 ILE A CA 1
ATOM 2856 C C . ILE A 1 361 ? 1.299 1.815 -8.010 1.00 85.88 361 ILE A C 1
ATOM 2858 O O . ILE A 1 361 ? 0.970 2.850 -7.434 1.00 85.88 361 ILE A O 1
ATOM 2862 N N . HIS A 1 362 ? 2.547 1.331 -7.934 1.00 91.88 362 HIS A N 1
ATOM 2863 C CA . HIS A 1 362 ? 3.589 1.974 -7.116 1.00 91.88 362 HIS A CA 1
ATOM 2864 C C . HIS A 1 362 ? 3.840 3.426 -7.543 1.00 91.88 362 HIS A C 1
ATOM 2866 O O . HIS A 1 362 ? 3.925 4.309 -6.691 1.00 91.88 362 HIS A O 1
ATOM 2872 N N . ILE A 1 363 ? 3.891 3.709 -8.850 1.00 88.44 363 ILE A N 1
ATOM 2873 C CA . ILE A 1 363 ? 4.006 5.084 -9.374 1.00 88.44 363 ILE A CA 1
ATOM 2874 C C . ILE A 1 363 ? 2.835 5.950 -8.887 1.00 88.44 363 ILE A C 1
ATOM 2876 O O . ILE A 1 363 ? 3.046 7.046 -8.366 1.00 88.44 363 ILE A O 1
ATOM 2880 N N . SER A 1 364 ? 1.599 5.464 -9.020 1.00 85.50 364 SER A N 1
ATOM 2881 C CA . SER A 1 364 ? 0.397 6.203 -8.605 1.00 85.50 364 SER A CA 1
ATOM 2882 C C . SER A 1 364 ? 0.375 6.458 -7.093 1.00 85.50 364 SER A C 1
ATOM 2884 O O . SER A 1 364 ? 0.015 7.547 -6.644 1.00 85.50 364 SER A O 1
ATOM 2886 N N . GLN A 1 365 ? 0.818 5.480 -6.307 1.00 94.56 365 GLN A N 1
ATOM 2887 C CA . GLN A 1 365 ? 0.926 5.581 -4.857 1.00 94.56 365 GLN A CA 1
ATOM 2888 C C . GLN A 1 365 ? 2.016 6.567 -4.423 1.00 94.56 365 GLN A C 1
ATOM 2890 O O . GLN A 1 365 ? 1.766 7.385 -3.543 1.00 94.56 365 GLN A O 1
ATOM 2895 N N . LEU A 1 366 ? 3.190 6.569 -5.061 1.00 95.50 366 LEU A N 1
ATOM 2896 C CA . LEU A 1 366 ? 4.232 7.568 -4.791 1.00 95.50 366 LEU A CA 1
ATOM 2897 C C . LEU A 1 366 ? 3.807 8.975 -5.229 1.00 95.50 366 LEU A C 1
ATOM 2899 O O . LEU A 1 366 ? 4.148 9.953 -4.564 1.00 95.50 366 LEU A O 1
ATOM 2903 N N . ALA A 1 367 ? 3.034 9.094 -6.314 1.00 90.56 367 ALA A N 1
ATOM 2904 C CA . ALA A 1 367 ? 2.452 10.367 -6.727 1.00 90.56 367 ALA A CA 1
ATOM 2905 C C . ALA A 1 367 ? 1.510 10.912 -5.653 1.00 90.56 367 ALA A C 1
ATOM 2907 O O . ALA A 1 367 ? 1.660 12.066 -5.246 1.00 90.56 367 ALA A O 1
ATOM 2908 N N . TRP A 1 368 ? 0.596 10.077 -5.150 1.00 94.56 368 TRP A N 1
ATOM 2909 C CA . TRP A 1 368 ? -0.251 10.424 -4.013 1.00 94.56 368 TRP A CA 1
ATOM 2910 C C . TRP A 1 368 ? 0.585 10.793 -2.778 1.00 94.56 368 TRP A C 1
ATOM 2912 O O . TRP A 1 368 ? 0.390 11.879 -2.230 1.00 94.56 368 TRP A O 1
ATOM 2922 N N . LEU A 1 369 ? 1.556 9.962 -2.391 1.00 97.62 369 LEU A N 1
ATOM 2923 C CA . LEU A 1 369 ? 2.382 10.198 -1.209 1.00 97.62 369 LEU A CA 1
ATOM 2924 C C . LEU A 1 369 ? 3.099 11.551 -1.300 1.00 97.62 369 LEU A C 1
ATOM 2926 O O . LEU A 1 369 ? 3.052 12.344 -0.365 1.00 97.62 369 LEU A O 1
ATOM 2930 N N . TYR A 1 370 ? 3.667 11.884 -2.463 1.00 96.19 370 TYR A N 1
ATOM 2931 C CA . TYR A 1 370 ? 4.283 13.191 -2.683 1.00 96.19 370 TYR A CA 1
ATOM 2932 C C . TYR A 1 370 ? 3.280 14.348 -2.571 1.00 96.19 370 TYR A C 1
ATOM 2934 O O . TYR A 1 370 ? 3.642 15.429 -2.103 1.00 96.19 370 TYR A O 1
ATOM 2942 N N . THR A 1 371 ? 2.020 14.160 -2.987 1.00 93.62 371 THR A N 1
ATOM 2943 C CA . THR A 1 371 ? 1.010 15.224 -2.867 1.00 93.62 371 THR A CA 1
ATOM 2944 C C . THR A 1 371 ? 0.711 15.599 -1.419 1.00 93.62 371 THR A C 1
ATOM 2946 O O . THR A 1 371 ? 0.461 16.783 -1.165 1.00 93.62 371 THR A O 1
ATOM 2949 N N . VAL A 1 372 ? 0.782 14.627 -0.502 1.00 95.38 372 VAL A N 1
ATOM 2950 C CA . VAL A 1 372 ? 0.443 14.808 0.915 1.00 95.38 372 VAL A CA 1
ATOM 2951 C C . VAL A 1 372 ? 1.661 15.121 1.788 1.00 95.38 372 VAL A C 1
ATOM 2953 O O . VAL A 1 372 ? 1.534 15.924 2.704 1.00 95.38 372 VAL A O 1
ATOM 2956 N N . THR A 1 373 ? 2.852 14.592 1.476 1.00 96.38 373 THR A N 1
ATOM 2957 C CA . THR A 1 373 ? 4.068 14.822 2.288 1.00 96.38 373 THR A CA 1
ATOM 2958 C C . THR A 1 373 ? 4.972 15.929 1.754 1.00 96.38 373 THR A C 1
ATOM 2960 O O . THR A 1 373 ? 5.664 16.591 2.518 1.00 96.38 373 THR A O 1
ATOM 2963 N N . ARG A 1 374 ? 4.990 16.142 0.429 1.00 95.38 374 ARG A N 1
ATOM 2964 C CA . ARG A 1 374 ? 5.934 17.037 -0.275 1.00 95.38 374 ARG A CA 1
ATOM 2965 C C . ARG A 1 374 ? 7.417 16.691 -0.092 1.00 95.38 374 ARG A C 1
ATOM 2967 O O . ARG A 1 374 ? 8.275 17.496 -0.456 1.00 95.38 374 ARG A O 1
ATOM 2974 N N . GLU A 1 375 ? 7.723 15.484 0.370 1.00 96.94 375 GLU A N 1
ATOM 2975 C CA . GLU A 1 375 ? 9.084 14.979 0.545 1.00 96.94 375 GLU A CA 1
ATOM 2976 C C . GLU A 1 375 ? 9.825 14.845 -0.795 1.00 96.94 375 GLU A C 1
ATOM 2978 O O . GLU A 1 375 ? 9.349 14.197 -1.733 1.00 96.94 375 GLU A O 1
ATOM 2983 N N . SER A 1 376 ? 11.018 15.436 -0.909 1.00 97.12 376 SER A N 1
ATOM 2984 C CA . SER A 1 376 ? 11.766 15.443 -2.176 1.00 97.12 376 SER A CA 1
ATOM 2985 C C . SER A 1 376 ? 12.216 14.047 -2.602 1.00 97.12 376 SER A C 1
ATOM 2987 O O . SER A 1 376 ? 12.169 13.732 -3.786 1.00 97.12 376 SER A O 1
ATOM 2989 N N . TRP A 1 377 ? 12.581 13.189 -1.646 1.00 98.06 377 TRP A N 1
ATOM 2990 C CA . TRP A 1 377 ? 13.001 11.818 -1.940 1.00 98.06 377 TRP A CA 1
ATOM 2991 C C . TRP A 1 377 ? 11.861 10.989 -2.551 1.00 98.06 377 TRP A C 1
ATOM 2993 O O . TRP A 1 377 ? 12.108 10.173 -3.436 1.00 98.06 377 TRP A O 1
ATOM 3003 N N . VAL A 1 378 ? 10.605 11.242 -2.160 1.00 97.25 378 VAL A N 1
ATOM 3004 C CA . VAL A 1 378 ? 9.432 10.596 -2.774 1.00 97.25 378 VAL A CA 1
ATOM 3005 C C . VAL A 1 378 ? 9.309 11.024 -4.234 1.00 97.25 378 VAL A C 1
ATOM 3007 O O . VAL A 1 378 ? 9.096 10.185 -5.107 1.00 97.25 378 VAL A O 1
ATOM 3010 N N . LEU A 1 379 ? 9.488 12.320 -4.522 1.00 92.62 379 LEU A N 1
ATOM 3011 C CA . LEU A 1 379 ? 9.471 12.832 -5.894 1.00 92.62 379 LEU A CA 1
ATOM 3012 C C . LEU A 1 379 ? 10.595 12.231 -6.748 1.00 92.62 379 LEU A C 1
ATOM 3014 O O . LEU A 1 379 ? 10.385 11.969 -7.934 1.00 92.62 379 LEU A O 1
ATOM 3018 N N . ASP A 1 380 ? 11.772 12.022 -6.166 1.00 94.88 380 ASP A N 1
ATOM 3019 C CA . ASP A 1 380 ? 12.908 11.426 -6.864 1.00 94.88 380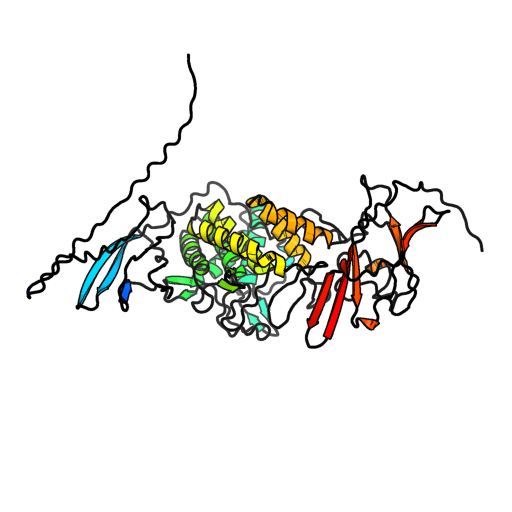 ASP A CA 1
ATOM 3020 C C . ASP A 1 380 ? 12.608 9.974 -7.259 1.00 94.88 380 ASP A C 1
ATOM 3022 O O . ASP A 1 380 ? 12.776 9.622 -8.429 1.00 94.88 380 ASP A O 1
ATOM 3026 N N . TYR A 1 381 ? 12.061 9.161 -6.346 1.00 95.88 381 TYR A N 1
ATOM 3027 C CA . TYR A 1 381 ? 11.625 7.795 -6.669 1.00 95.88 381 TYR A CA 1
ATOM 3028 C C . TYR A 1 381 ? 10.434 7.758 -7.625 1.00 95.88 381 TYR A C 1
ATOM 3030 O O . TYR A 1 381 ? 10.427 6.944 -8.544 1.00 95.88 381 TYR A O 1
ATOM 3038 N N . LEU A 1 382 ? 9.469 8.670 -7.488 1.00 89.81 382 LEU A N 1
ATOM 3039 C CA . LEU A 1 382 ? 8.359 8.798 -8.431 1.00 89.81 382 LEU A CA 1
ATOM 3040 C C . LEU A 1 382 ? 8.867 9.038 -9.857 1.00 89.81 382 LEU A C 1
ATOM 3042 O O . LEU A 1 382 ? 8.460 8.341 -10.782 1.00 89.81 382 LEU A O 1
ATOM 3046 N N . LYS A 1 383 ? 9.769 10.010 -10.045 1.00 84.75 383 LYS A N 1
ATOM 3047 C CA . LYS A 1 383 ? 10.378 10.296 -11.354 1.00 84.75 383 LYS A CA 1
ATOM 3048 C C . LYS A 1 383 ? 11.188 9.111 -11.862 1.00 84.75 383 LYS A C 1
ATOM 3050 O O . LYS A 1 383 ? 11.143 8.819 -13.055 1.00 84.75 383 LYS A O 1
ATOM 3055 N N . LYS A 1 384 ? 11.923 8.447 -10.968 1.00 88.50 384 LYS A N 1
ATOM 3056 C CA . LYS A 1 384 ? 12.749 7.287 -11.299 1.00 88.50 384 LYS A CA 1
ATOM 3057 C C . LYS A 1 384 ? 11.893 6.123 -11.795 1.00 88.50 384 LYS A C 1
ATOM 3059 O O . LYS A 1 384 ? 12.113 5.663 -12.910 1.00 88.50 384 LYS A O 1
ATOM 3064 N N . PHE A 1 385 ? 10.869 5.726 -11.045 1.00 87.69 385 PHE A N 1
ATOM 3065 C CA . PHE A 1 385 ? 9.958 4.650 -11.443 1.00 87.69 385 PHE A CA 1
ATOM 3066 C C . PHE A 1 385 ? 9.163 5.024 -12.692 1.00 87.69 385 PHE A C 1
ATOM 3068 O O . PHE A 1 385 ? 9.099 4.237 -13.627 1.00 87.69 385 PHE A O 1
ATOM 3075 N N . LEU A 1 386 ? 8.672 6.263 -12.790 1.00 80.62 386 LEU A N 1
ATOM 3076 C CA . LEU A 1 386 ? 8.011 6.741 -14.004 1.00 80.62 386 LEU A CA 1
ATOM 3077 C C . LEU A 1 386 ? 8.926 6.698 -15.236 1.00 80.62 386 LEU A C 1
ATOM 3079 O O . LEU A 1 386 ? 8.445 6.491 -16.343 1.00 80.62 386 LEU A O 1
ATOM 3083 N N . SER A 1 387 ? 10.241 6.876 -15.076 1.00 78.00 387 SER A N 1
ATOM 3084 C CA . SER A 1 387 ? 11.182 6.785 -16.200 1.00 78.00 387 SER A CA 1
ATOM 3085 C C . SER A 1 387 ? 11.344 5.365 -16.756 1.00 78.00 387 SER A C 1
ATOM 3087 O O . SER A 1 387 ? 11.895 5.203 -17.846 1.00 78.00 387 SER A O 1
ATOM 3089 N N . TYR A 1 388 ? 10.884 4.350 -16.017 1.00 78.38 388 TYR A N 1
ATOM 3090 C CA . TYR A 1 388 ? 10.879 2.954 -16.455 1.00 78.38 388 TYR A CA 1
ATOM 3091 C C . TYR A 1 388 ? 9.636 2.605 -17.275 1.00 78.38 388 TYR A C 1
ATOM 3093 O O . TYR A 1 388 ? 9.678 1.661 -18.061 1.00 78.38 388 TYR A O 1
ATOM 3101 N N . ASP A 1 389 ? 8.564 3.391 -17.152 1.00 69.75 389 ASP A N 1
ATOM 3102 C CA . ASP A 1 389 ? 7.359 3.241 -17.959 1.00 69.75 389 ASP A CA 1
ATOM 3103 C C . ASP A 1 389 ? 7.510 3.957 -19.316 1.00 69.75 389 ASP A C 1
ATOM 3105 O O . ASP A 1 389 ? 7.783 5.158 -19.414 1.00 69.75 389 ASP A O 1
ATOM 3109 N N . THR A 1 390 ? 7.330 3.197 -20.394 1.00 59.88 390 THR A N 1
ATOM 3110 C CA . THR A 1 390 ? 7.437 3.663 -21.783 1.00 59.88 390 THR A CA 1
ATOM 3111 C C . THR A 1 390 ? 6.125 4.252 -22.321 1.00 59.88 390 THR A C 1
ATOM 3113 O O . THR A 1 390 ? 6.157 4.933 -23.356 1.00 59.88 390 THR A O 1
ATOM 3116 N N . GLY A 1 391 ? 4.994 4.035 -21.629 1.00 54.16 391 GLY A N 1
ATOM 3117 C CA . GLY A 1 391 ? 3.663 4.519 -22.014 1.00 54.16 391 GLY A CA 1
ATOM 3118 C C . GLY A 1 391 ? 3.301 5.885 -21.442 1.00 54.16 391 GLY A C 1
ATOM 3119 O O . GLY A 1 391 ? 2.731 6.702 -22.161 1.00 54.16 391 GLY A O 1
ATOM 3120 N N . GLY A 1 392 ? 3.671 6.180 -20.193 1.00 51.59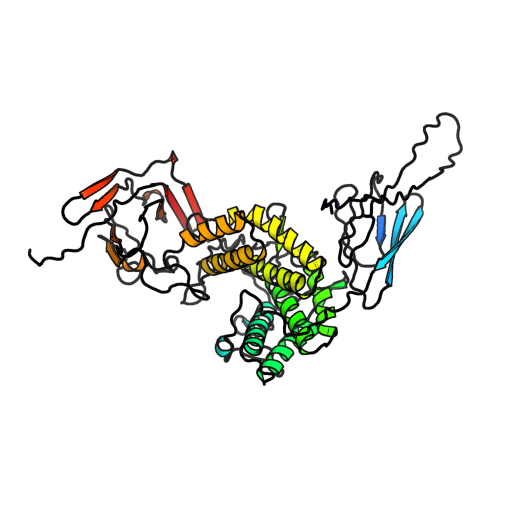 392 GLY A N 1
ATOM 3121 C CA . GLY A 1 392 ? 3.352 7.439 -19.508 1.00 51.59 392 GLY A CA 1
ATOM 3122 C C . GLY A 1 392 ? 1.973 7.458 -18.820 1.00 51.59 392 GLY A C 1
ATOM 3123 O O . GLY A 1 392 ? 1.147 6.557 -18.973 1.00 51.59 392 GLY A O 1
ATOM 3124 N N . LEU A 1 393 ? 1.696 8.522 -18.050 1.00 47.41 393 LEU A N 1
ATOM 3125 C CA . LEU A 1 393 ? 0.525 8.631 -17.158 1.00 47.41 393 LEU A CA 1
ATOM 3126 C C . LEU A 1 393 ? -0.623 9.490 -17.730 1.00 47.41 393 LEU A C 1
ATOM 3128 O O . LEU A 1 393 ? -0.387 10.586 -18.241 1.00 47.41 393 LEU A O 1
ATOM 3132 N N . THR A 1 394 ? -1.881 9.076 -17.511 1.00 49.44 394 THR A N 1
ATOM 3133 C CA . THR A 1 394 ? -3.036 9.998 -17.435 1.00 49.44 394 THR A CA 1
ATOM 3134 C C . THR A 1 394 ? -3.777 9.853 -16.104 1.00 49.44 394 THR A C 1
ATOM 3136 O O . THR A 1 394 ? -3.539 8.916 -15.347 1.00 49.44 394 THR A O 1
ATOM 3139 N N . ALA A 1 395 ? -4.665 10.811 -15.809 1.00 41.56 395 ALA A N 1
ATOM 3140 C CA . ALA A 1 395 ? -5.123 11.166 -14.463 1.00 41.56 395 ALA A CA 1
ATOM 3141 C C . ALA A 1 395 ? -5.621 10.020 -13.559 1.00 41.56 395 ALA A C 1
ATOM 3143 O O . ALA A 1 395 ? -5.519 10.175 -12.354 1.00 41.56 395 ALA A O 1
ATOM 3144 N N . PHE A 1 396 ? -6.116 8.895 -14.090 1.00 45.38 396 PHE A N 1
ATOM 3145 C CA . PHE A 1 396 ? -6.480 7.700 -13.301 1.00 45.38 396 PHE A CA 1
ATOM 3146 C C . PHE A 1 396 ? -6.319 6.389 -14.105 1.00 45.38 396 PHE A C 1
ATOM 3148 O O . PHE A 1 396 ? -7.059 5.421 -13.923 1.00 45.38 396 PHE A O 1
ATOM 3155 N N . GLY A 1 397 ? -5.369 6.372 -15.043 1.00 48.09 397 GLY A N 1
ATOM 3156 C CA . GLY A 1 397 ? -5.042 5.220 -15.883 1.00 48.09 397 GLY A CA 1
ATOM 3157 C C . GLY A 1 397 ? -3.831 5.522 -16.762 1.00 48.09 397 GLY A C 1
ATOM 3158 O O . GLY A 1 397 ? -3.680 6.641 -17.255 1.00 48.09 397 GLY A O 1
ATOM 3159 N N . MET A 1 398 ? -2.954 4.539 -16.950 1.00 49.66 398 MET A N 1
ATOM 3160 C CA . MET A 1 398 ? -1.836 4.665 -17.886 1.00 49.66 398 MET A CA 1
ATOM 3161 C C . MET A 1 398 ? -2.325 4.917 -19.305 1.00 49.66 398 MET A C 1
ATOM 3163 O O . MET A 1 398 ? -3.420 4.497 -19.697 1.00 49.66 398 MET A O 1
ATOM 3167 N N . LEU A 1 399 ? -1.459 5.536 -20.098 1.00 42.84 399 LEU A N 1
ATOM 3168 C CA . LEU A 1 399 ? -1.558 5.437 -21.542 1.00 42.84 399 LEU A CA 1
ATOM 3169 C C . LEU A 1 399 ? -1.338 3.967 -21.935 1.00 42.84 399 LEU A C 1
ATOM 3171 O O . LEU A 1 399 ? -0.218 3.500 -22.110 1.00 42.84 399 LEU A O 1
ATOM 3175 N N . ALA A 1 400 ? -2.429 3.226 -22.110 1.00 43.91 400 ALA A N 1
ATOM 3176 C CA . ALA A 1 400 ? -2.446 2.199 -23.137 1.00 43.91 400 ALA A CA 1
ATOM 3177 C C . ALA A 1 400 ? -2.505 2.951 -24.474 1.00 43.91 400 ALA A C 1
ATOM 3179 O O . ALA A 1 400 ? -3.553 3.467 -24.865 1.00 43.91 400 ALA A O 1
ATOM 3180 N N . GLY A 1 401 ? -1.359 3.109 -25.129 1.00 47.41 401 GLY A N 1
ATOM 3181 C CA . GLY A 1 401 ? -1.253 3.897 -26.350 1.00 47.41 401 GLY A CA 1
ATOM 3182 C C . GLY A 1 401 ? 0.156 3.871 -26.938 1.00 47.41 401 GLY A C 1
ATOM 3183 O O . GLY A 1 401 ? 1.094 3.472 -26.254 1.00 47.41 401 GLY A O 1
ATOM 3184 N N . PRO A 1 402 ? 0.317 4.262 -28.213 1.00 51.25 402 PRO A N 1
ATOM 3185 C CA . PRO A 1 402 ? 1.632 4.356 -28.836 1.00 51.25 402 PRO A CA 1
ATOM 3186 C C . PRO A 1 402 ? 2.507 5.360 -28.077 1.00 51.25 402 PRO A C 1
ATOM 3188 O O . PRO A 1 402 ? 2.008 6.378 -27.592 1.00 51.25 402 PRO A O 1
ATOM 3191 N N . SER A 1 403 ? 3.810 5.083 -27.995 1.00 61.44 403 SER A N 1
ATOM 3192 C CA . SER A 1 403 ? 4.775 5.980 -27.358 1.00 61.44 403 SER A CA 1
ATOM 3193 C C . SER A 1 403 ? 4.623 7.415 -27.873 1.00 61.44 403 SER A C 1
ATOM 3195 O O . SER A 1 403 ? 4.591 7.664 -29.077 1.00 61.44 403 SER A O 1
ATOM 3197 N N . LEU A 1 404 ? 4.597 8.393 -26.963 1.00 63.88 404 LEU A N 1
ATOM 3198 C CA . LEU A 1 404 ? 4.586 9.809 -27.349 1.00 63.88 404 LEU A CA 1
ATOM 3199 C C . LEU A 1 404 ? 5.919 10.255 -27.973 1.00 63.88 404 LEU A C 1
ATOM 3201 O O . LEU A 1 404 ? 5.953 11.269 -28.670 1.00 63.88 404 LEU A O 1
ATOM 3205 N N . LYS A 1 405 ? 7.000 9.502 -27.728 1.00 71.19 405 LYS A N 1
ATOM 3206 C CA . LYS A 1 405 ? 8.371 9.795 -28.175 1.00 71.19 405 LYS A CA 1
ATOM 3207 C C . LYS A 1 405 ? 8.794 8.985 -29.400 1.00 71.19 405 LYS A C 1
ATOM 3209 O O . LYS A 1 405 ? 9.665 9.441 -30.133 1.00 71.19 405 LYS A O 1
ATOM 3214 N N . ILE A 1 406 ? 8.209 7.808 -29.620 1.00 76.31 406 ILE A N 1
ATOM 3215 C CA . ILE A 1 406 ? 8.580 6.877 -30.696 1.00 76.31 406 ILE A CA 1
ATOM 3216 C C . ILE A 1 406 ? 7.355 6.627 -31.581 1.00 76.31 406 ILE A C 1
ATOM 3218 O O . ILE A 1 406 ? 6.332 6.146 -31.107 1.00 76.31 406 ILE A O 1
ATOM 3222 N N . THR A 1 407 ? 7.463 6.954 -32.868 1.00 79.12 407 THR A N 1
ATOM 3223 C CA . THR A 1 407 ? 6.371 6.838 -33.851 1.00 79.12 407 THR A CA 1
ATOM 3224 C C . THR A 1 407 ? 6.416 5.550 -34.665 1.00 79.12 407 THR A C 1
ATOM 3226 O O . THR A 1 407 ? 5.375 5.100 -35.137 1.00 79.12 407 THR A O 1
ATOM 3229 N N . ASP A 1 408 ? 7.598 4.957 -34.837 1.00 82.31 408 ASP A N 1
ATOM 3230 C CA . ASP A 1 408 ? 7.794 3.708 -35.575 1.00 82.31 408 ASP A CA 1
ATOM 3231 C C . ASP A 1 408 ? 8.991 2.934 -35.012 1.00 82.31 408 ASP A C 1
ATOM 3233 O O . ASP A 1 408 ? 9.983 3.528 -34.577 1.00 82.31 408 ASP A O 1
ATOM 3237 N N . VAL A 1 409 ? 8.898 1.604 -35.034 1.00 85.00 409 VAL A N 1
ATOM 3238 C CA . VAL A 1 409 ? 9.948 0.688 -34.574 1.00 85.00 409 VAL A CA 1
ATOM 3239 C C . VAL A 1 409 ? 10.165 -0.388 -35.625 1.00 85.00 409 VAL A C 1
ATOM 3241 O O . VAL A 1 409 ? 9.251 -1.132 -35.975 1.00 85.00 409 VAL A O 1
ATOM 3244 N N . GLN A 1 410 ? 11.408 -0.524 -36.079 1.00 87.69 410 GLN A N 1
ATOM 3245 C CA . GLN A 1 410 ? 11.823 -1.574 -37.005 1.00 87.69 410 GLN A CA 1
ATOM 3246 C C . GLN A 1 410 ? 12.972 -2.366 -36.402 1.00 87.69 410 GLN A C 1
ATOM 3248 O O . GLN A 1 410 ? 13.934 -1.803 -35.884 1.00 87.69 410 GLN A O 1
ATOM 3253 N N . VAL A 1 411 ? 12.891 -3.688 -36.497 1.00 88.31 411 VAL A N 1
ATOM 3254 C CA . VAL A 1 411 ? 13.911 -4.601 -35.978 1.00 88.31 411 VAL A CA 1
ATOM 3255 C C . VAL A 1 411 ? 14.319 -5.578 -37.068 1.00 88.31 411 VAL A C 1
ATOM 3257 O O . VAL A 1 411 ? 13.478 -6.040 -37.837 1.00 88.31 411 VAL A O 1
ATOM 3260 N N . SER A 1 412 ? 15.608 -5.907 -37.151 1.00 91.44 412 SER A N 1
ATOM 3261 C CA . SER A 1 412 ? 16.097 -6.874 -38.146 1.00 91.44 412 SER A CA 1
ATOM 3262 C C . SER A 1 412 ? 15.757 -8.325 -37.794 1.00 91.44 412 SER A C 1
ATOM 3264 O O . SER A 1 412 ? 15.872 -9.198 -38.647 1.00 91.44 412 SER A O 1
ATOM 3266 N N . SER A 1 413 ? 15.386 -8.595 -36.538 1.00 90.81 413 SER A N 1
ATOM 3267 C CA . SER A 1 413 ? 15.056 -9.926 -36.033 1.00 90.81 413 SER A CA 1
ATOM 3268 C C . SER A 1 413 ? 14.120 -9.839 -34.824 1.00 90.81 413 SER A C 1
ATOM 3270 O O . SER A 1 413 ? 14.245 -8.943 -33.985 1.00 90.81 413 SER A O 1
ATOM 3272 N N . SER A 1 414 ? 13.215 -10.812 -34.736 1.00 90.31 414 SER A N 1
ATOM 3273 C CA . SER A 1 414 ? 12.367 -11.095 -33.580 1.00 90.31 414 SER A CA 1
ATOM 3274 C C . SER A 1 414 ? 12.230 -12.608 -33.427 1.00 90.31 414 SER A C 1
ATOM 3276 O O . SER A 1 414 ? 12.122 -13.316 -34.427 1.00 90.31 414 SER A O 1
ATOM 3278 N N . VAL A 1 415 ? 12.178 -13.110 -32.190 1.00 87.62 415 VAL A N 1
ATOM 3279 C CA . VAL A 1 415 ? 11.913 -14.539 -31.917 1.00 87.62 415 VAL A CA 1
ATOM 3280 C C . VAL A 1 415 ? 10.535 -14.956 -32.443 1.00 87.62 415 VAL A C 1
ATOM 3282 O O . VAL A 1 415 ? 10.372 -16.055 -32.965 1.00 87.62 415 VAL A O 1
ATOM 3285 N N . SER A 1 416 ? 9.547 -14.066 -32.326 1.00 86.94 416 SER A N 1
ATOM 3286 C CA . SER A 1 416 ? 8.196 -14.241 -32.859 1.00 86.94 416 SER A CA 1
ATOM 3287 C C . SER A 1 416 ? 7.595 -12.876 -33.162 1.00 86.94 416 SER A C 1
ATOM 3289 O O . SER A 1 416 ? 7.536 -12.039 -32.270 1.00 86.94 416 SER A O 1
ATOM 3291 N N . ALA A 1 417 ? 7.120 -12.641 -34.385 1.00 80.94 417 ALA A N 1
ATOM 3292 C CA . ALA A 1 417 ? 6.478 -11.372 -34.734 1.00 80.94 417 ALA A CA 1
ATOM 3293 C C . ALA A 1 417 ? 5.122 -11.171 -34.027 1.00 80.94 417 ALA A C 1
ATOM 3295 O O . 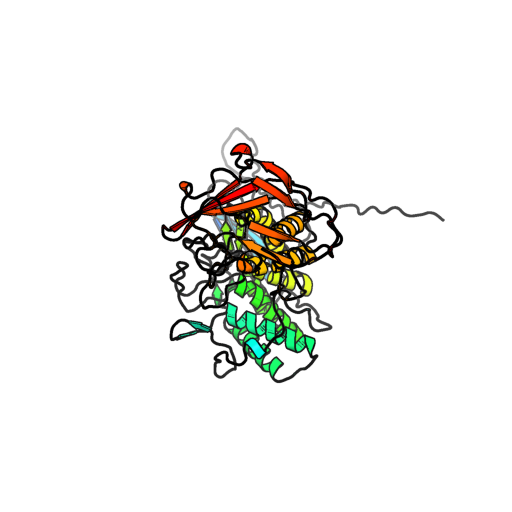ALA A 1 417 ? 4.734 -10.036 -33.773 1.00 80.94 417 ALA A O 1
ATOM 3296 N N . GLU A 1 418 ? 4.421 -12.260 -33.694 1.00 80.88 418 GLU A N 1
ATOM 3297 C CA . GLU A 1 418 ? 3.082 -12.219 -33.093 1.00 80.88 418 GLU A CA 1
ATOM 3298 C C . GLU A 1 418 ? 3.121 -11.924 -31.591 1.00 80.88 418 GLU A C 1
ATOM 3300 O O . GLU A 1 418 ? 2.274 -11.201 -31.083 1.00 80.88 418 GLU A O 1
ATOM 3305 N N . THR A 1 419 ? 4.111 -12.467 -30.878 1.00 78.44 419 THR A N 1
ATOM 3306 C CA . THR A 1 419 ? 4.189 -12.375 -29.409 1.00 78.44 419 THR A CA 1
ATOM 3307 C C . THR A 1 419 ? 5.390 -11.576 -28.909 1.00 78.44 419 THR A C 1
ATOM 3309 O O . THR A 1 419 ? 5.356 -11.061 -27.803 1.00 78.44 419 THR A O 1
ATOM 3312 N N . HIS A 1 420 ? 6.447 -11.434 -29.716 1.00 82.62 420 HIS A N 1
ATOM 3313 C CA . HIS A 1 420 ? 7.697 -10.765 -29.328 1.00 82.62 420 HIS A CA 1
ATOM 3314 C C . HIS A 1 420 ? 8.248 -9.856 -30.446 1.00 82.62 420 HIS A C 1
ATOM 3316 O O . HIS A 1 420 ? 9.460 -9.731 -30.662 1.00 82.62 420 HIS A O 1
ATOM 3322 N N . GLY A 1 421 ? 7.326 -9.279 -31.221 1.00 85.88 421 GLY A N 1
ATOM 3323 C CA . GLY A 1 421 ? 7.600 -8.394 -32.345 1.00 85.88 421 GLY A CA 1
ATOM 3324 C C . GLY A 1 421 ? 7.994 -6.967 -31.935 1.00 85.88 421 GLY A C 1
ATOM 3325 O O . GLY A 1 421 ? 7.935 -6.614 -30.758 1.00 85.88 421 GLY A O 1
ATOM 3326 N N . PRO A 1 422 ? 8.379 -6.124 -32.909 1.00 84.12 422 PRO A N 1
ATOM 3327 C CA . PRO A 1 422 ? 8.861 -4.756 -32.678 1.00 84.12 422 PRO A CA 1
ATOM 3328 C C . PRO A 1 422 ? 7.870 -3.850 -31.939 1.00 84.12 422 PRO A C 1
ATOM 3330 O O . PRO A 1 422 ? 8.294 -3.013 -31.150 1.00 84.12 422 PRO A O 1
ATOM 3333 N N . ASN A 1 423 ? 6.562 -4.041 -32.136 1.00 79.19 423 ASN A N 1
ATOM 3334 C CA . ASN A 1 423 ? 5.527 -3.224 -31.489 1.00 79.19 423 ASN A CA 1
ATOM 3335 C C . ASN A 1 423 ? 5.562 -3.315 -29.954 1.00 79.19 423 ASN A C 1
ATOM 3337 O O . ASN A 1 423 ? 5.111 -2.397 -29.276 1.00 79.19 423 ASN A O 1
ATOM 3341 N N . TYR A 1 424 ? 6.123 -4.399 -29.411 1.00 79.12 424 TYR A N 1
ATOM 3342 C CA . TYR A 1 424 ? 6.259 -4.611 -27.974 1.00 79.12 424 TYR A CA 1
ATOM 3343 C C . TYR A 1 424 ? 7.479 -3.927 -27.351 1.00 79.12 424 TYR A C 1
ATOM 3345 O O . TYR A 1 424 ? 7.620 -3.920 -26.135 1.00 79.12 424 TYR A O 1
ATOM 3353 N N . LEU A 1 425 ? 8.369 -3.339 -28.156 1.00 77.81 425 LEU A N 1
ATOM 3354 C CA . LEU A 1 425 ? 9.479 -2.528 -27.647 1.00 77.81 425 LEU A CA 1
ATOM 3355 C C . LEU A 1 425 ? 8.984 -1.211 -27.016 1.00 77.81 425 LEU A C 1
ATOM 3357 O O . LEU A 1 425 ? 9.661 -0.620 -26.183 1.00 77.81 425 LEU A O 1
ATOM 3361 N N . THR A 1 426 ? 7.809 -0.747 -27.441 1.00 71.69 426 THR A N 1
ATOM 3362 C CA . THR A 1 426 ? 7.164 0.494 -26.988 1.00 71.69 426 THR A CA 1
ATOM 3363 C C . THR A 1 426 ? 5.843 0.239 -26.266 1.00 71.69 426 THR A C 1
ATOM 3365 O O . THR A 1 426 ? 5.075 1.177 -26.072 1.00 71.69 426 THR A O 1
ATOM 3368 N N . ASP A 1 427 ? 5.542 -1.019 -25.937 1.00 69.00 427 ASP A N 1
ATOM 3369 C CA . ASP A 1 427 ? 4.379 -1.370 -25.123 1.00 69.00 427 ASP A CA 1
ATOM 3370 C C . ASP A 1 427 ? 4.693 -1.028 -23.661 1.00 69.00 427 ASP A C 1
ATOM 3372 O O . ASP A 1 427 ? 5.776 -1.350 -23.165 1.00 69.00 427 ASP A O 1
ATOM 3376 N N . SER A 1 428 ? 3.763 -0.359 -22.981 1.00 58.94 428 SER A N 1
ATOM 3377 C CA . SER A 1 428 ? 3.874 -0.073 -21.549 1.00 58.94 428 SER A CA 1
ATOM 3378 C C . SER A 1 428 ? 3.822 -1.346 -20.710 1.00 58.94 428 SER A C 1
ATOM 3380 O O . SER A 1 428 ? 4.455 -1.422 -19.663 1.00 58.94 428 SER A O 1
ATOM 3382 N N . ASN A 1 429 ? 3.172 -2.401 -21.209 1.00 59.72 429 ASN A N 1
ATOM 3383 C CA . ASN A 1 429 ? 3.117 -3.712 -20.569 1.00 59.72 429 ASN A CA 1
ATOM 3384 C C . ASN A 1 429 ? 4.250 -4.636 -21.062 1.00 59.72 429 ASN A C 1
ATOM 3386 O O . ASN A 1 429 ? 4.016 -5.747 -21.547 1.00 59.72 429 ASN A O 1
ATOM 3390 N N . TRP A 1 430 ? 5.497 -4.167 -20.953 1.00 59.94 430 TRP A N 1
ATOM 3391 C CA . TRP A 1 430 ? 6.692 -4.837 -21.492 1.00 59.94 430 TRP A CA 1
ATOM 3392 C C . TRP A 1 430 ? 7.111 -6.104 -20.723 1.00 59.94 430 TRP A C 1
ATOM 3394 O O . TRP A 1 430 ? 8.107 -6.740 -21.048 1.00 59.94 430 TRP A O 1
ATOM 3404 N N . THR A 1 431 ? 6.386 -6.508 -19.689 1.00 57.47 431 THR A N 1
ATOM 3405 C CA . THR A 1 431 ? 6.797 -7.570 -18.754 1.00 57.47 431 THR A CA 1
ATOM 3406 C C . THR A 1 431 ? 6.102 -8.906 -18.995 1.00 57.47 431 THR A C 1
ATOM 3408 O O . THR A 1 431 ? 6.534 -9.933 -18.465 1.00 57.47 431 THR A O 1
ATOM 3411 N N . TRP A 1 432 ? 5.053 -8.941 -19.829 1.00 61.19 432 TRP A N 1
ATOM 3412 C CA . TRP A 1 432 ? 4.194 -10.119 -19.959 1.00 61.19 432 TRP A CA 1
ATOM 3413 C C . TRP A 1 432 ? 4.030 -10.636 -21.391 1.00 61.19 432 TRP A C 1
ATOM 3415 O O . TRP A 1 432 ? 3.120 -10.215 -22.099 1.00 61.19 432 TRP A O 1
ATOM 3425 N N . ARG A 1 433 ? 4.859 -11.614 -21.812 1.00 58.69 433 ARG A N 1
ATOM 3426 C CA . ARG A 1 433 ? 4.782 -12.322 -23.127 1.00 58.69 433 ARG A CA 1
ATOM 3427 C C . ARG A 1 433 ? 4.587 -11.405 -24.353 1.00 58.69 433 ARG A C 1
ATOM 3429 O O . ARG A 1 433 ? 4.124 -11.863 -25.395 1.00 58.69 433 ARG A O 1
ATOM 3436 N N . ARG A 1 434 ? 4.869 -10.121 -24.167 1.00 68.25 434 ARG A N 1
ATOM 3437 C CA . ARG A 1 434 ? 4.589 -8.966 -25.016 1.00 68.25 434 ARG A CA 1
ATOM 3438 C C . ARG A 1 434 ? 5.749 -8.005 -24.826 1.00 68.25 434 ARG A C 1
ATOM 3440 O O . ARG A 1 434 ? 5.600 -6.866 -24.413 1.00 68.25 434 ARG A O 1
ATOM 3447 N N . TYR A 1 435 ? 6.936 -8.538 -25.072 1.00 76.69 435 TYR A N 1
ATOM 3448 C CA . TYR A 1 435 ? 8.193 -7.810 -25.079 1.00 76.69 435 TYR A CA 1
ATOM 3449 C C . TYR A 1 435 ? 8.923 -8.151 -26.356 1.00 76.69 435 TYR A C 1
ATOM 3451 O O . TYR A 1 435 ? 8.818 -9.267 -26.867 1.00 76.69 435 TYR A O 1
ATOM 3459 N N . TRP A 1 436 ? 9.689 -7.210 -26.882 1.00 86.06 436 TRP A N 1
ATOM 3460 C CA . TRP A 1 436 ? 10.543 -7.528 -28.010 1.00 86.06 436 TRP A CA 1
ATOM 3461 C C . TRP A 1 436 ? 11.734 -8.392 -27.565 1.00 86.06 436 TRP A C 1
ATOM 3463 O O . TRP A 1 436 ? 12.370 -8.127 -26.547 1.00 86.06 436 TRP A O 1
ATOM 3473 N N . SER A 1 437 ? 12.054 -9.431 -28.339 1.00 87.19 437 SER A N 1
ATOM 3474 C CA . SER A 1 437 ? 13.226 -10.281 -28.106 1.00 87.19 437 SER A CA 1
ATOM 3475 C C . SER A 1 437 ? 13.808 -10.788 -29.421 1.00 87.19 437 SER A C 1
ATOM 3477 O O . SER A 1 437 ? 13.070 -11.044 -30.375 1.00 87.19 437 SER A O 1
ATOM 3479 N N . SER A 1 438 ? 15.127 -10.985 -29.460 1.00 87.25 438 SER A N 1
ATOM 3480 C CA . SER A 1 438 ? 15.862 -11.549 -30.593 1.00 87.25 438 SER A CA 1
ATOM 3481 C C . SER A 1 438 ? 16.840 -12.627 -30.118 1.00 87.25 438 SER A C 1
ATOM 3483 O O . SER A 1 438 ? 17.428 -12.516 -29.048 1.00 87.25 438 SER A O 1
ATOM 3485 N N . VAL A 1 439 ? 17.035 -13.658 -30.944 1.00 84.62 439 VAL A N 1
ATOM 3486 C CA . VAL A 1 439 ? 18.066 -14.705 -30.767 1.00 84.62 439 VAL A CA 1
ATOM 3487 C C . VAL A 1 439 ? 19.172 -14.620 -31.825 1.00 84.62 439 VAL A C 1
ATOM 3489 O O . VAL A 1 439 ? 19.987 -15.531 -31.946 1.00 84.62 439 VAL A O 1
ATOM 3492 N N . GLN A 1 440 ? 19.184 -13.555 -32.631 1.00 83.88 440 GLN A N 1
ATOM 3493 C CA . GLN A 1 440 ? 20.157 -13.353 -33.704 1.00 83.88 440 GLN A CA 1
ATOM 3494 C C . GLN A 1 440 ? 21.133 -12.231 -33.347 1.00 83.88 440 GLN A C 1
ATOM 3496 O O . GLN A 1 440 ? 20.733 -11.199 -32.813 1.00 83.88 440 GLN A O 1
ATOM 3501 N N . THR A 1 441 ? 22.400 -12.397 -33.718 1.00 78.75 441 THR A N 1
ATOM 3502 C CA . THR A 1 441 ? 23.426 -11.354 -33.597 1.00 78.75 441 THR A CA 1
ATOM 3503 C C . THR A 1 441 ? 24.194 -11.271 -34.923 1.00 78.75 441 THR A C 1
ATOM 3505 O O . THR A 1 441 ? 24.648 -12.313 -35.401 1.00 78.75 441 THR A O 1
ATOM 3508 N N . PRO A 1 442 ? 24.349 -10.077 -35.535 1.00 85.62 442 PRO A N 1
ATOM 3509 C CA . PRO A 1 442 ? 23.884 -8.775 -35.052 1.00 85.62 442 PRO A CA 1
ATOM 3510 C C . PRO A 1 442 ? 22.368 -8.589 -35.212 1.00 85.62 442 PRO A C 1
ATOM 3512 O O . PRO A 1 442 ? 21.764 -9.064 -36.171 1.00 85.62 442 PRO A O 1
ATOM 3515 N N . THR A 1 443 ? 21.766 -7.845 -34.286 1.00 88.12 443 THR A N 1
ATOM 3516 C CA . THR A 1 443 ? 20.387 -7.359 -34.397 1.00 88.12 443 THR A CA 1
ATOM 3517 C C . THR A 1 443 ? 20.410 -5.838 -34.493 1.00 88.12 443 THR A C 1
ATOM 3519 O O . THR A 1 443 ? 21.083 -5.175 -33.710 1.00 88.12 443 THR A O 1
ATOM 3522 N N . THR A 1 444 ? 19.683 -5.283 -35.461 1.00 89.38 444 THR A N 1
ATOM 3523 C CA . THR A 1 444 ? 19.496 -3.837 -35.620 1.00 89.38 444 THR A CA 1
ATOM 3524 C C . THR A 1 444 ? 18.122 -3.455 -35.094 1.00 89.38 444 THR A C 1
ATOM 3526 O O . THR A 1 444 ? 17.131 -4.054 -35.509 1.00 89.38 444 THR A O 1
ATOM 3529 N N . VAL A 1 445 ? 18.068 -2.445 -34.226 1.00 88.88 445 VAL A N 1
ATOM 3530 C CA . VAL A 1 445 ? 16.835 -1.785 -33.782 1.00 88.88 445 VAL A CA 1
ATOM 3531 C C . VAL A 1 445 ? 16.865 -0.354 -34.306 1.00 88.88 445 VAL A C 1
ATOM 3533 O O . VAL A 1 445 ? 17.812 0.386 -34.044 1.00 88.88 445 VAL A O 1
ATOM 3536 N N . LYS A 1 446 ? 15.848 0.028 -35.072 1.00 87.81 446 LYS A N 1
ATOM 3537 C CA . LYS A 1 446 ? 15.662 1.371 -35.617 1.00 87.81 446 LYS A CA 1
ATOM 3538 C C . LYS A 1 446 ? 14.405 1.968 -34.999 1.00 87.81 446 LYS A C 1
ATOM 3540 O O . LYS A 1 446 ? 13.318 1.423 -35.168 1.00 87.81 446 LYS A O 1
ATOM 3545 N N . LEU A 1 447 ? 14.575 3.088 -34.306 1.00 84.94 447 LEU A N 1
ATOM 3546 C CA . LEU A 1 447 ? 13.490 3.859 -33.710 1.00 84.94 447 LEU A CA 1
ATOM 3547 C C . LEU A 1 447 ? 13.300 5.136 -34.520 1.00 84.94 447 LEU A C 1
ATOM 3549 O O . LEU A 1 447 ? 14.267 5.853 -34.777 1.00 84.94 447 LEU A O 1
ATOM 3553 N N . THR A 1 448 ? 12.064 5.418 -34.909 1.00 83.00 448 THR A N 1
ATOM 3554 C CA . THR A 1 448 ? 11.686 6.708 -35.488 1.00 83.00 448 THR A CA 1
ATOM 3555 C C . THR A 1 448 ? 11.080 7.552 -34.384 1.00 83.00 448 THR A C 1
ATOM 3557 O O . THR A 1 448 ? 10.124 7.137 -33.729 1.00 83.00 448 THR A O 1
ATOM 3560 N N . LEU A 1 449 ? 11.649 8.728 -34.150 1.00 77.31 449 LEU A N 1
ATOM 3561 C CA . LEU A 1 449 ? 11.240 9.593 -33.052 1.00 77.31 449 LEU A CA 1
ATOM 3562 C C . LEU A 1 449 ? 10.105 10.530 -33.469 1.00 77.31 449 LEU A C 1
ATOM 3564 O O . LEU A 1 449 ? 9.916 10.829 -34.648 1.00 77.31 449 LEU A O 1
ATOM 3568 N N . ASN A 1 450 ? 9.318 10.970 -32.492 1.00 72.81 450 ASN A N 1
ATOM 3569 C CA . ASN A 1 450 ? 8.273 11.961 -32.695 1.00 72.81 450 ASN A CA 1
ATOM 3570 C C . ASN A 1 450 ? 8.859 13.378 -32.611 1.00 72.81 450 ASN A C 1
ATOM 3572 O O . ASN A 1 450 ? 9.127 13.877 -31.523 1.00 72.81 450 ASN A O 1
ATOM 3576 N N . ASN A 1 451 ? 8.998 14.060 -33.748 1.00 62.84 451 ASN A N 1
ATOM 3577 C CA . ASN A 1 451 ? 9.539 15.427 -33.809 1.00 62.84 451 ASN A CA 1
ATOM 3578 C C . ASN A 1 451 ? 8.589 16.505 -33.239 1.00 62.84 451 ASN A C 1
ATOM 3580 O O . ASN A 1 451 ? 8.942 17.680 -33.206 1.00 62.84 451 ASN A O 1
ATOM 3584 N N . GLY A 1 452 ? 7.369 16.137 -32.825 1.00 55.38 452 GLY A N 1
ATOM 3585 C CA . GLY A 1 452 ? 6.377 17.064 -32.268 1.00 55.38 452 GLY A CA 1
ATOM 3586 C C . GLY A 1 452 ? 6.523 17.353 -30.769 1.00 55.38 452 GLY A C 1
ATOM 3587 O O . GLY A 1 452 ? 5.826 18.227 -30.254 1.00 55.38 452 GLY A O 1
ATOM 3588 N N . SER A 1 453 ? 7.385 16.633 -30.046 1.00 50.25 453 SER A N 1
ATOM 3589 C CA . SER A 1 453 ? 7.606 16.866 -28.616 1.00 50.25 453 SER A CA 1
ATOM 3590 C C . SER A 1 453 ? 8.562 18.036 -28.388 1.00 50.25 453 SER A C 1
ATOM 3592 O O . SER A 1 453 ? 9.698 18.023 -28.847 1.00 50.25 453 SER A O 1
ATOM 3594 N N . THR A 1 454 ? 8.119 19.047 -27.642 1.00 43.78 454 THR A N 1
ATOM 3595 C CA . THR A 1 454 ? 8.963 20.160 -27.192 1.00 43.78 454 THR A CA 1
ATOM 3596 C C . THR A 1 454 ? 9.976 19.664 -26.148 1.00 43.78 454 THR A C 1
ATOM 3598 O O . THR A 1 454 ? 9.633 19.560 -24.971 1.00 43.78 454 THR A O 1
ATOM 3601 N N . GLY A 1 455 ? 11.201 19.329 -26.563 1.00 53.25 455 GLY A N 1
ATOM 3602 C CA . GLY A 1 455 ? 12.314 18.952 -25.675 1.00 53.25 455 GLY A CA 1
ATOM 3603 C C . GLY A 1 455 ? 13.398 18.132 -26.386 1.00 53.25 455 GLY A C 1
ATOM 3604 O O . GLY A 1 455 ? 13.111 17.505 -27.403 1.00 53.25 455 GLY A O 1
ATOM 3605 N N . SER A 1 456 ? 14.628 18.119 -25.850 1.00 57.50 456 SER A N 1
ATOM 3606 C CA . SER A 1 456 ? 15.681 17.214 -26.332 1.00 57.50 456 SER A CA 1
ATOM 3607 C C . SER A 1 456 ? 15.281 15.763 -26.057 1.00 57.50 456 SER A C 1
ATOM 3609 O O . SER A 1 456 ? 14.827 15.415 -24.963 1.00 57.50 456 SER A O 1
ATOM 3611 N N . LEU A 1 457 ? 15.416 14.901 -27.063 1.00 66.25 457 LEU A N 1
ATOM 3612 C CA . LEU A 1 457 ? 15.301 13.457 -26.890 1.00 66.25 457 LEU A CA 1
ATOM 3613 C C . LEU A 1 457 ? 16.694 12.929 -26.552 1.00 66.25 457 LEU A C 1
ATOM 3615 O O . LEU A 1 457 ? 17.526 12.753 -27.431 1.00 66.25 457 LEU A O 1
ATOM 3619 N N . ASP A 1 458 ? 16.953 12.700 -25.272 1.00 74.94 458 ASP A N 1
ATOM 3620 C CA . ASP A 1 458 ? 18.229 12.154 -24.815 1.00 74.94 458 ASP A CA 1
ATOM 3621 C C . ASP A 1 458 ? 18.101 10.639 -24.591 1.00 74.94 458 ASP A C 1
ATOM 3623 O O . ASP A 1 458 ? 17.099 10.154 -24.053 1.00 74.94 458 ASP A O 1
ATOM 3627 N N . ILE A 1 459 ? 19.117 9.876 -25.000 1.00 77.56 459 ILE A N 1
ATOM 3628 C CA . ILE A 1 459 ? 19.255 8.458 -24.658 1.00 77.56 459 ILE A CA 1
ATOM 3629 C C . ILE A 1 459 ? 20.160 8.396 -23.432 1.00 77.56 459 ILE A C 1
ATOM 3631 O O . ILE A 1 459 ? 21.384 8.498 -23.539 1.00 77.56 459 ILE A O 1
ATOM 3635 N N . ASN A 1 460 ? 19.554 8.246 -22.257 1.00 79.00 460 ASN A N 1
ATOM 3636 C CA . ASN A 1 460 ? 20.287 8.222 -20.992 1.00 79.00 460 ASN A CA 1
ATOM 3637 C C . ASN A 1 460 ? 20.857 6.840 -20.673 1.00 79.00 460 ASN A C 1
ATOM 3639 O O . ASN A 1 460 ? 21.984 6.749 -20.188 1.00 79.00 460 ASN A O 1
ATOM 3643 N N . GLU A 1 461 ? 20.090 5.782 -20.945 1.00 81.69 461 GLU A N 1
ATOM 3644 C CA . GLU A 1 461 ? 20.452 4.403 -20.621 1.00 81.69 461 GLU A CA 1
ATOM 3645 C C . GLU A 1 461 ? 19.907 3.428 -21.676 1.00 81.69 461 GLU A C 1
ATOM 3647 O O . GLU A 1 461 ? 18.837 3.646 -22.249 1.00 81.69 461 GLU A O 1
ATOM 3652 N N . ILE A 1 462 ? 20.623 2.323 -21.894 1.00 82.50 462 ILE A N 1
ATOM 3653 C CA . ILE A 1 462 ? 20.160 1.157 -22.654 1.00 82.50 462 ILE A CA 1
ATOM 3654 C C . ILE A 1 462 ? 20.058 -0.020 -21.691 1.00 82.50 462 ILE A C 1
ATOM 3656 O O . ILE A 1 462 ? 21.014 -0.331 -20.983 1.00 82.50 462 ILE A O 1
ATOM 3660 N N . ARG A 1 463 ? 18.901 -0.686 -21.669 1.00 84.50 463 ARG A N 1
ATOM 3661 C CA . ARG A 1 463 ? 18.642 -1.838 -20.799 1.00 84.50 463 ARG A CA 1
ATOM 3662 C C . ARG A 1 463 ? 18.500 -3.101 -21.635 1.00 84.50 463 ARG A C 1
ATOM 3664 O O . ARG A 1 463 ? 17.687 -3.126 -22.555 1.00 84.50 463 ARG A O 1
ATOM 3671 N N . LEU A 1 464 ? 19.272 -4.137 -21.319 1.00 85.56 464 LEU A N 1
ATOM 3672 C CA . LEU A 1 464 ? 19.185 -5.441 -21.977 1.00 85.56 464 LEU A CA 1
ATOM 3673 C C . LEU A 1 464 ? 19.020 -6.546 -20.942 1.00 85.56 464 LEU A C 1
ATOM 3675 O O . LEU A 1 464 ? 19.837 -6.671 -20.034 1.00 85.56 464 LEU A O 1
ATOM 3679 N N . THR A 1 465 ? 17.999 -7.378 -21.120 1.00 85.12 465 THR A N 1
ATOM 3680 C CA . THR A 1 465 ? 17.755 -8.550 -20.276 1.00 85.12 465 THR A CA 1
ATOM 3681 C C . THR A 1 465 ? 18.066 -9.821 -21.047 1.00 85.12 465 THR A C 1
ATOM 3683 O O . THR A 1 465 ? 17.676 -9.974 -22.206 1.00 85.12 465 THR A O 1
ATOM 3686 N N . SER A 1 466 ? 18.756 -10.752 -20.396 1.00 84.00 466 SER A N 1
ATOM 3687 C CA . SER A 1 466 ? 19.095 -12.048 -20.969 1.00 84.00 466 SER A CA 1
ATOM 3688 C C . SER A 1 466 ? 18.911 -13.173 -19.958 1.00 84.00 466 SER A C 1
ATOM 3690 O O . SER A 1 466 ? 19.198 -13.008 -18.778 1.00 84.00 466 SER A O 1
ATOM 3692 N N . LEU A 1 467 ? 18.484 -14.347 -20.431 1.00 83.81 467 LEU A N 1
ATOM 3693 C CA . LEU A 1 467 ? 18.422 -15.572 -19.618 1.00 83.81 467 LEU A CA 1
ATOM 3694 C C . LEU A 1 467 ? 19.804 -16.213 -19.410 1.00 83.81 467 LEU A C 1
ATOM 3696 O O . LEU A 1 467 ? 19.963 -17.112 -18.589 1.00 83.81 467 LEU A O 1
ATOM 3700 N N . ARG A 1 468 ? 20.801 -15.811 -20.208 1.00 82.62 468 ARG A N 1
ATOM 3701 C CA . ARG A 1 468 ? 22.192 -16.264 -20.099 1.00 82.62 468 ARG A CA 1
ATOM 3702 C C . ARG A 1 468 ? 23.124 -15.100 -20.394 1.00 82.62 468 ARG A C 1
ATOM 3704 O O . ARG A 1 468 ? 22.973 -14.423 -21.406 1.00 82.62 468 ARG A O 1
ATOM 3711 N N . GLU A 1 469 ? 24.118 -14.871 -19.553 1.00 78.38 469 GLU A N 1
ATOM 3712 C CA . GLU A 1 469 ? 25.031 -13.734 -19.746 1.00 78.38 469 GLU A CA 1
ATOM 3713 C C . GLU A 1 469 ? 25.798 -13.828 -21.068 1.00 78.38 469 GLU A C 1
ATOM 3715 O O . GLU A 1 469 ? 25.971 -12.837 -21.769 1.00 78.38 469 GLU A O 1
ATOM 3720 N N . ASN A 1 470 ? 26.165 -15.043 -21.482 1.00 79.19 470 ASN A N 1
ATOM 3721 C CA . ASN A 1 470 ? 26.880 -15.274 -22.735 1.00 79.19 470 ASN A CA 1
ATOM 3722 C C . ASN A 1 470 ? 26.040 -15.055 -24.009 1.00 79.19 470 ASN A C 1
ATOM 3724 O O . ASN A 1 470 ? 26.587 -15.176 -25.104 1.00 79.19 470 ASN A O 1
ATOM 3728 N N . THR A 1 471 ? 24.738 -14.771 -23.891 1.00 80.81 471 THR A N 1
ATOM 3729 C CA . THR A 1 471 ? 23.881 -14.399 -25.030 1.00 80.81 471 THR A CA 1
ATOM 3730 C C . THR A 1 471 ? 23.651 -12.895 -25.145 1.00 80.81 471 THR A C 1
ATOM 3732 O O . THR A 1 471 ? 22.979 -12.462 -26.080 1.00 80.81 471 THR A O 1
ATOM 3735 N N . LEU A 1 472 ? 24.212 -12.089 -24.238 1.00 79.88 472 LEU A N 1
ATOM 3736 C CA . LEU A 1 472 ? 24.251 -10.640 -24.411 1.00 79.88 472 LEU A CA 1
ATOM 3737 C C . LEU A 1 472 ? 25.186 -10.265 -25.567 1.00 79.88 472 LEU A C 1
ATOM 3739 O O . LEU A 1 472 ? 26.150 -10.987 -25.845 1.00 79.88 472 LEU A O 1
ATOM 3743 N N . PRO A 1 473 ? 24.913 -9.152 -26.270 1.00 80.44 473 PRO A N 1
ATOM 3744 C CA . PRO A 1 473 ? 25.818 -8.677 -27.304 1.00 80.44 473 PRO A CA 1
ATOM 3745 C C . PRO A 1 473 ? 27.205 -8.415 -26.710 1.00 80.44 473 PRO A C 1
ATOM 3747 O O . PRO A 1 473 ? 27.323 -8.031 -25.553 1.00 80.44 473 PRO A O 1
ATOM 3750 N N . SER A 1 474 ? 28.257 -8.604 -27.509 1.00 80.25 474 SER A N 1
ATOM 3751 C CA . SER A 1 474 ? 29.636 -8.250 -27.140 1.00 80.25 474 SER A CA 1
ATOM 3752 C C . SER A 1 474 ? 30.013 -6.819 -27.537 1.00 80.25 474 SER A C 1
ATOM 3754 O O . SER A 1 474 ? 31.099 -6.358 -27.203 1.00 80.25 474 SER A O 1
ATOM 3756 N N . SER A 1 475 ? 29.135 -6.128 -28.267 1.00 83.88 475 SER A N 1
ATOM 3757 C CA . SER A 1 475 ? 29.237 -4.706 -28.580 1.00 83.88 475 SER A CA 1
ATOM 3758 C C . SER A 1 475 ? 27.852 -4.120 -28.859 1.00 83.88 475 SER A C 1
ATOM 3760 O O . SER A 1 475 ? 26.988 -4.776 -29.445 1.00 83.88 475 SER A O 1
ATOM 3762 N N . ILE A 1 476 ? 27.640 -2.870 -28.454 1.00 85.25 476 ILE A N 1
ATOM 3763 C CA . ILE A 1 476 ? 26.446 -2.085 -28.786 1.00 85.25 476 ILE A CA 1
ATOM 3764 C C . ILE A 1 476 ? 26.936 -0.783 -29.408 1.00 85.25 476 ILE A C 1
ATOM 3766 O O . ILE A 1 476 ? 27.793 -0.113 -28.838 1.00 85.25 476 ILE A O 1
ATOM 3770 N N . SER A 1 477 ? 26.411 -0.418 -30.572 1.00 85.75 477 SER A N 1
ATOM 3771 C CA . SER A 1 477 ? 26.746 0.850 -31.221 1.00 85.75 477 SER A CA 1
ATOM 3772 C C . SER A 1 477 ? 25.469 1.607 -31.554 1.00 85.75 477 SER A C 1
ATOM 3774 O O . SER A 1 477 ? 24.511 1.021 -32.064 1.00 85.75 477 SER A O 1
ATOM 3776 N N . VAL A 1 478 ? 25.467 2.906 -31.272 1.00 84.94 478 VAL A N 1
ATOM 3777 C CA . VAL A 1 478 ? 24.313 3.794 -31.425 1.00 84.94 478 VAL A CA 1
ATOM 3778 C C . VAL A 1 478 ? 24.600 4.794 -32.533 1.00 84.94 478 VAL A C 1
ATOM 3780 O O . VAL A 1 478 ? 25.664 5.417 -32.584 1.00 84.94 478 VAL A O 1
ATOM 3783 N N . PHE A 1 479 ? 23.629 4.949 -33.428 1.00 84.88 479 PHE A N 1
ATOM 3784 C CA . PHE A 1 479 ? 23.736 5.817 -34.589 1.00 84.88 479 PHE A CA 1
ATOM 3785 C C . PHE A 1 479 ? 22.508 6.706 -34.686 1.00 84.88 479 PHE A C 1
ATOM 3787 O O . PHE A 1 479 ? 21.383 6.247 -34.501 1.00 84.88 479 PHE A O 1
ATOM 3794 N N . GLU A 1 480 ? 22.747 7.958 -35.031 1.00 83.56 480 GLU A N 1
ATOM 3795 C CA . GLU A 1 480 ? 21.734 8.918 -35.429 1.00 83.56 480 GLU A CA 1
ATOM 3796 C C . GLU A 1 480 ? 21.651 8.939 -36.954 1.00 83.56 480 GLU A C 1
ATOM 3798 O O . GLU A 1 480 ? 22.675 8.988 -37.640 1.00 83.56 480 GLU A O 1
ATOM 3803 N N . CYS A 1 481 ? 20.432 8.870 -37.482 1.00 77.69 481 CYS A N 1
ATOM 3804 C CA . CYS A 1 481 ? 20.176 8.854 -38.916 1.00 77.69 481 CYS A CA 1
ATOM 3805 C C . CYS A 1 481 ? 19.194 9.976 -39.263 1.00 77.69 481 CYS A C 1
ATOM 3807 O O . CYS A 1 481 ? 18.057 9.947 -38.801 1.00 77.69 481 CYS A O 1
ATOM 3809 N N . ASP A 1 482 ? 19.601 10.908 -40.123 1.00 69.38 482 ASP A N 1
ATOM 3810 C CA . ASP A 1 482 ? 18.765 12.020 -40.614 1.00 69.38 482 ASP A CA 1
ATOM 3811 C C . ASP A 1 482 ? 18.096 11.719 -41.974 1.00 69.38 482 ASP A C 1
ATOM 3813 O O . ASP A 1 482 ? 17.587 12.605 -42.654 1.00 69.38 482 ASP A O 1
ATOM 3817 N N . GLY A 1 483 ? 18.107 10.447 -42.387 1.00 59.78 483 GLY A N 1
ATOM 3818 C CA . GLY A 1 483 ? 17.575 9.979 -43.669 1.00 59.78 483 GLY A CA 1
ATOM 3819 C C . GLY A 1 483 ? 18.604 9.917 -44.805 1.00 59.78 483 GLY A C 1
ATOM 3820 O O . GLY A 1 483 ? 18.368 9.185 -45.766 1.00 59.78 483 GLY A O 1
ATOM 3821 N N . VAL A 1 484 ? 19.758 10.590 -44.688 1.00 57.19 484 VAL A N 1
ATOM 3822 C CA . VAL A 1 484 ? 20.829 10.575 -45.710 1.00 57.19 484 VAL A CA 1
ATOM 3823 C C . VAL A 1 484 ? 22.190 10.224 -45.109 1.00 57.19 484 VAL A C 1
ATOM 3825 O O . VAL A 1 484 ? 22.965 9.485 -45.720 1.00 57.19 484 VAL A O 1
ATOM 3828 N N . GLN A 1 485 ? 22.489 10.721 -43.911 1.00 65.94 485 GLN A N 1
ATOM 3829 C CA . GLN A 1 485 ? 23.746 10.507 -43.211 1.00 65.94 485 GLN A CA 1
ATOM 3830 C C . GLN A 1 485 ? 23.544 9.704 -41.929 1.00 65.94 485 GLN A C 1
ATOM 3832 O O . GLN A 1 485 ? 22.543 9.815 -41.223 1.00 65.94 485 GLN A O 1
ATOM 3837 N N . ARG A 1 486 ? 24.541 8.866 -41.638 1.00 77.31 486 ARG A N 1
ATOM 3838 C CA . ARG A 1 486 ? 24.653 8.115 -40.391 1.00 77.31 486 ARG A CA 1
ATOM 3839 C C . ARG A 1 486 ? 25.730 8.776 -39.547 1.00 77.31 486 ARG A C 1
ATOM 3841 O O . ARG A 1 486 ? 26.911 8.694 -39.884 1.00 77.31 486 ARG A O 1
ATOM 3848 N N . LYS A 1 487 ? 25.329 9.394 -38.446 1.00 81.81 487 LYS A N 1
ATOM 3849 C CA . LYS A 1 487 ? 26.237 9.929 -37.438 1.00 81.81 487 LYS A CA 1
ATOM 3850 C C . LYS A 1 487 ? 26.410 8.896 -36.335 1.00 81.81 487 LYS A C 1
ATOM 3852 O O . LYS A 1 487 ? 25.447 8.398 -35.761 1.00 81.81 487 LYS A O 1
ATOM 3857 N N . ILE A 1 488 ? 27.657 8.544 -36.063 1.00 81.94 488 ILE A N 1
ATOM 3858 C CA . ILE A 1 488 ? 27.996 7.641 -34.970 1.00 81.94 488 ILE A CA 1
ATOM 3859 C C . ILE A 1 488 ? 27.887 8.439 -33.678 1.00 81.94 488 ILE A C 1
ATOM 3861 O O . ILE A 1 488 ? 28.595 9.429 -33.508 1.00 81.94 488 ILE A O 1
ATOM 3865 N N . LEU A 1 489 ? 26.973 8.036 -32.800 1.00 77.94 489 LEU A N 1
ATOM 3866 C CA . LEU A 1 489 ? 26.856 8.634 -31.473 1.00 77.94 489 LEU A CA 1
ATO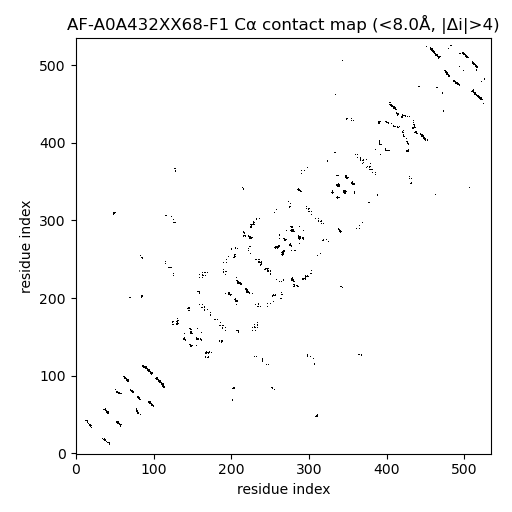M 3867 C C . LEU A 1 489 ? 27.748 7.905 -30.477 1.00 77.94 489 LEU A C 1
ATOM 3869 O O . LEU A 1 489 ? 28.335 8.531 -29.601 1.00 77.94 489 LEU A O 1
ATOM 3873 N N . MET A 1 490 ? 27.855 6.585 -30.630 1.00 76.94 490 MET A N 1
ATOM 3874 C CA . MET A 1 490 ? 28.635 5.739 -29.742 1.00 76.94 490 MET A CA 1
ATOM 3875 C C . MET A 1 490 ? 29.007 4.430 -30.429 1.00 76.94 490 MET A C 1
ATOM 3877 O O . MET A 1 490 ? 28.170 3.819 -31.098 1.00 76.94 490 MET A O 1
ATOM 3881 N N . GLU A 1 491 ? 30.240 3.972 -30.231 1.00 80.19 491 GLU A N 1
ATOM 3882 C CA . GLU A 1 491 ? 30.680 2.645 -30.657 1.00 80.19 491 GLU A CA 1
ATOM 3883 C C . GLU A 1 491 ? 31.070 1.812 -29.449 1.00 80.19 491 GLU A C 1
ATOM 3885 O O . GLU A 1 491 ? 31.769 2.294 -28.564 1.00 80.19 491 GLU A O 1
ATOM 3890 N N . ASN A 1 492 ? 30.662 0.545 -29.463 1.00 78.25 492 ASN A N 1
ATOM 3891 C CA . ASN A 1 492 ? 31.090 -0.454 -28.492 1.00 78.25 492 ASN A CA 1
ATOM 3892 C C . ASN A 1 492 ? 30.832 -0.066 -27.021 1.00 78.25 492 ASN A C 1
ATOM 3894 O O . ASN A 1 492 ? 31.726 -0.133 -26.187 1.00 78.25 492 ASN A O 1
ATOM 3898 N N . LEU A 1 493 ? 29.583 0.286 -26.707 1.00 73.12 493 LEU A N 1
ATOM 3899 C CA . LEU A 1 493 ? 29.067 0.702 -25.390 1.00 73.12 493 LEU A CA 1
ATOM 3900 C C . LEU A 1 493 ? 29.202 -0.355 -24.263 1.00 73.12 493 LEU A C 1
ATOM 3902 O O . LEU A 1 493 ? 28.714 -0.166 -23.155 1.00 73.12 493 LEU A O 1
ATOM 3906 N N . ILE A 1 494 ? 29.884 -1.474 -24.484 1.00 71.44 494 ILE A N 1
ATOM 3907 C CA . ILE A 1 494 ? 30.077 -2.464 -23.421 1.00 71.44 494 ILE A CA 1
ATOM 3908 C C . ILE A 1 494 ? 31.308 -2.083 -22.609 1.00 71.44 494 ILE A C 1
ATOM 3910 O O . ILE A 1 494 ? 32.422 -2.519 -22.893 1.00 71.44 494 ILE A O 1
ATOM 3914 N N . ASP A 1 495 ? 31.073 -1.251 -21.599 1.00 66.00 495 ASP A N 1
ATOM 3915 C CA . ASP A 1 495 ? 32.045 -0.882 -20.578 1.00 66.00 495 ASP A CA 1
ATOM 3916 C C . ASP A 1 495 ? 31.611 -1.453 -19.220 1.00 66.00 495 ASP A C 1
ATOM 3918 O O . ASP A 1 495 ? 30.533 -1.148 -18.702 1.00 66.00 495 ASP A O 1
ATOM 3922 N N . ALA A 1 496 ? 32.453 -2.310 -18.644 1.00 58.47 496 ALA A N 1
ATOM 3923 C CA . ALA A 1 496 ? 32.180 -2.960 -17.368 1.00 58.47 496 ALA A CA 1
ATOM 3924 C C . ALA A 1 496 ? 32.108 -1.962 -16.197 1.00 58.47 496 ALA A C 1
ATOM 3926 O O . ALA A 1 496 ? 31.419 -2.245 -15.220 1.00 58.47 496 ALA A O 1
ATOM 3927 N N . GLU A 1 497 ? 32.770 -0.801 -16.282 1.00 56.41 497 GLU A N 1
ATOM 3928 C CA . GLU A 1 497 ? 32.819 0.173 -15.178 1.00 56.41 497 GLU A CA 1
ATOM 3929 C C . GLU A 1 497 ? 31.527 0.994 -15.031 1.00 56.41 497 GLU A C 1
ATOM 3931 O O . GLU A 1 497 ? 31.233 1.502 -13.949 1.00 56.41 497 GLU A O 1
ATOM 3936 N N . THR A 1 498 ? 30.721 1.105 -16.091 1.00 60.44 498 THR A N 1
ATOM 3937 C CA . THR A 1 498 ? 29.493 1.927 -16.111 1.00 60.44 498 THR A CA 1
ATOM 3938 C C . THR A 1 498 ? 28.204 1.105 -16.130 1.00 60.44 498 THR A C 1
ATOM 3940 O O . THR A 1 498 ? 27.103 1.665 -16.108 1.00 60.44 498 THR A O 1
ATOM 3943 N N . THR A 1 499 ? 28.332 -0.223 -16.131 1.00 71.94 499 THR A N 1
ATOM 3944 C CA . THR A 1 499 ? 27.217 -1.155 -16.273 1.00 71.94 499 THR A CA 1
ATOM 3945 C C . THR A 1 499 ? 26.672 -1.580 -14.913 1.00 71.94 499 THR A C 1
ATOM 3947 O O . THR A 1 499 ? 27.345 -2.262 -14.142 1.00 71.94 499 THR A O 1
ATOM 3950 N N . THR A 1 500 ? 25.420 -1.224 -14.620 1.00 78.81 500 THR A N 1
ATOM 3951 C CA . THR A 1 500 ? 24.712 -1.781 -13.453 1.00 78.81 500 THR A CA 1
ATOM 3952 C C . THR A 1 500 ? 24.050 -3.093 -13.856 1.00 78.81 500 THR A C 1
ATOM 3954 O O . THR A 1 500 ? 23.362 -3.139 -14.875 1.00 78.81 500 THR A O 1
ATOM 3957 N N . THR A 1 501 ? 24.254 -4.154 -13.074 1.00 82.19 501 THR A N 1
ATOM 3958 C CA . THR A 1 501 ? 23.714 -5.487 -13.374 1.00 82.19 501 THR A CA 1
ATOM 3959 C C . THR A 1 501 ? 22.754 -5.934 -12.282 1.00 82.19 501 THR A C 1
ATOM 3961 O O . THR A 1 501 ? 23.066 -5.840 -11.097 1.00 82.19 501 THR A O 1
ATOM 3964 N N . PHE A 1 502 ? 21.598 -6.444 -12.694 1.00 83.31 502 PHE A N 1
ATOM 3965 C CA . PHE A 1 502 ? 20.582 -7.016 -11.820 1.00 83.31 502 PHE A CA 1
ATOM 3966 C C . PHE A 1 502 ? 20.429 -8.493 -12.151 1.00 83.31 502 PHE A C 1
ATOM 3968 O O . PHE A 1 502 ? 20.105 -8.830 -13.288 1.00 83.31 502 PHE A O 1
ATOM 3975 N N . HIS A 1 503 ? 20.641 -9.363 -11.168 1.00 84.81 503 HIS A N 1
ATOM 3976 C CA . HIS A 1 503 ? 20.431 -10.802 -11.309 1.00 84.81 503 HIS A CA 1
ATOM 3977 C C . HIS A 1 503 ? 19.131 -11.198 -10.625 1.00 84.81 503 HIS A C 1
ATOM 3979 O O . HIS A 1 503 ? 18.867 -10.797 -9.491 1.00 84.81 503 HIS A O 1
ATOM 3985 N N . TYR A 1 504 ? 18.326 -11.988 -11.322 1.00 80.25 504 TYR A N 1
ATOM 3986 C CA . TYR A 1 504 ? 17.026 -12.416 -10.845 1.00 80.25 504 TYR A CA 1
ATOM 3987 C C . TYR A 1 504 ? 16.861 -13.917 -11.001 1.00 80.25 504 TYR A C 1
ATOM 3989 O O . TYR A 1 504 ? 17.041 -14.440 -12.100 1.00 80.25 504 TYR A O 1
ATOM 3997 N N . ASP A 1 505 ? 16.496 -14.585 -9.912 1.00 78.94 505 ASP A N 1
ATOM 3998 C CA . ASP A 1 505 ? 16.170 -16.007 -9.877 1.00 78.94 505 ASP A CA 1
ATOM 3999 C C . ASP A 1 505 ? 14.735 -16.167 -9.371 1.00 78.94 505 ASP A C 1
ATOM 4001 O O . ASP A 1 505 ? 14.378 -15.651 -8.306 1.00 78.94 505 ASP A O 1
ATOM 4005 N N . VAL A 1 506 ? 13.909 -16.853 -10.160 1.00 72.38 506 VAL A N 1
ATOM 4006 C CA . VAL A 1 506 ? 12.572 -17.291 -9.750 1.00 72.38 506 VAL A CA 1
ATOM 4007 C C . VAL A 1 506 ? 12.477 -18.776 -10.013 1.00 72.38 506 VAL A C 1
ATOM 4009 O O . VAL A 1 506 ? 12.487 -19.202 -11.168 1.00 72.38 506 VAL A O 1
ATOM 4012 N N . ASN A 1 507 ? 12.350 -19.576 -8.956 1.00 71.94 507 ASN A N 1
ATOM 4013 C CA . ASN A 1 507 ? 12.212 -21.030 -9.059 1.00 71.94 507 ASN A CA 1
ATOM 4014 C C . ASN A 1 507 ? 13.307 -21.690 -9.929 1.00 71.94 507 ASN A C 1
ATOM 4016 O O . ASN A 1 507 ? 13.021 -22.621 -10.686 1.00 71.94 507 ASN A O 1
ATOM 4020 N N . GLY A 1 508 ? 14.552 -21.199 -9.857 1.00 76.56 508 GLY A N 1
ATOM 4021 C CA . GLY A 1 508 ? 15.694 -21.707 -10.623 1.00 76.56 508 GLY A CA 1
ATOM 4022 C C . GLY A 1 508 ? 15.787 -21.189 -12.063 1.00 76.56 508 GLY A C 1
ATOM 4023 O O . GLY A 1 508 ? 16.690 -21.592 -12.800 1.00 76.56 508 GLY A O 1
ATOM 4024 N N . TYR A 1 509 ? 14.875 -20.310 -12.487 1.00 77.75 509 TYR A N 1
ATOM 4025 C CA . TYR A 1 509 ? 14.987 -19.586 -13.750 1.00 77.75 509 TYR A CA 1
ATOM 4026 C C . TYR A 1 509 ? 15.736 -18.283 -13.523 1.00 77.75 509 TYR A C 1
ATOM 4028 O O . TYR A 1 509 ? 15.237 -17.377 -12.857 1.00 77.75 509 TYR A O 1
ATOM 4036 N N . GLN A 1 510 ? 16.922 -18.196 -14.118 1.00 83.88 510 GLN A N 1
ATOM 4037 C CA . GLN A 1 510 ? 17.799 -17.043 -13.986 1.00 83.88 510 GLN A CA 1
ATOM 4038 C C . GLN A 1 510 ? 17.642 -16.076 -15.153 1.00 83.88 510 GLN A C 1
ATOM 4040 O O . GLN A 1 510 ? 17.493 -16.473 -16.312 1.00 83.88 510 GLN A O 1
ATOM 4045 N N . SER A 1 511 ? 17.717 -14.791 -14.835 1.00 84.56 511 SER A N 1
ATOM 4046 C CA . SER A 1 511 ? 17.859 -13.713 -15.801 1.00 84.56 511 SER A CA 1
ATOM 4047 C C . SER A 1 511 ? 18.799 -12.645 -15.258 1.00 84.56 511 SER A C 1
ATOM 4049 O O . SER A 1 511 ? 18.889 -12.441 -14.048 1.00 84.56 511 SER A O 1
ATOM 4051 N N . SER A 1 512 ? 19.489 -11.966 -16.164 1.00 86.00 512 SER A N 1
ATOM 4052 C CA . SER A 1 512 ? 20.358 -10.841 -15.848 1.00 86.00 512 SER A CA 1
ATOM 4053 C C . SER A 1 512 ? 19.946 -9.644 -16.698 1.00 86.00 512 SER A C 1
ATOM 4055 O O . SER A 1 512 ? 19.867 -9.756 -17.925 1.00 86.00 512 SER A O 1
ATOM 4057 N N . THR A 1 513 ? 19.695 -8.502 -16.061 1.00 86.38 513 THR A N 1
ATOM 4058 C CA . THR A 1 513 ? 19.440 -7.222 -16.730 1.00 86.38 513 THR A CA 1
ATOM 4059 C C . THR A 1 513 ? 20.647 -6.312 -16.577 1.00 86.38 513 THR A C 1
ATOM 4061 O O . THR A 1 513 ? 21.086 -6.035 -15.464 1.00 86.38 513 THR A O 1
ATOM 4064 N N . TYR A 1 514 ? 21.156 -5.828 -17.703 1.00 85.38 514 TYR A N 1
ATOM 4065 C CA . TYR A 1 514 ? 22.304 -4.941 -17.802 1.00 85.38 514 TYR A CA 1
ATOM 4066 C C . TYR A 1 514 ? 21.816 -3.549 -18.179 1.00 85.38 514 TYR A C 1
ATOM 4068 O O . TYR A 1 514 ? 21.069 -3.388 -19.147 1.00 85.38 514 TYR A O 1
ATOM 4076 N N . VAL A 1 515 ? 22.235 -2.552 -17.408 1.00 85.62 515 VAL A N 1
ATOM 4077 C CA . VAL A 1 515 ? 21.930 -1.139 -17.628 1.00 85.62 515 VAL A CA 1
ATOM 4078 C C . VAL A 1 515 ? 23.213 -0.430 -18.035 1.00 85.62 515 VAL A C 1
ATOM 4080 O O . VAL A 1 515 ? 24.099 -0.223 -17.206 1.00 85.62 515 VAL A O 1
ATOM 4083 N N . TYR A 1 516 ? 23.292 -0.055 -19.308 1.00 82.06 516 TYR A N 1
ATOM 4084 C CA . TYR A 1 516 ? 24.408 0.677 -19.896 1.00 82.06 516 TYR A CA 1
ATOM 4085 C C . TYR A 1 516 ? 24.085 2.169 -19.906 1.00 82.06 516 TYR A C 1
ATOM 4087 O O . TYR A 1 516 ? 23.127 2.584 -20.561 1.00 82.06 516 TYR A O 1
ATOM 4095 N N . LYS A 1 517 ? 24.871 2.983 -19.201 1.00 82.19 517 LYS A N 1
ATOM 4096 C CA . LYS A 1 517 ? 24.714 4.445 -19.216 1.00 82.19 517 LYS A CA 1
ATOM 4097 C C . LYS A 1 517 ? 25.301 5.034 -20.492 1.00 82.19 517 LYS A C 1
ATOM 4099 O O . LYS A 1 517 ? 26.395 4.659 -20.900 1.00 82.19 517 LYS A O 1
ATOM 4104 N N . THR A 1 518 ? 24.580 5.962 -21.113 1.00 76.69 518 THR A N 1
ATOM 4105 C CA . THR A 1 518 ? 24.950 6.519 -22.421 1.00 76.69 518 THR A CA 1
ATOM 4106 C C . THR A 1 518 ? 25.048 8.041 -22.429 1.00 76.69 518 THR A C 1
ATOM 4108 O O . THR A 1 518 ? 25.943 8.565 -23.084 1.00 76.69 518 THR A O 1
ATOM 4111 N N . GLU A 1 519 ? 24.155 8.750 -21.722 1.00 74.81 519 GLU A N 1
ATOM 4112 C CA . GLU A 1 519 ? 24.062 10.230 -21.711 1.00 74.81 519 GLU A CA 1
ATOM 4113 C C . GLU A 1 519 ? 24.145 10.876 -23.117 1.00 74.81 519 GLU A C 1
ATOM 4115 O O . GLU A 1 519 ? 24.705 11.958 -23.315 1.00 74.81 519 GLU A O 1
ATOM 4120 N N . LEU A 1 520 ? 23.598 10.200 -24.132 1.00 75.94 520 LEU A N 1
ATOM 4121 C CA . LEU A 1 520 ? 23.675 10.626 -25.524 1.00 75.94 520 LEU A CA 1
ATOM 4122 C C . LEU A 1 520 ? 22.595 11.659 -25.818 1.00 75.94 520 LEU A C 1
ATOM 4124 O O . LEU A 1 520 ? 21.404 11.370 -25.719 1.00 75.94 520 LEU A O 1
ATOM 4128 N N . LYS A 1 521 ? 23.019 12.837 -26.269 1.00 74.69 521 LYS A N 1
ATOM 4129 C CA . LYS A 1 521 ? 22.116 13.876 -26.766 1.00 74.69 521 LYS A CA 1
ATOM 4130 C C . LYS A 1 521 ? 21.850 13.669 -28.248 1.00 74.69 521 LYS A C 1
ATOM 4132 O O . LYS A 1 521 ? 22.796 13.678 -29.043 1.00 74.69 521 LYS A O 1
ATOM 4137 N N . LEU A 1 522 ? 20.587 13.492 -28.620 1.00 69.75 522 LEU A N 1
ATOM 4138 C CA . LEU A 1 522 ? 20.200 13.501 -30.028 1.00 69.75 522 LEU A CA 1
ATOM 4139 C C . LEU A 1 522 ? 20.177 14.945 -30.530 1.00 69.75 522 LEU A C 1
ATOM 4141 O O . LEU A 1 522 ? 19.874 15.874 -29.781 1.00 69.75 522 LEU A O 1
ATOM 4145 N N . SER A 1 523 ? 20.576 15.149 -31.780 1.00 60.31 523 SER A N 1
ATOM 4146 C CA . SER A 1 523 ? 20.541 16.473 -32.392 1.00 60.31 523 SER A CA 1
ATOM 4147 C C . SER A 1 523 ? 19.099 16.914 -32.648 1.00 60.31 523 SER A C 1
ATOM 4149 O O . SER A 1 523 ? 18.237 16.112 -33.005 1.00 60.31 523 SER A O 1
ATOM 4151 N N . ASP A 1 524 ? 18.830 18.203 -32.435 1.00 48.53 524 ASP A N 1
ATOM 4152 C CA . ASP A 1 524 ? 17.513 18.789 -32.663 1.00 48.53 524 ASP A CA 1
ATOM 4153 C C . ASP A 1 524 ? 17.146 18.700 -34.161 1.00 48.53 524 ASP A C 1
ATOM 4155 O O . ASP A 1 524 ? 17.691 19.435 -34.981 1.00 48.53 524 ASP A O 1
ATOM 4159 N N . CYS A 1 525 ? 16.176 17.832 -34.480 1.00 41.22 525 CYS A N 1
ATOM 4160 C CA . CYS A 1 525 ? 15.477 17.660 -35.768 1.00 41.22 525 CYS A CA 1
ATOM 4161 C C . CYS A 1 525 ? 16.237 17.017 -36.948 1.00 41.22 525 CYS A C 1
ATOM 4163 O O . CYS A 1 525 ? 17.273 17.503 -37.395 1.00 41.22 525 CYS A O 1
ATOM 4165 N N . PRO A 1 526 ? 15.549 16.090 -37.643 1.00 36.16 526 PRO A N 1
ATOM 4166 C CA . PRO A 1 526 ? 15.507 16.114 -39.102 1.00 36.16 526 PRO A CA 1
ATOM 4167 C C . PRO A 1 526 ? 14.078 16.370 -39.601 1.00 36.16 526 PRO A C 1
ATOM 4169 O O . PRO A 1 526 ? 13.129 15.677 -39.226 1.00 36.16 526 PRO A O 1
ATOM 4172 N N . GLU A 1 527 ? 13.927 17.384 -40.452 1.00 30.39 527 GLU A N 1
ATOM 4173 C CA . GLU A 1 527 ? 12.692 17.695 -41.174 1.00 30.39 527 GLU A CA 1
ATOM 4174 C C . GLU A 1 527 ? 12.203 16.509 -42.021 1.00 30.39 527 GLU A C 1
ATOM 4176 O O . GLU A 1 527 ? 12.969 15.798 -42.671 1.00 30.39 527 GLU A O 1
ATOM 4181 N N . ILE A 1 528 ? 10.880 16.331 -42.034 1.00 30.80 528 ILE A N 1
ATOM 4182 C CA . ILE A 1 528 ? 10.163 15.345 -42.842 1.00 30.80 528 ILE A CA 1
ATOM 4183 C C . ILE A 1 528 ? 10.197 15.780 -44.307 1.00 30.80 528 ILE A C 1
ATOM 4185 O O . ILE A 1 528 ? 9.538 16.754 -44.665 1.00 30.80 528 ILE A O 1
ATOM 4189 N N . ILE A 1 529 ? 10.839 14.998 -45.177 1.00 27.77 529 ILE A N 1
ATOM 4190 C CA . ILE A 1 529 ? 10.512 14.979 -46.608 1.00 27.77 529 ILE A CA 1
ATOM 4191 C C . ILE A 1 529 ? 10.525 13.523 -47.083 1.00 27.77 529 ILE A C 1
ATOM 4193 O O . ILE A 1 529 ? 11.572 12.900 -47.234 1.00 27.77 529 ILE A O 1
ATOM 4197 N N . GLY A 1 530 ? 9.329 12.967 -47.289 1.00 31.94 530 GLY A N 1
ATOM 4198 C CA . GLY A 1 530 ? 9.146 11.651 -47.895 1.00 31.94 530 GLY A CA 1
ATOM 4199 C C . GLY A 1 530 ? 9.446 11.675 -49.388 1.00 31.94 530 GLY A C 1
ATOM 4200 O O . GLY A 1 530 ? 9.191 12.682 -50.039 1.00 31.94 530 GLY A O 1
ATOM 4201 N N . LEU A 1 531 ? 9.933 10.562 -49.940 1.00 22.66 531 LEU A N 1
ATOM 4202 C CA . LEU A 1 531 ? 10.062 10.352 -51.384 1.00 22.66 531 LEU A CA 1
ATOM 4203 C C . LEU A 1 531 ? 10.048 8.842 -51.741 1.00 22.66 531 LEU A C 1
ATOM 4205 O O . LEU A 1 531 ? 10.156 8.006 -50.843 1.00 22.66 531 LEU A O 1
ATOM 4209 N N . PRO A 1 532 ? 9.801 8.497 -53.025 1.00 25.42 532 PRO A N 1
ATOM 4210 C CA . PRO A 1 532 ? 9.174 7.252 -53.464 1.00 25.42 532 PRO A CA 1
ATOM 4211 C C . PRO A 1 532 ? 10.138 6.067 -53.639 1.00 25.42 532 PRO A C 1
ATOM 4213 O O . PRO A 1 532 ? 11.348 6.171 -53.488 1.00 25.42 532 PRO A O 1
ATOM 4216 N N . SER A 1 533 ? 9.510 4.941 -53.975 1.00 23.84 533 SER A N 1
ATOM 4217 C CA . SER A 1 533 ? 9.999 3.585 -54.243 1.00 23.84 533 SER A CA 1
ATOM 4218 C C . SER A 1 533 ? 11.220 3.409 -55.166 1.00 23.84 533 SER A C 1
ATOM 4220 O O . SER A 1 533 ? 11.564 4.298 -55.940 1.00 23.84 533 SER A O 1
ATOM 4222 N N . PHE A 1 534 ? 11.687 2.145 -55.176 1.00 21.17 534 PHE A N 1
ATOM 4223 C CA . PHE A 1 534 ? 12.630 1.434 -56.072 1.00 21.17 534 PHE A CA 1
ATOM 4224 C C . PHE A 1 534 ? 14.086 1.385 -55.556 1.00 21.17 534 PHE A C 1
ATOM 4226 O O . PHE A 1 534 ? 14.632 2.414 -55.186 1.00 21.17 534 PHE A O 1
ATOM 4233 N N . HIS A 1 535 ? 14.785 0.243 -55.495 1.00 27.52 535 HIS A N 1
ATOM 4234 C CA . HIS A 1 535 ? 14.556 -1.105 -56.035 1.00 27.52 535 HIS A CA 1
ATOM 4235 C C . HIS A 1 535 ? 15.180 -2.176 -55.135 1.00 27.52 535 HIS A C 1
ATOM 4237 O O . HIS A 1 535 ? 16.215 -1.862 -54.506 1.00 27.52 535 HIS A O 1
#

Nearest PDB structures (foldseek):
  6i02-assembly1_A  TM=8.161E-01  e=2.868E-12  Homo sapiens
  6i02-assembly1_B  TM=8.017E-01  e=2.101E-12  Homo sapiens
  4pxq-assembly1_B  TM=8.168E-01  e=4.576E-12  Danio rerio
  6i01-assembly1_A  TM=8.043E-01  e=3.530E-12  Homo sapiens
  6hzz-assembly1_B  TM=5.355E-01  e=1.538E-12  Homo sapiens

InterPro domains:
  IPR010598 D-glucuronyl C5-epimerase, C-terminal [PF06662] (206-386)
  IPR039721 D-glucuronyl C5-epimerase [PTHR13174] (182-392)

Mean predicted aligned error: 13.36 Å

Sequence (535 aa):
MQSDINMKIKWIYTILISFSLFGCQSGDDDRQDKVTQLKIIAPDIIEEGSRVLVKVEDAPQGITLDVGGAFRLDDSDAHVEFVAPNVVSDDEMLITVNLQDGESVTRSLLVKNLEPPIFYSLPRSYPLESGRIEKHANAPRDANGVPLFVYGDEQVYFHVYISKIAQVYYQYIRANNLPGAETQEFLAMADWLRDNCVYTAYGFCSWQATFDIPAYSLPDNWTSAMAQGQAITVLLSAYALTQDETYFNTMSDALSAFNYPVEEKGVFADFEGHRFYQEYGSEDRPANVLNGFLFAMAGLYDVWDLSGSETAHQAFEQGLESLKNVISLYDLGFTTRYDYSHLNQIASTKGGGNGDLYHEIHISQLAWLYTVTRESWVLDYLKKFLSYDTGGLTAFGMLAGPSLKITDVQVSSSVSAETHGPNYLTDSNWTWRRYWSSVQTPTTVKLTLNNGSTGSLDINEIRLTSLRENTLPSSISVFECDGVQRKILMENLIDAETTTTFHYDVNGYQSSTYVYKTELKLSDCPEIIGLPSFH

Organism: NCBI:txid1449799

Secondary structure (DSSP, 8-state):
----------------------------S----------B---S---TT----EEB-S--S--EEEESS------STTEE---PPP-SS-EEEEEEEEPTTS-EEEEEEEEPP-PPPP-SSPPPPPTT----GGGGTT--B-TTSPBPEEETTEEE--HHHHHHHHHHHHHHHHHHT--SHHHHHHHHHHHHHHHT-EE-TTS-EE-EESS-BGGGTB-SSEE-HHHHHHHHHHHHHHHHHH--HHHHHHHHHHHGGGGSBGGGT-SEEEETTEEEE-SSB-SS-----HHHHHHHHHHHHHHHHHH--HHHHHHHHHHHHHHHHHGGGGB-SSSBB---STT--BTT--SSSS---HHHHHHHHHHHHHHHH--HHHHHHHHHHHTT-SS-EETTEE--SS-SSEEEEEES--S-TTTSSGGGGS-S-TTSS-S-----SS--EEEEE-TTSSS--EEEEEEEEESSGGGS-S---EEEE-SS-EEEEES----TTTEEEEEEEETTEEEEEEEEEEEEEPPS-----------

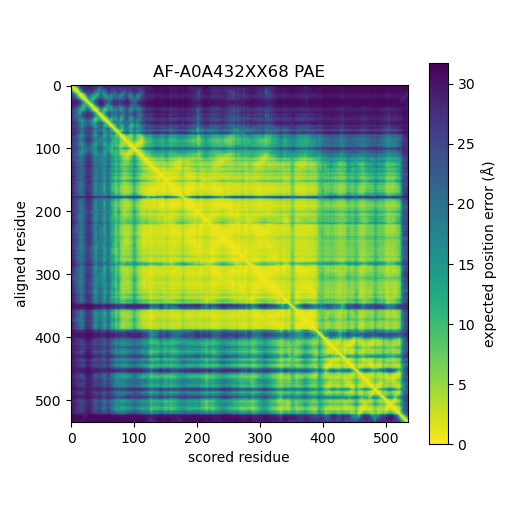Foldseek 3Di:
DDDDDDDPDDDQDWPFPFDDDDDDDDDDDDDPPPRPGQGFGFGPDPDPQDWTWGFGPPDDPDKDKDWPADFDQDPDPGTGGGDDAADQAWDWTWIWIADPVGDIDIDIDTHGHQDFDDAPDQADAQQLAALPLVVCPPFDADPQLQGFDDDPPDTFDDLLVLLRSLSSLLNVCVVVVDPDVSVSNSVSSLVCLLVQFDAFSRNATFHWGQCADVQQQGHGGFGALLSLLSNLLSLSSVCSVPVPCSSVSNSVSSLCLLVDARVRVRAWDDDPNATAGARTRHPVWGFRFPLSSLSSLSSLVSCCVVGVNVSSVVSNVSSVVRCLVCVVVQCLQQFGFGTPGPQRGTLFDDDDPDTRNRRVSNLSSLVVVCVRPVDVSSVVVSVSSQVNFLQHDDDNDTPPDFGLWFDDKDKPFFPDCVQANRSLCRGRSCPPSRHHDGQDPPMDIDTDTDLPDDDWDWDFKDKDKDQDPVSDDQFDWDWDDLPPDTHTQDTRLPDPVQWDKGWDDGPNRIMIMIIGGRRTTDDNDRDDDDDDDDD

Radius of gyration: 29.61 Å; Cα contacts (8 Å, |Δi|>4): 938; chains: 1; bounding box: 62×77×116 Å

Solvent-accessible surface area (backbone atoms only — not comparable to full-atom values): 31268 Å² total; per-residue (Å²): 133,89,79,90,81,92,74,90,76,84,77,84,69,76,69,81,60,81,56,83,76,80,79,86,72,92,76,86,91,78,92,72,85,79,71,73,59,57,48,58,58,59,77,79,67,86,58,86,55,64,86,64,62,46,44,46,48,87,70,66,93,73,69,49,76,51,54,78,71,46,71,58,80,50,95,56,95,51,45,48,52,62,67,80,61,89,39,100,49,70,42,73,46,52,41,32,41,40,44,86,90,74,52,73,51,74,44,79,41,82,45,66,39,79,78,79,65,87,63,95,59,80,72,85,61,70,88,91,64,57,49,58,53,76,83,52,70,83,56,51,54,55,99,74,55,37,56,38,42,79,55,90,96,43,76,39,74,36,60,50,61,34,25,51,52,30,46,16,34,49,30,34,34,65,76,66,76,49,92,50,72,58,47,54,49,28,46,34,34,38,50,49,53,54,77,55,45,46,71,43,85,50,60,29,20,31,57,55,33,81,58,62,42,74,90,53,63,26,57,57,66,32,25,28,20,25,25,50,15,39,35,36,42,40,20,46,50,47,18,58,74,67,71,44,60,67,29,43,52,46,22,56,28,37,55,50,21,68,80,30,42,29,82,72,56,10,17,21,45,81,53,96,90,27,63,36,43,13,38,54,26,17,75,88,48,60,25,58,29,52,62,29,30,52,44,16,44,52,16,24,46,49,42,15,76,72,57,65,36,36,58,30,42,52,48,32,53,47,43,52,55,29,44,70,74,48,52,70,74,35,53,62,87,65,51,35,45,32,32,64,31,97,67,49,39,51,19,39,60,70,91,83,93,77,68,36,67,44,42,59,48,46,35,54,48,34,51,52,50,26,74,77,68,64,46,66,69,43,49,50,49,29,55,53,56,50,68,51,46,54,26,50,82,47,100,90,48,66,38,87,50,78,27,78,58,45,75,46,63,47,56,75,57,48,75,34,71,90,46,17,17,50,76,23,69,40,36,54,62,45,69,56,83,28,29,51,44,60,88,61,84,91,63,52,78,48,76,38,67,39,86,84,55,93,67,83,63,63,47,52,66,50,77,50,75,33,72,45,80,89,74,50,77,91,57,46,67,45,69,49,69,69,88,85,53,79,45,79,75,44,74,54,64,70,48,80,91,61,44,49,75,43,81,45,65,47,98,85,48,52,35,39,37,39,38,33,68,60,72,39,75,53,77,90,79,69,85,90,76,87,80,83,86,88,133